Protein AF-A0AAN6QV53-F1 (afdb_monomer)

Foldseek 3Di:
DAAEEEQADCFFVSVVLQLLLCLFPSHAYEYEAAPLQVVCQPFNAFEDEPQQHTDGDRHPYRHNALVVVLPDPDAHLEYAYDDEDDVLFDLSLVSCVSRDDQNYEYEAAYAFPPSCVSNCVVCVNHWYKYKHKDFDWHDPDRSYIYGYHDIAMEIETADVCPVVDDDPSRVSNLVSRVVSLVSSVSSVNVRYHYDYNLLVLLVNLLVLLVCLLAQLLCVVVPNAFQQRLCVDPVSVVLSLVSSVLSNVLSCLLSVHHRDPPRDHSVRVSVVSNPDPVSHHDPNSVCVQQLHDDSLCRSQVVSQVSSVVSVHHRVSSVVSSVSVVVVLVVVVVVLVVVVPDPDPDDPCPPVVVVVVVSSVSNVVSSVSVVVSVVVVVVCCVCVPPDDDDDDVVVVVVVVVVVVVVVVVVVVVVVVPDDDPDDDDDDDDDDDDDDDDD

Organism: NCBI:txid329885

Sequence (436 aa):
MPIRVLLVGVGAIGSFYGARLASAPHTLVSALCRSNYQAVREKGLKITSPIFGDAVFKPEYTFGSPAEARQAPVKFDYLFVATKALPDLSDDSCLLEGLVGEDTSIVLVQNGLGIEEPYRKRFPGACILSAITIASVAQPSPGHIKHNGWTRISIGPYVPQPDAGPGHSEERAAQSCSRLVELLKAGGISDAELHDHTGLQFVRWHKLAINTAMNPSSVLSGETANQAMLNDAELSHHLLKVMEEVLETAPKVLGKALPPASATPEQILESIKRNNSGSKPSMLLDWEKGSRMELEVILGNPIRMARKKGIEMPRLQTRIEKLRDQLVARFHTIVTLAAVSGKDRNNTAIAQYHLQTETAALITTAENAQSLIRQLQEMWLFGQLDTLGDTKARQQSDEDARSIALLLKQLAESQQPVASKASPGQAPQPAIVNGD

InterPro domains:
  IPR003710 Ketopantoate reductase ApbA/PanE [TIGR00745] (5-318)
  IPR008927 6-phosphogluconate dehydrogenase-like, C-terminal domain superfamily [SSF48179] (200-322)
  IPR013328 6-phosphogluconate dehydrogenase, domain 2 [G3DSA:1.10.1040.10] (200-330)
  IPR013332 Ketopantoate reductase, N-terminal domain [PF02558] (5-158)
  IPR013752 Ketopantoate reductase, C-terminal domain [PF08546] (203-323)
  IPR036291 NAD(P)-binding domain superfamily [SSF51735] (5-162)
  IPR051402 Ketopantoate Reductase-Related [PTHR21708] (2-320)

Mean predicted aligned error: 12.04 Å

Solvent-accessible surface area (backbone atoms only — not comparable to full-atom values): 24112 Å² total; per-residue (Å²): 131,68,48,29,35,34,31,38,23,64,44,33,65,26,44,50,53,44,49,24,38,44,58,11,85,65,34,45,32,27,37,35,25,64,94,35,29,70,43,34,64,77,68,14,36,39,36,39,27,84,79,77,48,72,48,71,42,66,53,78,43,70,24,68,45,58,69,57,52,55,71,43,101,67,80,40,48,30,43,40,35,33,45,81,57,41,79,79,81,47,71,71,60,65,62,45,64,84,55,67,50,95,79,17,30,39,34,40,51,42,71,48,44,78,72,60,52,62,40,44,72,76,39,74,83,47,30,38,31,43,30,47,67,56,63,49,55,40,54,89,46,79,32,34,33,42,38,74,68,47,72,42,38,41,34,12,28,65,58,96,60,69,86,77,52,90,46,81,59,49,59,52,19,45,53,50,40,53,54,52,40,51,36,34,34,59,26,66,42,75,68,46,39,83,39,53,43,68,59,36,50,50,53,45,45,55,55,37,19,51,48,57,22,50,25,58,45,20,50,76,64,72,68,40,30,58,31,61,45,57,73,39,70,68,53,34,51,48,36,42,56,40,19,46,57,41,57,66,43,43,27,69,65,72,74,44,81,75,64,88,86,59,79,50,51,64,58,50,51,53,55,44,55,70,44,82,80,69,53,63,44,70,45,37,57,21,54,77,62,33,45,85,60,53,52,53,24,51,45,46,36,52,46,55,53,30,46,78,70,78,37,85,50,65,69,57,51,55,48,55,49,51,53,50,51,50,53,53,48,50,48,52,52,51,54,53,56,72,66,58,87,73,96,66,87,84,48,62,66,64,50,46,52,46,49,52,52,50,48,46,28,46,54,44,42,55,57,44,50,52,36,50,50,50,51,50,47,48,49,49,56,75,48,89,55,97,72,82,92,67,70,63,67,56,51,53,52,54,50,54,52,52,53,52,54,50,52,54,48,49,55,60,60,71,69,58,78,79,80,79,82,81,80,84,86,84,83,85,82,83,84,89,84,84,89,134

pLDDT: mean 81.52, std 21.31, range [32.09, 98.75]

Structure (mmCIF, N/CA/C/O backbone):
data_AF-A0AAN6QV53-F1
#
_entry.id   AF-A0AAN6QV53-F1
#
loop_
_atom_site.group_PDB
_atom_site.id
_atom_site.type_symbol
_atom_site.label_atom_id
_atom_site.label_alt_id
_atom_site.label_comp_id
_atom_site.label_asym_id
_atom_site.label_entity_id
_atom_site.label_seq_id
_atom_site.pdbx_PDB_ins_code
_atom_site.Cartn_x
_atom_site.Cartn_y
_atom_site.Cartn_z
_atom_site.occupancy
_atom_site.B_iso_or_equiv
_atom_site.auth_seq_id
_atom_site.auth_comp_id
_atom_site.auth_asym_id
_atom_site.auth_atom_id
_atom_site.pdbx_PDB_model_num
ATOM 1 N N . MET A 1 1 ? -25.001 -0.062 17.746 1.00 81.25 1 MET A N 1
ATOM 2 C CA . MET A 1 1 ? -23.643 -0.305 18.288 1.00 81.25 1 MET A CA 1
ATOM 3 C C . MET A 1 1 ? -22.637 0.428 17.410 1.00 81.25 1 MET A C 1
ATOM 5 O O . MET A 1 1 ? -22.930 0.561 16.226 1.00 81.25 1 MET A O 1
ATOM 9 N N . PRO A 1 2 ? -21.532 0.962 17.961 1.00 94.06 2 PRO A N 1
ATOM 10 C CA . PRO A 1 2 ? -20.508 1.625 17.155 1.00 94.06 2 PRO A CA 1
ATOM 11 C C . PRO A 1 2 ? -19.802 0.627 16.230 1.00 94.06 2 PRO A C 1
ATOM 13 O O . PRO A 1 2 ? -19.686 -0.547 16.575 1.00 94.06 2 PRO A O 1
ATOM 16 N N . ILE A 1 3 ? -19.313 1.116 15.093 1.00 97.75 3 ILE A N 1
ATOM 17 C CA . ILE A 1 3 ? -18.474 0.359 14.159 1.00 97.75 3 ILE A CA 1
ATOM 18 C C . ILE A 1 3 ? -17.062 0.310 14.714 1.00 97.75 3 ILE A C 1
ATOM 20 O O . ILE A 1 3 ? -16.508 1.349 15.069 1.00 97.75 3 ILE A O 1
ATOM 24 N N . ARG A 1 4 ? -16.466 -0.877 14.778 1.00 98.38 4 ARG A N 1
ATOM 25 C CA . ARG A 1 4 ? -15.131 -1.097 15.333 1.00 98.38 4 ARG A CA 1
ATOM 26 C C . ARG A 1 4 ? -14.153 -1.489 14.236 1.00 98.38 4 ARG A C 1
ATOM 28 O O . ARG A 1 4 ? -14.300 -2.526 13.593 1.00 98.38 4 ARG A O 1
ATOM 35 N N . VAL A 1 5 ? -13.122 -0.671 14.057 1.00 98.75 5 VAL A N 1
ATOM 36 C CA . VAL A 1 5 ? -12.029 -0.911 13.108 1.00 98.75 5 VAL A CA 1
ATOM 37 C C . VAL A 1 5 ? -10.751 -1.211 13.884 1.00 98.75 5 VAL A C 1
ATOM 39 O O . VAL A 1 5 ? -10.364 -0.431 14.752 1.00 98.75 5 VAL A O 1
ATOM 42 N N . LEU A 1 6 ? -10.058 -2.300 13.555 1.00 98.69 6 LEU A N 1
ATOM 43 C CA . LEU A 1 6 ? -8.688 -2.542 14.007 1.00 98.69 6 LEU A CA 1
ATOM 44 C C . LEU A 1 6 ? -7.706 -2.176 12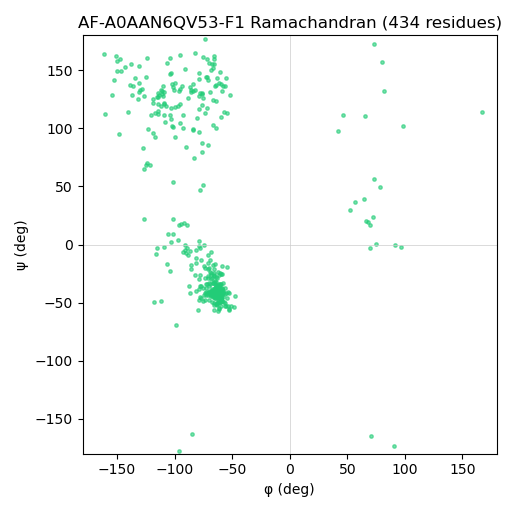.894 1.00 98.69 6 LEU A C 1
ATOM 46 O O . LEU A 1 6 ? -7.701 -2.804 11.838 1.00 98.69 6 LEU A O 1
ATOM 50 N N . LEU A 1 7 ? -6.838 -1.197 13.142 1.00 98.38 7 LEU A N 1
ATOM 51 C CA . LEU A 1 7 ? -5.712 -0.885 12.265 1.00 98.38 7 LEU A CA 1
ATOM 52 C C . LEU A 1 7 ? -4.592 -1.892 12.506 1.00 98.38 7 LEU A C 1
ATOM 54 O O . LEU A 1 7 ? -4.004 -1.915 13.587 1.00 98.38 7 LEU A O 1
ATOM 58 N N . VAL A 1 8 ? -4.256 -2.684 11.496 1.00 97.81 8 VAL A N 1
ATOM 59 C CA . VAL A 1 8 ? -3.129 -3.618 11.529 1.00 97.81 8 VAL A CA 1
ATOM 60 C C . VAL A 1 8 ? -1.983 -2.985 10.754 1.00 97.81 8 VAL A C 1
ATOM 62 O O . VAL A 1 8 ? -1.980 -2.961 9.526 1.00 97.81 8 VAL A O 1
ATOM 65 N N . GLY A 1 9 ? -1.023 -2.420 11.487 1.00 94.38 9 GLY A N 1
ATOM 66 C CA . GLY A 1 9 ? 0.051 -1.612 10.912 1.00 94.38 9 GLY A CA 1
ATOM 67 C C . GLY A 1 9 ? -0.233 -0.114 11.017 1.00 94.38 9 GLY A C 1
ATOM 68 O O . GLY A 1 9 ? -0.967 0.476 10.230 1.00 94.38 9 GLY A O 1
ATOM 69 N N . VAL A 1 10 ? 0.420 0.530 11.982 1.00 93.06 10 VAL A N 1
ATOM 70 C CA . VAL A 1 10 ? 0.247 1.959 12.288 1.00 93.06 10 VAL A CA 1
ATOM 71 C C . VAL A 1 10 ? 1.416 2.748 11.701 1.00 93.06 10 VAL A C 1
ATOM 73 O O . VAL A 1 10 ? 2.145 3.421 12.412 1.00 93.06 10 VAL A O 1
ATOM 76 N N . GLY A 1 11 ? 1.664 2.585 10.400 1.00 92.50 11 GLY A N 1
ATOM 77 C CA . GLY A 1 11 ? 2.612 3.414 9.644 1.00 92.50 11 GLY A CA 1
ATOM 78 C C . GLY A 1 11 ? 1.961 4.708 9.146 1.00 92.50 11 GLY A C 1
ATOM 79 O O . GLY A 1 11 ? 0.865 5.059 9.581 1.00 92.50 11 GLY A O 1
ATOM 80 N N . ALA A 1 12 ? 2.585 5.385 8.178 1.00 93.25 12 ALA A N 1
ATOM 81 C CA . ALA A 1 12 ? 2.054 6.614 7.575 1.00 93.25 12 ALA A CA 1
ATOM 82 C C . ALA A 1 12 ? 0.601 6.458 7.069 1.00 93.25 12 ALA A C 1
ATOM 84 O O . ALA A 1 12 ? -0.295 7.166 7.524 1.00 93.25 12 ALA A O 1
ATOM 85 N N . ILE A 1 13 ? 0.359 5.483 6.183 1.00 95.44 13 ILE A N 1
ATOM 86 C CA . ILE A 1 13 ? -0.954 5.234 5.561 1.00 95.44 13 ILE A CA 1
ATOM 87 C C . ILE A 1 13 ? -1.995 4.770 6.586 1.00 95.44 13 ILE A C 1
ATOM 89 O O . ILE A 1 13 ? -3.070 5.362 6.671 1.00 95.44 13 ILE A O 1
ATOM 93 N N . GLY A 1 14 ? -1.675 3.742 7.381 1.00 96.06 14 GLY A N 1
ATOM 94 C CA . GLY A 1 14 ? -2.606 3.183 8.365 1.00 96.06 14 GLY A CA 1
ATOM 95 C C . GLY A 1 14 ? -3.034 4.205 9.416 1.00 96.06 14 GLY A C 1
ATOM 96 O O . GLY A 1 14 ? -4.217 4.318 9.719 1.00 96.06 14 GLY A O 1
ATOM 97 N N . SER A 1 15 ? -2.095 5.015 9.911 1.00 97.00 15 SER A N 1
ATOM 98 C CA . SER A 1 15 ? -2.398 6.066 10.887 1.00 97.00 15 SER A CA 1
ATOM 99 C C . SER A 1 15 ? -3.264 7.176 10.296 1.00 97.00 15 SER A C 1
ATOM 101 O O . SER A 1 15 ? -4.198 7.632 10.951 1.00 97.00 15 SER A O 1
ATOM 103 N N . PHE A 1 16 ? -2.975 7.602 9.062 1.00 97.56 16 PHE A N 1
ATOM 104 C CA . PHE A 1 16 ? -3.752 8.634 8.382 1.00 97.56 16 PHE A CA 1
ATOM 105 C C . PHE A 1 16 ? -5.201 8.192 8.164 1.00 97.56 16 PHE A C 1
ATOM 107 O O . PHE A 1 16 ? -6.110 8.841 8.678 1.00 97.56 16 PHE A O 1
ATOM 114 N N . TYR A 1 17 ? -5.430 7.061 7.488 1.00 97.88 17 TYR A N 1
ATOM 115 C CA . TYR A 1 17 ? -6.793 6.568 7.267 1.00 97.88 17 TYR A CA 1
ATOM 116 C C . TYR A 1 17 ? -7.486 6.174 8.568 1.00 97.88 17 TYR A C 1
ATOM 118 O O . TYR A 1 17 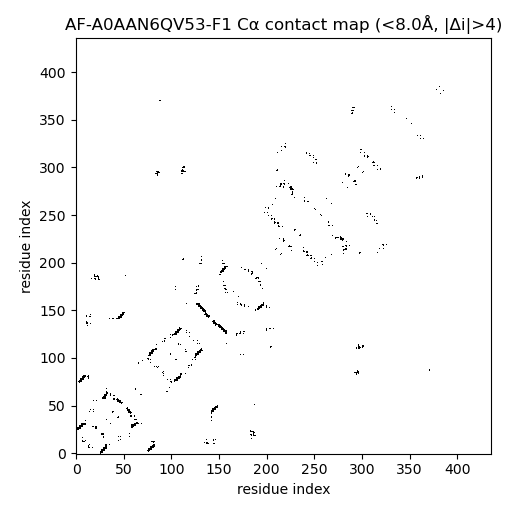? -8.677 6.429 8.717 1.00 97.88 17 TYR A O 1
ATOM 126 N N . GLY A 1 18 ? -6.747 5.648 9.545 1.00 97.44 18 GLY A N 1
ATOM 127 C CA . GLY A 1 18 ? -7.266 5.377 10.878 1.00 97.44 18 GLY A CA 1
ATOM 128 C C . GLY A 1 18 ? -7.819 6.613 11.577 1.00 97.44 18 GLY A C 1
ATOM 129 O O . GLY A 1 18 ? -8.934 6.579 12.088 1.00 97.44 18 GLY A O 1
ATOM 130 N N . ALA A 1 19 ? -7.099 7.735 11.529 1.00 97.50 19 ALA A N 1
ATOM 131 C CA . ALA A 1 19 ? -7.583 8.999 12.078 1.00 97.50 19 ALA A CA 1
ATOM 132 C C . ALA A 1 19 ? -8.764 9.590 11.289 1.00 97.50 19 ALA A C 1
ATOM 134 O O . ALA A 1 19 ? -9.544 10.365 11.844 1.00 97.50 19 ALA A O 1
ATOM 135 N N . ARG A 1 20 ? -8.898 9.279 9.990 1.00 97.50 20 ARG A N 1
ATOM 136 C CA . ARG A 1 20 ? -10.076 9.662 9.186 1.00 97.50 20 ARG A CA 1
ATOM 137 C C . ARG A 1 20 ? -11.292 8.828 9.541 1.00 97.50 20 ARG A C 1
ATOM 139 O O . ARG A 1 20 ? -12.319 9.403 9.878 1.00 97.50 20 ARG A O 1
ATOM 146 N N . LEU A 1 21 ? -11.147 7.510 9.611 1.00 98.12 21 LEU A N 1
ATOM 147 C CA . LEU A 1 21 ? -12.200 6.611 10.085 1.00 98.12 21 LEU A CA 1
ATOM 148 C C . LEU A 1 21 ? -12.647 6.960 11.512 1.00 98.12 21 LEU A C 1
ATOM 150 O O . LEU A 1 21 ? -13.838 7.009 11.778 1.00 98.12 21 LEU A O 1
ATOM 154 N N . ALA A 1 22 ? -11.718 7.293 12.412 1.00 97.50 22 ALA A N 1
ATOM 155 C CA . ALA A 1 22 ? -12.042 7.692 13.784 1.00 97.50 22 ALA A CA 1
ATOM 156 C C . ALA A 1 22 ? -12.804 9.024 13.890 1.00 97.50 22 ALA A C 1
ATOM 158 O O . ALA A 1 22 ? -13.377 9.317 14.934 1.00 97.50 22 ALA A O 1
ATOM 159 N N . SER A 1 23 ? -12.781 9.850 12.839 1.00 96.44 23 SER A N 1
ATOM 160 C CA . SER A 1 23 ? -13.566 11.090 12.780 1.00 96.44 23 SER A CA 1
ATOM 161 C C . SER A 1 23 ? -14.972 10.876 12.221 1.00 96.44 23 SER A C 1
ATOM 163 O O . SER A 1 23 ? -15.790 11.789 12.290 1.00 96.44 23 SER A O 1
ATOM 165 N N . ALA A 1 24 ? -15.266 9.688 11.684 1.00 97.00 24 ALA A N 1
ATOM 166 C CA . ALA A 1 24 ? -16.606 9.341 11.246 1.00 97.00 24 ALA A CA 1
ATOM 167 C C . ALA A 1 24 ? -17.530 9.112 12.461 1.00 97.00 24 ALA A C 1
ATOM 169 O O . ALA A 1 24 ? -17.098 8.548 13.476 1.00 97.00 24 ALA A O 1
ATOM 170 N N . PRO A 1 25 ? -18.818 9.492 12.378 1.00 94.25 25 PRO A N 1
ATOM 171 C CA . PRO A 1 25 ? -19.777 9.252 13.450 1.00 94.25 25 PRO A CA 1
ATOM 172 C C . PRO A 1 25 ? -19.849 7.773 13.843 1.00 94.25 25 PRO A C 1
ATOM 174 O O . PRO A 1 25 ? -19.770 6.884 12.996 1.00 94.25 25 PRO A O 1
ATOM 177 N N . HIS A 1 26 ? -20.022 7.511 15.140 1.00 95.06 26 HIS A N 1
ATOM 178 C CA . HIS A 1 26 ? -20.195 6.163 15.698 1.00 95.06 26 HIS A CA 1
ATOM 179 C C . HIS A 1 26 ? -19.117 5.144 15.284 1.00 95.06 26 HIS A C 1
ATOM 181 O O . HIS A 1 26 ? -19.399 3.947 15.231 1.00 95.06 26 HIS A O 1
ATOM 187 N N . THR A 1 27 ? -17.889 5.600 15.022 1.00 98.12 27 THR A N 1
ATOM 188 C CA . THR A 1 27 ? -16.765 4.743 14.629 1.00 98.12 27 THR A CA 1
ATOM 189 C C . THR A 1 27 ? -15.676 4.774 15.691 1.00 98.12 27 THR A C 1
ATOM 191 O O . THR A 1 27 ? -15.207 5.835 16.093 1.00 98.12 27 THR A O 1
ATOM 194 N N . LEU A 1 28 ? -15.273 3.597 16.155 1.00 98.25 28 LEU A N 1
ATOM 195 C CA . LEU A 1 28 ? -14.203 3.403 17.121 1.00 98.25 28 LEU A CA 1
ATOM 196 C C . LEU A 1 28 ? -13.046 2.684 16.439 1.00 98.25 28 LEU A C 1
ATOM 198 O O . LEU A 1 28 ? -13.224 1.650 15.794 1.00 98.25 28 LEU A O 1
ATOM 202 N N . VAL A 1 29 ? -11.849 3.244 16.576 1.00 98.50 29 VAL A N 1
ATOM 203 C CA . VAL A 1 29 ? -10.657 2.741 15.896 1.00 98.50 29 VAL A CA 1
ATOM 204 C C . VAL A 1 29 ? -9.632 2.312 16.933 1.00 98.50 29 VAL A C 1
ATOM 206 O 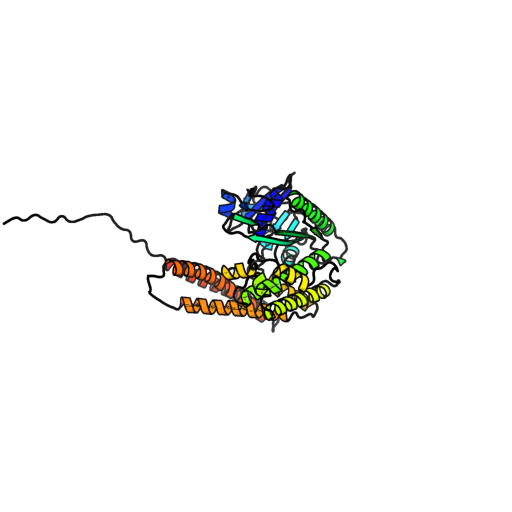O . VAL A 1 29 ? -9.206 3.105 17.768 1.00 98.50 29 VAL A O 1
ATOM 209 N N . SER A 1 30 ? -9.233 1.048 16.867 1.00 98.56 30 SER A N 1
ATOM 210 C CA . SER A 1 30 ? -8.154 0.454 17.653 1.00 98.56 30 SER A CA 1
ATOM 211 C C . SER A 1 30 ? -6.904 0.276 16.796 1.00 98.56 30 SER A C 1
ATOM 213 O O . SER A 1 30 ? -6.973 0.250 15.569 1.00 98.56 30 SER A O 1
ATOM 215 N N . ALA A 1 31 ? -5.749 0.139 17.433 1.00 98.12 31 ALA A N 1
ATOM 216 C CA . ALA A 1 31 ? -4.452 0.078 16.779 1.00 98.12 31 ALA A CA 1
ATOM 217 C C . ALA A 1 31 ? -3.674 -1.167 17.213 1.00 98.12 31 ALA A C 1
ATOM 219 O O . ALA A 1 31 ? -3.456 -1.377 18.400 1.00 98.12 31 ALA A O 1
ATOM 220 N N . LEU A 1 32 ? -3.197 -1.951 16.249 1.00 97.19 32 LEU A N 1
ATOM 221 C CA . LEU A 1 32 ? -2.219 -3.016 16.436 1.00 97.19 32 LEU A CA 1
ATOM 222 C C . LEU A 1 32 ? -0.890 -2.575 15.814 1.00 97.19 32 LEU A C 1
ATOM 224 O O . LEU A 1 32 ? -0.764 -2.435 14.591 1.00 97.19 32 LEU A O 1
ATOM 228 N N . CYS A 1 33 ? 0.114 -2.333 16.657 1.00 91.56 33 CYS A N 1
ATOM 229 C CA . CYS A 1 33 ? 1.431 -1.895 16.204 1.00 91.56 33 CYS A CA 1
ATOM 230 C C . CYS A 1 33 ? 2.559 -2.357 17.121 1.00 91.56 33 CYS A C 1
ATOM 232 O O . CYS A 1 33 ? 2.380 -2.476 18.324 1.00 91.56 33 CYS A O 1
ATOM 234 N N . ARG A 1 34 ? 3.742 -2.576 16.530 1.00 87.88 34 ARG A N 1
ATOM 235 C CA . ARG A 1 34 ? 4.967 -2.953 17.250 1.00 87.88 34 ARG A CA 1
ATOM 236 C C . ARG A 1 34 ? 5.871 -1.743 17.478 1.00 87.88 34 ARG A C 1
ATOM 238 O O . ARG A 1 34 ? 6.007 -1.262 18.592 1.00 87.88 34 ARG A O 1
ATOM 245 N N . SER A 1 35 ? 6.459 -1.210 16.407 1.00 83.06 35 SER A N 1
ATOM 246 C CA . SER A 1 35 ? 7.456 -0.130 16.482 1.00 83.06 35 SER A CA 1
ATOM 247 C C . SER A 1 35 ? 6.890 1.203 16.979 1.00 83.06 35 SER A C 1
ATOM 249 O O . SER A 1 35 ? 7.583 1.941 17.667 1.00 83.06 35 SER A O 1
ATOM 251 N N . ASN A 1 36 ? 5.627 1.502 16.670 1.00 86.81 36 ASN A N 1
ATOM 252 C CA . ASN A 1 36 ? 4.944 2.716 17.128 1.00 86.81 36 ASN A CA 1
ATOM 253 C C . ASN A 1 36 ? 4.194 2.541 18.460 1.00 86.81 36 ASN A C 1
ATOM 255 O O . ASN A 1 36 ? 3.603 3.507 18.936 1.00 86.81 36 ASN A O 1
ATOM 259 N N . TYR A 1 37 ? 4.222 1.350 19.069 1.00 91.81 37 TYR A N 1
ATOM 260 C CA . TYR A 1 37 ? 3.375 1.003 20.214 1.00 91.81 37 TYR A CA 1
ATOM 261 C C . TYR A 1 37 ? 3.463 2.009 21.361 1.00 91.81 37 TYR A C 1
ATOM 263 O O . TYR A 1 37 ? 2.445 2.569 21.760 1.00 91.81 37 TYR A O 1
ATOM 271 N N . GLN A 1 38 ? 4.675 2.271 21.863 1.00 92.56 38 GLN A N 1
ATOM 272 C CA . GLN A 1 38 ? 4.869 3.155 23.016 1.00 92.56 38 GLN A CA 1
ATOM 273 C C . GLN A 1 38 ? 4.366 4.573 22.723 1.00 92.56 38 GLN A C 1
ATOM 275 O O . GLN A 1 38 ? 3.552 5.109 23.472 1.00 92.56 38 GLN A O 1
ATOM 280 N N . ALA A 1 39 ? 4.771 5.142 21.582 1.00 92.75 39 ALA A N 1
ATOM 281 C CA . ALA A 1 39 ? 4.376 6.492 21.186 1.00 92.75 39 ALA A CA 1
ATOM 282 C C . ALA A 1 39 ? 2.850 6.636 21.056 1.00 92.75 39 ALA A C 1
ATOM 284 O O . ALA A 1 39 ? 2.271 7.586 21.583 1.00 92.75 39 ALA A O 1
ATOM 285 N N . VAL A 1 40 ? 2.197 5.672 20.398 1.00 94.38 40 VAL A N 1
ATOM 286 C CA . VAL A 1 40 ? 0.746 5.689 20.164 1.00 94.38 40 VAL A CA 1
ATOM 287 C C . VAL A 1 40 ? -0.031 5.457 21.457 1.00 94.38 40 VAL A C 1
ATOM 289 O O . VAL A 1 40 ? -1.013 6.154 21.707 1.00 94.38 40 VAL A O 1
ATOM 292 N N . ARG A 1 41 ? 0.418 4.531 22.311 1.00 95.19 41 ARG A N 1
ATOM 293 C CA . ARG A 1 41 ? -0.235 4.232 23.591 1.00 95.19 41 ARG A CA 1
ATOM 294 C C . ARG A 1 41 ? -0.218 5.437 24.534 1.00 95.19 41 ARG A C 1
ATOM 296 O O . ARG A 1 41 ? -1.226 5.723 25.177 1.00 95.19 41 ARG A O 1
ATOM 303 N N . GLU A 1 42 ? 0.913 6.131 24.626 1.00 94.56 42 GLU A N 1
ATOM 304 C CA . GLU A 1 42 ? 1.088 7.252 25.554 1.00 94.56 42 GLU A CA 1
ATOM 305 C C . GLU A 1 42 ? 0.438 8.541 25.047 1.00 94.56 42 GLU A C 1
ATOM 307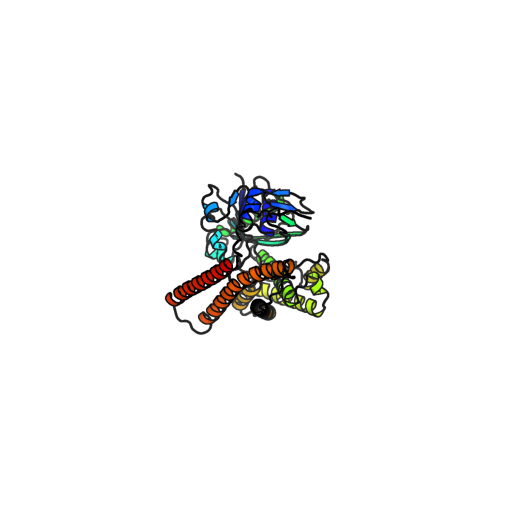 O O . GLU A 1 42 ? -0.276 9.212 25.794 1.00 94.56 42 GLU A O 1
ATOM 312 N N . LYS A 1 43 ? 0.685 8.895 23.780 1.00 95.12 43 LYS A N 1
ATOM 313 C CA . LYS A 1 43 ? 0.394 10.235 23.240 1.00 95.12 43 LYS A CA 1
ATOM 314 C C . LYS A 1 43 ? -0.656 10.237 22.130 1.00 95.12 43 LYS A C 1
ATOM 316 O O . LYS A 1 43 ? -1.089 11.309 21.716 1.00 95.12 43 LYS A O 1
ATOM 321 N N . GLY A 1 44 ? -1.076 9.067 21.655 1.00 96.38 44 GLY A N 1
ATOM 322 C CA . GLY A 1 44 ? -1.862 8.948 20.431 1.00 96.38 44 GLY A CA 1
ATOM 323 C C . GLY A 1 44 ? -1.036 9.254 19.178 1.00 96.38 44 GLY A C 1
ATOM 324 O O . GLY A 1 44 ? 0.194 9.282 19.189 1.00 96.38 44 GLY A O 1
ATOM 325 N N . LEU A 1 45 ? -1.740 9.471 18.074 1.00 96.94 45 LEU A N 1
ATOM 326 C CA . LEU A 1 45 ? -1.204 9.806 16.763 1.00 96.94 45 LEU A CA 1
ATOM 327 C C . LEU A 1 45 ? -1.410 11.293 16.496 1.00 96.94 45 LEU A C 1
ATOM 329 O O . LEU A 1 45 ? -2.538 11.737 16.281 1.00 96.94 45 LEU A O 1
ATOM 333 N N . LYS A 1 46 ? -0.321 12.061 16.465 1.00 97.94 46 LYS A N 1
ATOM 334 C CA . LYS A 1 46 ? -0.349 13.443 15.982 1.00 97.94 46 LYS A CA 1
ATOM 335 C C . LYS A 1 46 ? -0.420 13.425 14.460 1.00 97.94 46 LYS A C 1
ATOM 337 O O . LYS A 1 46 ? 0.493 12.917 13.814 1.00 97.94 46 LYS A O 1
ATOM 342 N N . ILE A 1 47 ? -1.466 14.006 13.890 1.00 97.69 47 ILE A N 1
ATOM 343 C CA . ILE A 1 47 ? -1.662 14.129 12.447 1.00 97.69 47 ILE A CA 1
ATOM 344 C C . ILE A 1 47 ? -1.602 15.610 12.097 1.00 97.69 47 ILE A C 1
ATOM 346 O O . ILE A 1 47 ? -2.321 16.411 12.685 1.00 97.69 47 ILE A O 1
ATOM 350 N N . THR A 1 48 ? -0.749 15.959 11.140 1.00 97.69 48 THR A N 1
ATOM 351 C CA . THR A 1 48 ? -0.694 17.298 10.547 1.00 97.69 48 THR A CA 1
ATOM 352 C C . THR A 1 48 ? -1.178 17.231 9.109 1.00 97.69 48 THR A C 1
ATOM 354 O O . THR A 1 48 ? -0.796 16.321 8.364 1.00 97.69 48 THR A O 1
ATOM 357 N N . SER A 1 49 ? -2.068 18.142 8.723 1.00 96.62 49 SER A N 1
ATOM 358 C CA . SER A 1 49 ? -2.686 18.128 7.396 1.00 96.62 49 SER A CA 1
ATOM 359 C C . SER A 1 49 ? -3.133 19.525 6.973 1.00 96.62 49 SER A C 1
ATOM 361 O O . SER A 1 49 ? -3.919 20.145 7.689 1.00 96.62 49 SER A O 1
ATOM 363 N N . PRO A 1 50 ? -2.757 19.996 5.770 1.00 95.19 50 PRO A N 1
ATOM 364 C CA . PRO A 1 50 ? -3.211 21.293 5.276 1.00 95.19 50 PRO A CA 1
ATOM 365 C C . PRO A 1 50 ? -4.711 21.319 4.945 1.00 95.19 50 PRO A C 1
ATOM 367 O O . PRO A 1 50 ? -5.305 22.388 4.959 1.00 95.19 50 PRO A O 1
ATOM 370 N N . ILE A 1 51 ? -5.330 20.165 4.660 1.00 95.06 51 ILE A N 1
ATOM 371 C CA . ILE A 1 51 ? -6.747 20.090 4.248 1.00 95.06 51 ILE A CA 1
ATOM 372 C C . ILE A 1 51 ? -7.684 19.540 5.331 1.00 95.06 51 ILE A C 1
ATOM 374 O O . ILE A 1 51 ? -8.893 19.695 5.229 1.00 95.06 51 ILE A O 1
ATOM 378 N N . PHE A 1 52 ? -7.138 18.889 6.363 1.00 95.19 52 PHE A N 1
ATOM 379 C CA . PHE A 1 52 ? -7.931 18.298 7.455 1.00 95.19 52 PHE A CA 1
ATOM 380 C C . PHE A 1 52 ? -7.676 18.959 8.812 1.00 95.19 52 PHE A C 1
ATOM 382 O O . PHE A 1 52 ? -8.313 18.583 9.793 1.00 95.19 52 PHE A O 1
ATOM 389 N N . GLY A 1 53 ? -6.749 19.917 8.862 1.00 95.62 53 GLY A N 1
ATOM 390 C CA . GLY A 1 53 ? -6.254 20.490 10.102 1.00 95.62 53 GLY A CA 1
ATOM 391 C C . GLY A 1 53 ? -5.332 19.544 10.869 1.00 95.62 53 GLY A C 1
ATOM 392 O O . GLY A 1 53 ? -5.155 18.367 10.531 1.00 95.62 53 GLY A O 1
ATOM 393 N N . ASP A 1 54 ? -4.741 20.096 11.920 1.00 96.88 54 ASP A N 1
ATOM 394 C CA . ASP A 1 54 ? -3.911 19.353 12.855 1.00 96.88 54 ASP A CA 1
ATOM 395 C C . ASP A 1 54 ? -4.785 18.726 13.943 1.00 96.88 54 ASP A C 1
ATOM 397 O O . ASP A 1 54 ? -5.675 19.371 14.500 1.00 96.88 54 ASP A O 1
ATOM 401 N N . ALA A 1 55 ? -4.522 17.463 14.268 1.00 95.75 55 ALA A N 1
ATOM 402 C CA . ALA A 1 55 ? -5.286 16.720 15.261 1.00 95.75 55 ALA A CA 1
ATOM 403 C C . ALA A 1 55 ? -4.413 15.705 16.003 1.00 95.75 55 ALA A C 1
ATOM 405 O O . ALA A 1 55 ? -3.369 15.268 15.516 1.00 95.75 55 ALA A O 1
ATOM 406 N N . VAL A 1 56 ? -4.876 15.284 17.179 1.00 97.25 56 VAL A N 1
ATOM 407 C CA . VAL A 1 56 ? -4.339 14.115 17.879 1.00 97.25 56 VAL A CA 1
ATOM 408 C C . VAL A 1 56 ? -5.431 13.057 17.938 1.00 97.25 56 VAL A C 1
ATOM 410 O O . VAL A 1 56 ? -6.464 13.254 18.571 1.00 97.25 56 VAL A O 1
ATOM 413 N N . PHE A 1 57 ? -5.204 11.933 17.266 1.00 96.00 57 PHE A N 1
ATOM 414 C CA . PHE A 1 57 ? -6.092 10.777 17.289 1.00 96.00 57 PHE A CA 1
ATOM 415 C C . PHE A 1 57 ? -5.585 9.763 18.316 1.00 96.00 57 PHE A C 1
ATOM 417 O O . PHE A 1 57 ? -4.482 9.237 18.182 1.00 96.00 57 PHE A O 1
ATOM 424 N N . LYS A 1 58 ? -6.388 9.457 19.337 1.00 97.12 58 LYS A N 1
ATOM 425 C CA . LYS A 1 58 ? -6.080 8.401 20.306 1.00 97.12 58 LYS A CA 1
ATOM 426 C C . LYS A 1 58 ? -6.917 7.152 19.995 1.00 97.12 58 LYS A C 1
ATOM 428 O O . LYS A 1 58 ? -8.142 7.251 20.059 1.00 97.12 58 LYS A O 1
ATOM 433 N N . PRO A 1 59 ? -6.293 6.003 19.665 1.00 97.62 59 PRO A N 1
ATOM 434 C CA . PRO A 1 59 ? -7.026 4.758 19.461 1.00 97.62 59 PRO A CA 1
ATOM 435 C C . PRO A 1 59 ? -7.774 4.323 20.724 1.00 97.62 59 PRO A C 1
ATOM 437 O O . PRO A 1 59 ? -7.290 4.546 21.834 1.00 97.62 59 PRO A O 1
ATOM 440 N N . GLU A 1 60 ? -8.917 3.662 20.549 1.00 97.31 60 GLU A N 1
ATOM 441 C CA . GLU A 1 60 ? -9.704 3.102 21.655 1.00 97.31 60 GLU A CA 1
ATOM 442 C C . GLU A 1 60 ? -8.886 2.070 22.443 1.00 97.31 60 GLU A C 1
ATOM 444 O O . GLU A 1 60 ? -8.754 2.165 23.661 1.00 97.31 60 GLU A O 1
ATOM 449 N N . TYR A 1 61 ? -8.263 1.138 21.720 1.00 97.75 61 TYR A N 1
ATOM 450 C CA . TYR A 1 61 ? -7.254 0.229 22.245 1.00 97.75 61 TYR A CA 1
ATOM 451 C C . TYR A 1 61 ? -5.975 0.342 21.424 1.00 97.75 61 TYR A C 1
ATOM 453 O O . TYR A 1 61 ? -6.011 0.507 20.205 1.00 97.75 61 TYR A O 1
ATOM 461 N N . THR A 1 62 ? -4.831 0.228 22.096 1.00 97.6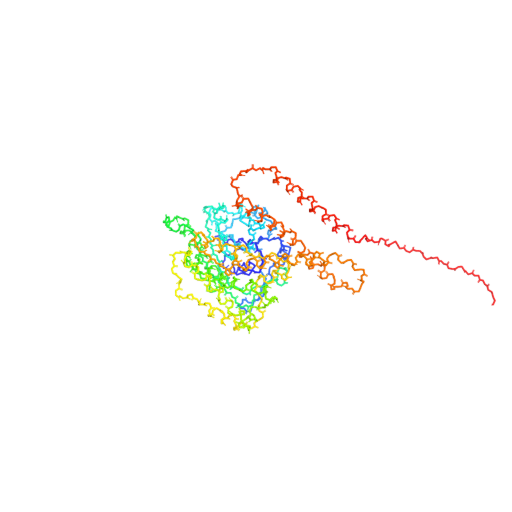9 62 THR A N 1
ATOM 462 C CA . THR A 1 62 ? -3.519 0.109 21.452 1.00 97.69 62 THR A CA 1
ATOM 463 C C . THR A 1 62 ? -2.890 -1.202 21.903 1.00 97.69 62 THR A C 1
ATOM 465 O O . THR A 1 62 ? -2.537 -1.341 23.072 1.00 97.69 62 THR A O 1
ATOM 468 N N . PHE A 1 63 ? -2.767 -2.152 20.981 1.00 97.19 63 PHE A N 1
ATOM 469 C CA . PHE A 1 63 ? -2.219 -3.488 21.201 1.00 97.19 63 PHE A CA 1
ATOM 470 C C . PHE A 1 63 ? -0.784 -3.567 20.683 1.00 97.19 63 PHE A C 1
ATOM 472 O O . PHE A 1 63 ? -0.490 -3.107 19.573 1.00 97.19 63 PHE A O 1
ATOM 479 N N . GLY A 1 64 ? 0.100 -4.169 21.480 1.00 93.50 64 GLY A N 1
ATOM 480 C CA . GLY A 1 64 ? 1.500 -4.402 21.119 1.00 93.50 64 GLY A CA 1
ATOM 481 C C . GLY A 1 64 ? 1.703 -5.690 20.322 1.00 93.50 64 GLY A C 1
ATOM 482 O O . GLY A 1 64 ? 2.732 -5.864 19.668 1.00 93.50 64 GLY A O 1
ATOM 483 N N . SER A 1 65 ? 0.719 -6.594 20.356 1.00 94.25 65 SER A N 1
ATOM 484 C CA . SER A 1 65 ? 0.769 -7.889 19.679 1.00 94.25 65 SER A CA 1
ATOM 485 C C . SER A 1 65 ? -0.621 -8.395 19.258 1.00 94.25 65 SER A C 1
ATOM 487 O O . SER A 1 65 ? -1.628 -8.005 19.857 1.00 94.25 65 SER A O 1
ATOM 489 N N . PRO A 1 66 ? -0.704 -9.305 18.265 1.00 94.12 66 PRO A N 1
ATOM 490 C CA . PRO A 1 66 ? -1.959 -9.976 17.922 1.00 94.12 66 PRO A CA 1
ATOM 491 C C . PRO A 1 66 ? -2.578 -10.740 19.100 1.00 94.12 66 PRO A C 1
ATOM 493 O O . PRO A 1 66 ? -3.797 -10.796 19.220 1.00 94.12 66 PRO A O 1
ATOM 496 N N . ALA A 1 67 ? -1.754 -11.305 19.991 1.00 95.19 67 ALA A N 1
ATOM 497 C CA . ALA A 1 67 ? -2.228 -12.041 21.162 1.00 95.19 67 ALA A CA 1
ATOM 498 C C . ALA A 1 67 ? -3.024 -11.144 22.123 1.00 95.19 67 ALA A C 1
ATOM 500 O O . ALA A 1 67 ? -4.109 -11.529 22.548 1.00 95.19 67 ALA A O 1
ATOM 501 N N . GLU A 1 68 ? -2.531 -9.933 22.400 1.00 95.62 68 GLU A N 1
ATOM 502 C CA . GLU A 1 68 ? -3.261 -8.940 23.202 1.00 95.62 68 GLU A CA 1
ATOM 503 C C . GLU A 1 68 ? -4.582 -8.537 22.536 1.00 95.62 68 GLU A C 1
ATOM 505 O O . GLU A 1 68 ? -5.611 -8.459 23.204 1.00 95.62 68 GLU A O 1
ATOM 510 N N . ALA A 1 69 ? -4.575 -8.331 21.214 1.00 96.56 69 ALA A N 1
ATOM 511 C CA . ALA A 1 69 ? -5.779 -7.961 20.472 1.00 96.56 69 ALA A CA 1
ATOM 512 C C . ALA A 1 69 ? -6.866 -9.051 20.541 1.00 96.56 69 ALA A C 1
ATOM 514 O O . ALA A 1 69 ? -8.042 -8.725 20.667 1.00 96.56 69 ALA A O 1
ATOM 515 N N . ARG A 1 70 ? -6.484 -10.338 20.510 1.00 96.62 70 ARG A N 1
ATOM 516 C CA . ARG A 1 70 ? -7.414 -11.484 20.621 1.00 96.62 70 ARG A CA 1
ATOM 517 C C . ARG A 1 70 ? -8.049 -11.614 22.004 1.00 96.62 70 ARG A C 1
ATOM 519 O O . ARG A 1 70 ? -9.144 -12.148 22.122 1.00 96.62 70 ARG A O 1
ATOM 526 N N . GLN A 1 71 ? -7.341 -11.188 23.048 1.00 95.62 71 GLN A N 1
ATOM 527 C CA . GLN A 1 71 ? -7.818 -11.262 24.432 1.00 95.62 71 GLN A CA 1
ATOM 528 C C . GLN A 1 71 ? -8.753 -10.105 24.793 1.00 95.62 71 GLN A C 1
ATOM 530 O O . GLN A 1 71 ? -9.449 -10.168 25.807 1.00 95.62 71 GLN A O 1
ATOM 535 N N . ALA A 1 72 ? -8.770 -9.041 23.990 1.00 93.50 72 ALA A N 1
ATOM 536 C CA . ALA A 1 72 ? -9.650 -7.913 24.222 1.00 93.50 72 ALA A CA 1
ATOM 537 C C . ALA A 1 72 ? -11.123 -8.342 24.063 1.00 93.50 72 ALA A C 1
ATOM 539 O O . ALA A 1 72 ? -11.458 -9.029 23.098 1.00 93.50 72 ALA A O 1
ATOM 540 N N . PRO A 1 73 ? -12.035 -7.917 24.958 1.00 91.69 73 PRO A N 1
ATOM 541 C CA . PRO A 1 73 ? -13.451 -8.286 24.906 1.00 91.69 73 PRO A CA 1
ATOM 542 C C . PRO A 1 73 ? -14.215 -7.467 23.848 1.00 91.69 73 PRO A C 1
ATOM 544 O O . PRO A 1 73 ? -15.277 -6.907 24.117 1.00 91.69 73 PRO A O 1
ATOM 547 N N . VAL A 1 74 ? -13.657 -7.352 22.642 1.00 93.69 74 VAL A N 1
ATOM 548 C CA . VAL A 1 74 ? -14.203 -6.573 21.530 1.00 93.69 74 VAL A CA 1
ATOM 549 C C . VAL A 1 74 ? -14.152 -7.383 20.243 1.00 93.69 74 VAL A C 1
ATOM 551 O O . VAL A 1 74 ? -13.209 -8.126 19.990 1.00 93.69 74 VAL A O 1
ATOM 554 N N . LYS A 1 75 ? -15.179 -7.220 19.410 1.00 94.94 75 LYS A N 1
ATOM 555 C CA . LYS A 1 75 ? -15.197 -7.725 18.035 1.00 94.94 75 LYS A CA 1
ATOM 556 C C . LYS A 1 75 ? -14.971 -6.561 17.079 1.00 94.94 75 LYS A C 1
ATOM 558 O O . LYS A 1 75 ? -15.398 -5.441 17.363 1.00 94.94 75 LYS A O 1
ATOM 563 N N . PHE A 1 76 ? -14.307 -6.835 15.962 1.00 97.75 76 PHE A N 1
ATOM 564 C CA . PHE A 1 76 ? -14.027 -5.842 14.931 1.00 97.75 76 PHE A CA 1
ATOM 565 C C . PHE A 1 76 ? -14.874 -6.119 13.690 1.00 97.75 76 PHE A C 1
ATOM 567 O O . PHE A 1 76 ? -14.897 -7.244 13.189 1.00 97.75 76 PHE A O 1
ATOM 574 N N . ASP A 1 77 ? -15.537 -5.079 13.187 1.00 98.00 77 ASP A N 1
ATOM 575 C CA . ASP A 1 77 ? -16.232 -5.107 11.899 1.00 98.00 77 ASP A CA 1
ATOM 576 C C . ASP A 1 77 ? -15.217 -5.087 10.748 1.00 98.00 77 ASP A C 1
ATOM 578 O O . ASP A 1 77 ? -15.393 -5.773 9.745 1.00 98.00 77 ASP A O 1
ATOM 582 N N . TYR A 1 78 ? -14.122 -4.332 10.912 1.00 98.69 78 TYR A N 1
ATOM 583 C CA . TYR A 1 78 ? -13.063 -4.209 9.910 1.00 98.69 78 TYR A CA 1
ATOM 584 C C . TYR A 1 78 ? -11.674 -4.446 10.503 1.00 98.69 78 TYR A C 1
ATOM 586 O O . TYR A 1 78 ? -11.299 -3.824 11.498 1.00 98.69 78 TYR A O 1
ATOM 594 N N . LEU A 1 79 ? -10.873 -5.271 9.830 1.00 98.69 79 LEU A N 1
ATOM 595 C CA . LEU A 1 79 ? -9.427 -5.368 10.030 1.00 98.69 79 LEU A CA 1
ATOM 596 C C . LEU A 1 79 ? -8.743 -4.619 8.884 1.00 98.69 79 LEU A C 1
ATOM 598 O O . LEU A 1 79 ? -8.681 -5.114 7.761 1.00 98.69 79 LEU A O 1
ATOM 602 N N . PHE A 1 80 ? -8.273 -3.403 9.152 1.00 98.69 80 PHE A N 1
ATOM 603 C CA . PHE A 1 80 ? -7.675 -2.518 8.155 1.00 98.69 80 PHE A CA 1
ATOM 604 C C . PHE A 1 80 ? -6.158 -2.711 8.113 1.00 98.69 80 PHE A C 1
ATOM 606 O O . PHE A 1 80 ? -5.430 -2.202 8.968 1.00 98.69 80 PHE A O 1
ATOM 613 N N . VAL A 1 81 ? -5.679 -3.463 7.126 1.00 98.50 81 VAL A N 1
ATOM 614 C CA . VAL A 1 81 ? -4.282 -3.886 7.013 1.00 98.50 81 VAL A CA 1
ATOM 615 C C . VAL A 1 81 ? -3.475 -2.907 6.171 1.00 98.50 81 VAL A C 1
ATOM 617 O O . VAL A 1 81 ? -3.645 -2.805 4.954 1.00 98.50 81 VAL A O 1
ATOM 620 N N . ALA A 1 82 ? -2.560 -2.213 6.842 1.00 96.69 82 ALA A N 1
ATOM 621 C CA . ALA A 1 82 ? -1.655 -1.215 6.281 1.00 96.69 82 ALA A CA 1
ATOM 622 C C . ALA A 1 82 ? -0.177 -1.509 6.614 1.00 96.69 82 ALA A C 1
ATOM 624 O O . ALA A 1 82 ? 0.661 -0.602 6.617 1.00 96.69 82 ALA A O 1
ATOM 625 N N . THR A 1 83 ? 0.149 -2.767 6.923 1.00 94.56 83 THR A N 1
ATOM 626 C CA . THR A 1 83 ? 1.531 -3.259 6.987 1.00 94.56 83 THR A CA 1
ATOM 627 C C . THR A 1 83 ? 2.180 -3.240 5.603 1.00 94.56 83 THR A C 1
ATOM 629 O O . THR A 1 83 ? 1.509 -3.156 4.573 1.00 94.56 83 THR A O 1
ATOM 632 N N . LYS A 1 84 ? 3.511 -3.307 5.560 1.00 92.62 84 LYS A N 1
ATOM 633 C CA . LYS A 1 84 ? 4.251 -3.440 4.302 1.00 92.62 84 LYS A CA 1
ATOM 634 C C . LYS A 1 84 ? 4.152 -4.883 3.807 1.00 92.62 84 LYS A C 1
ATOM 636 O O . LYS A 1 84 ? 4.430 -5.782 4.591 1.00 92.62 84 LYS A O 1
ATOM 641 N N . ALA A 1 85 ? 3.799 -5.106 2.543 1.00 94.31 85 ALA A N 1
ATOM 642 C CA . ALA A 1 85 ? 3.631 -6.465 2.025 1.00 94.31 85 ALA A CA 1
ATOM 643 C C . ALA A 1 85 ? 4.982 -7.059 1.591 1.00 94.31 85 ALA A C 1
ATOM 645 O O . ALA A 1 85 ? 5.479 -6.780 0.498 1.00 94.31 85 ALA A O 1
ATOM 646 N N . LEU A 1 86 ? 5.573 -7.884 2.460 1.00 92.06 86 LEU A N 1
ATOM 647 C CA . LEU A 1 86 ? 6.894 -8.499 2.280 1.00 92.06 86 LEU A CA 1
ATOM 648 C C . LEU A 1 86 ? 6.796 -10.036 2.325 1.00 92.06 86 LEU A C 1
ATOM 650 O O . LEU A 1 86 ? 7.265 -10.647 3.284 1.00 92.06 86 LEU A O 1
ATOM 654 N N . PRO A 1 87 ? 6.166 -10.685 1.325 1.00 88.12 87 PRO A N 1
ATOM 655 C CA . PRO A 1 87 ? 5.910 -12.133 1.346 1.00 88.12 87 PRO A CA 1
ATOM 656 C C . PRO A 1 87 ? 7.189 -12.988 1.318 1.00 88.12 87 PRO A C 1
ATOM 658 O O . PRO A 1 87 ? 7.171 -14.176 1.639 1.00 88.12 87 PRO A O 1
ATOM 661 N N . ASP A 1 88 ? 8.321 -12.399 0.941 1.00 81.94 88 ASP A N 1
ATOM 662 C CA . ASP A 1 88 ? 9.636 -13.020 1.028 1.00 81.94 88 ASP A CA 1
ATOM 663 C C . ASP A 1 88 ? 10.174 -13.072 2.473 1.00 81.94 88 ASP A C 1
ATOM 665 O O . ASP A 1 88 ? 11.010 -13.915 2.786 1.00 81.94 88 ASP A O 1
ATOM 669 N N . LEU A 1 89 ? 9.633 -12.260 3.384 1.00 80.75 89 LEU A N 1
ATOM 670 C CA . LEU A 1 89 ? 10.045 -12.190 4.787 1.00 80.75 89 LEU A CA 1
ATOM 671 C C . LEU A 1 89 ? 8.982 -12.723 5.757 1.00 80.75 89 LEU A C 1
ATOM 673 O O . LEU A 1 89 ? 9.304 -13.510 6.645 1.00 80.75 89 LEU A O 1
ATOM 677 N N . SER A 1 90 ? 7.729 -12.291 5.613 1.00 84.88 90 SER A N 1
ATOM 678 C CA . SER A 1 90 ? 6.653 -12.597 6.556 1.00 84.88 90 SER A CA 1
ATOM 679 C C . SER A 1 90 ? 5.309 -12.821 5.874 1.00 84.88 90 SER A C 1
ATOM 681 O O . SER A 1 90 ? 5.011 -12.274 4.815 1.00 84.88 90 SER A O 1
ATOM 683 N N . ASP A 1 91 ? 4.465 -13.614 6.530 1.00 89.12 91 ASP A N 1
ATOM 684 C CA . ASP A 1 91 ? 3.070 -13.810 6.149 1.00 89.12 91 ASP A CA 1
ATOM 685 C C . ASP A 1 91 ? 2.162 -12.951 7.034 1.00 89.12 91 ASP A C 1
ATOM 687 O O . ASP A 1 91 ? 1.737 -13.372 8.109 1.00 89.12 91 ASP A O 1
ATOM 691 N N . ASP A 1 92 ? 1.861 -11.737 6.576 1.00 90.25 92 ASP A N 1
ATOM 692 C CA . ASP A 1 92 ? 1.045 -10.769 7.318 1.00 90.25 92 ASP A CA 1
ATOM 693 C C . ASP A 1 92 ? -0.363 -11.286 7.635 1.00 90.25 92 ASP A C 1
ATOM 695 O O . ASP A 1 92 ? -0.976 -10.874 8.623 1.00 90.25 92 ASP A O 1
ATOM 699 N N . SER A 1 93 ? -0.886 -12.223 6.840 1.00 95.38 93 SER A N 1
ATOM 700 C CA . SER A 1 93 ? -2.237 -12.729 7.057 1.00 95.38 93 SER A CA 1
ATOM 701 C C . SER A 1 93 ? -2.357 -13.609 8.309 1.00 95.38 93 SER A C 1
ATOM 703 O O . SER A 1 93 ? -3.460 -13.752 8.837 1.00 95.38 93 SER A O 1
ATOM 705 N N . CYS A 1 94 ? -1.244 -14.101 8.875 1.00 95.31 94 CYS A N 1
ATOM 706 C CA . CYS A 1 94 ? -1.249 -14.808 10.164 1.00 95.31 94 CYS A CA 1
ATOM 707 C C . CYS A 1 94 ? -1.578 -13.878 11.346 1.00 95.31 94 CYS A C 1
ATOM 709 O O . CYS A 1 94 ? -2.121 -14.319 12.363 1.00 95.31 94 CYS A O 1
ATOM 711 N N . LEU A 1 95 ? -1.327 -12.569 11.202 1.00 94.81 95 LEU A N 1
ATOM 712 C CA . LEU A 1 95 ? -1.614 -11.572 12.237 1.00 94.81 95 LEU A CA 1
ATOM 713 C C . LEU A 1 95 ? -3.110 -11.488 12.556 1.00 94.81 95 LEU A C 1
ATOM 715 O O . LEU A 1 95 ? -3.475 -11.065 13.650 1.00 94.81 95 LEU A O 1
ATOM 719 N N . LEU A 1 96 ? -3.967 -11.892 11.612 1.00 97.69 96 LEU A N 1
ATOM 720 C CA . LEU A 1 96 ? -5.421 -11.799 11.734 1.00 97.69 96 LEU A CA 1
ATOM 721 C C . LEU A 1 96 ? -6.068 -13.069 12.306 1.00 97.69 96 LEU A C 1
ATOM 723 O O . LEU A 1 96 ? -7.272 -13.080 12.562 1.00 97.69 96 LEU A O 1
ATOM 727 N N . GLU A 1 97 ? -5.305 -14.147 12.516 1.00 96.19 97 GLU A N 1
ATOM 728 C CA . GLU A 1 97 ? -5.843 -15.382 13.096 1.00 96.19 97 GLU A CA 1
ATOM 729 C C . GLU A 1 97 ? -6.503 -15.084 14.447 1.00 96.19 97 GLU A C 1
ATOM 731 O O . GLU A 1 97 ? -5.975 -14.299 15.232 1.00 96.19 97 GLU A O 1
ATOM 736 N N . GLY A 1 98 ? -7.680 -15.655 14.706 1.00 95.81 98 GLY A N 1
ATOM 737 C CA . GLY A 1 98 ? -8.461 -15.396 15.922 1.00 95.81 98 GLY A CA 1
ATOM 738 C C . GLY A 1 98 ? -9.086 -13.995 16.033 1.00 95.81 98 GLY A C 1
ATOM 739 O O . GLY A 1 98 ? -9.801 -13.750 16.997 1.00 95.81 98 GLY A O 1
ATOM 740 N N . LEU A 1 99 ? -8.839 -13.088 15.080 1.00 97.19 99 LEU A N 1
ATOM 741 C CA . LEU A 1 99 ? -9.467 -11.759 15.010 1.00 97.19 99 LEU A CA 1
ATOM 742 C C . LEU A 1 99 ? -10.562 -11.679 13.937 1.00 97.19 99 LEU A C 1
ATOM 744 O O . LEU A 1 99 ? -11.435 -10.818 14.016 1.00 97.19 99 LEU A O 1
ATOM 748 N N . VAL A 1 100 ? -10.515 -12.560 12.933 1.00 96.38 100 VAL A N 1
ATOM 749 C CA . VAL A 1 100 ? -11.534 -12.665 11.879 1.00 96.38 100 VAL A CA 1
ATOM 750 C C . VAL A 1 100 ? -12.734 -13.457 12.405 1.00 96.38 100 VAL A C 1
ATOM 752 O O . VAL A 1 100 ? -12.633 -14.666 12.609 1.00 96.38 100 VAL A O 1
ATOM 755 N N . GLY A 1 101 ? -13.859 -12.775 12.631 1.00 91.56 101 GLY A N 1
ATOM 756 C CA . GLY A 1 101 ? -15.163 -13.384 12.910 1.00 91.56 101 GLY A CA 1
ATOM 757 C C . GLY A 1 101 ? -16.046 -13.519 11.663 1.00 91.56 101 GLY A C 1
ATOM 758 O O . GLY A 1 101 ? -15.645 -13.144 10.563 1.00 91.56 101 GLY A O 1
ATOM 759 N N . GLU A 1 102 ? -17.271 -14.022 11.845 1.00 87.31 102 GLU A N 1
ATOM 760 C CA . GLU A 1 102 ? -18.240 -14.277 10.756 1.00 87.31 102 GLU A CA 1
ATOM 761 C C . GLU A 1 102 ? -18.635 -13.019 9.964 1.00 87.31 102 GLU A C 1
ATOM 763 O O . GLU A 1 102 ? -18.822 -13.092 8.747 1.00 87.31 102 GLU A O 1
ATOM 768 N N . ASP A 1 103 ? -18.708 -11.873 10.647 1.00 89.56 103 ASP A N 1
ATOM 769 C CA . ASP A 1 103 ? -19.072 -10.571 10.071 1.00 89.56 103 ASP A CA 1
ATOM 770 C C . ASP A 1 103 ? -17.858 -9.653 9.845 1.00 89.56 103 ASP A C 1
ATOM 772 O O . ASP A 1 103 ? -17.995 -8.508 9.411 1.00 89.56 103 ASP A O 1
ATOM 776 N N . THR A 1 104 ? -16.647 -10.135 10.142 1.00 95.81 104 THR A N 1
ATOM 777 C CA . THR A 1 104 ? -15.430 -9.332 10.034 1.00 95.81 104 THR A CA 1
ATOM 778 C C . THR A 1 104 ? -14.969 -9.237 8.583 1.00 95.81 104 THR A C 1
ATOM 780 O O . THR A 1 104 ? -14.746 -10.234 7.897 1.00 95.81 104 THR A O 1
ATOM 783 N N . SER A 1 105 ? -14.756 -8.008 8.129 1.00 97.75 105 SER A N 1
ATOM 784 C CA . SER A 1 105 ? -14.221 -7.692 6.809 1.00 97.75 105 SER A CA 1
ATOM 785 C C . SER A 1 105 ? -12.730 -7.358 6.882 1.00 97.75 105 SER A C 1
ATOM 787 O O . SER A 1 105 ? -12.295 -6.562 7.712 1.00 97.75 105 SER A O 1
ATOM 789 N N . ILE A 1 106 ? -11.928 -7.942 5.996 1.00 98.44 106 ILE A N 1
ATOM 790 C CA . ILE A 1 106 ? -10.490 -7.668 5.885 1.00 98.44 106 ILE A CA 1
ATOM 791 C C . ILE A 1 106 ? -10.292 -6.615 4.799 1.00 98.44 106 ILE A C 1
ATOM 793 O O . ILE A 1 106 ? -10.655 -6.846 3.651 1.00 98.44 106 ILE A O 1
ATOM 797 N N . VAL A 1 107 ? -9.701 -5.472 5.142 1.00 98.69 107 VAL A N 1
ATOM 798 C CA . VAL A 1 107 ? -9.414 -4.383 4.199 1.00 98.69 107 VAL A CA 1
ATOM 799 C C . VAL A 1 107 ? -7.918 -4.334 3.934 1.00 98.69 107 VAL A C 1
ATOM 801 O O . VAL A 1 107 ? -7.137 -4.104 4.852 1.00 98.69 107 VAL A O 1
ATOM 804 N N . LEU A 1 108 ? -7.509 -4.518 2.684 1.00 98.50 108 LEU A N 1
ATOM 805 C CA . LEU A 1 108 ? -6.104 -4.566 2.286 1.00 98.50 108 LEU A CA 1
ATOM 806 C C . LEU A 1 108 ? -5.732 -3.302 1.512 1.00 98.50 108 LEU A C 1
ATOM 808 O O . LEU A 1 108 ? -6.090 -3.163 0.343 1.00 98.50 108 LEU A O 1
ATOM 812 N N . VAL A 1 109 ? -4.989 -2.391 2.151 1.00 97.94 109 VAL A N 1
ATOM 813 C CA . VAL A 1 109 ? -4.525 -1.130 1.531 1.00 97.94 109 VAL A CA 1
ATOM 814 C C . VAL A 1 109 ? -3.055 -1.184 1.078 1.00 97.94 109 VAL A C 1
ATOM 816 O O . VAL A 1 109 ? -2.461 -0.173 0.698 1.00 97.94 109 VAL A O 1
ATOM 819 N N . GLN A 1 110 ? -2.446 -2.372 1.125 1.00 96.75 110 GLN A N 1
ATOM 820 C CA . GLN A 1 110 ? -1.035 -2.590 0.797 1.00 96.75 110 GLN A CA 1
ATOM 821 C C . GLN A 1 110 ? -0.756 -2.358 -0.707 1.00 96.75 110 GLN A C 1
ATOM 823 O O . GLN A 1 110 ? -1.644 -2.456 -1.566 1.00 96.75 110 GLN A O 1
ATOM 828 N N . ASN A 1 111 ? 0.494 -2.022 -1.037 1.00 95.94 111 ASN A N 1
ATOM 829 C CA . ASN A 1 111 ? 0.922 -1.810 -2.421 1.00 95.94 111 ASN A CA 1
ATOM 830 C C . ASN A 1 111 ? 1.092 -3.133 -3.183 1.00 95.94 111 ASN A C 1
ATOM 832 O O . ASN A 1 111 ? 1.293 -4.187 -2.590 1.00 95.94 111 ASN A O 1
ATOM 836 N N . GLY A 1 112 ? 1.106 -3.042 -4.516 1.00 96.25 112 GLY A N 1
ATOM 837 C CA . GLY A 1 112 ? 1.425 -4.165 -5.399 1.00 96.25 112 GLY A CA 1
ATOM 838 C C . GLY A 1 112 ? 0.212 -4.992 -5.822 1.00 96.25 112 GLY A C 1
ATOM 839 O O . GLY A 1 112 ? -0.931 -4.614 -5.560 1.00 96.25 112 GLY A O 1
ATOM 840 N N . LEU A 1 113 ? 0.473 -6.098 -6.520 1.00 96.62 113 LEU A N 1
ATOM 841 C CA . LEU A 1 113 ? -0.530 -7.063 -6.982 1.00 96.62 113 LEU A CA 1
ATOM 842 C C . LEU A 1 113 ? -0.492 -8.354 -6.175 1.00 96.62 113 LEU A C 1
ATOM 844 O O . LEU A 1 113 ? 0.551 -8.713 -5.633 1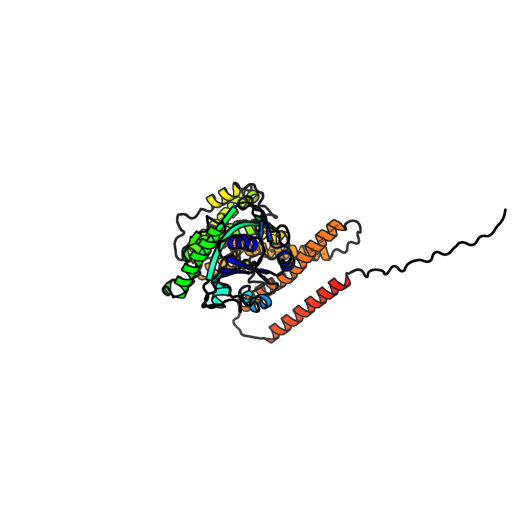.00 96.62 113 LEU A O 1
ATOM 848 N N . GLY A 1 114 ? -1.615 -9.076 -6.153 1.00 94.69 114 GLY A N 1
ATOM 849 C CA . GLY A 1 114 ? -1.712 -10.412 -5.561 1.00 94.69 114 GLY A CA 1
ATOM 850 C C . GLY A 1 114 ? -1.554 -10.433 -4.041 1.00 94.69 114 GLY A C 1
ATOM 851 O O . GLY A 1 114 ? -1.236 -11.477 -3.477 1.00 94.69 114 GLY A O 1
ATOM 852 N N . ILE A 1 115 ? -1.747 -9.290 -3.379 1.00 96.44 115 ILE A N 1
ATOM 853 C CA . ILE A 1 115 ? -1.666 -9.179 -1.917 1.00 96.44 115 ILE A CA 1
ATOM 854 C C . ILE A 1 115 ? -2.850 -9.856 -1.230 1.00 96.44 115 ILE A C 1
ATOM 856 O O . ILE A 1 115 ? -2.777 -10.180 -0.053 1.00 96.44 115 ILE A O 1
ATOM 860 N N . GLU A 1 116 ? -3.947 -10.052 -1.957 1.00 96.06 116 GLU A N 1
ATOM 861 C CA . GLU A 1 116 ? -5.194 -10.598 -1.444 1.00 96.06 116 GLU A CA 1
ATOM 862 C C . GLU A 1 116 ? -5.145 -12.125 -1.287 1.00 96.06 116 GLU A C 1
ATOM 864 O O . GLU A 1 116 ? -5.832 -12.689 -0.434 1.00 96.06 116 GLU A O 1
ATOM 869 N N . GLU A 1 117 ? -4.303 -12.798 -2.076 1.00 93.62 117 GLU A N 1
ATOM 870 C CA . GLU A 1 117 ? -4.261 -14.259 -2.177 1.00 93.62 117 GLU A CA 1
ATOM 871 C C . GLU A 1 117 ? -3.905 -14.970 -0.857 1.00 93.62 117 GLU A C 1
ATOM 873 O O . GLU A 1 117 ? -4.616 -15.910 -0.487 1.00 93.62 117 GLU A O 1
ATOM 878 N N . PRO A 1 118 ? -2.895 -14.528 -0.075 1.00 94.81 118 PRO A N 1
ATOM 879 C CA . PRO A 1 118 ? -2.601 -15.133 1.227 1.00 94.81 118 PRO A CA 1
ATOM 880 C C . PRO A 1 118 ? -3.786 -15.055 2.202 1.00 94.81 118 PRO A C 1
ATOM 882 O O . PRO A 1 118 ? -4.103 -16.033 2.882 1.00 94.81 118 PRO A O 1
ATOM 885 N N . TYR A 1 119 ? -4.499 -13.922 2.213 1.00 96.19 119 TYR A N 1
ATOM 886 C CA . TYR A 1 119 ? -5.668 -13.721 3.070 1.00 96.19 119 TYR A CA 1
ATOM 887 C C . TYR A 1 119 ? -6.850 -14.575 2.618 1.00 96.19 119 TYR A C 1
ATOM 889 O O . TYR A 1 119 ? -7.510 -15.171 3.463 1.00 96.19 119 TYR A O 1
ATOM 897 N N . ARG A 1 120 ? -7.099 -14.694 1.305 1.00 93.44 120 ARG A N 1
ATOM 898 C CA . ARG A 1 120 ? -8.158 -15.568 0.773 1.00 93.44 120 ARG A CA 1
ATOM 899 C C . ARG A 1 120 ? -7.888 -17.032 1.100 1.00 93.44 120 ARG A C 1
ATOM 901 O O . ARG A 1 120 ? -8.807 -17.734 1.509 1.00 93.44 120 ARG A O 1
ATOM 908 N N . LYS A 1 121 ? -6.636 -17.476 0.963 1.00 92.81 121 LYS A N 1
ATOM 909 C CA . LYS A 1 121 ? -6.227 -18.845 1.296 1.00 92.81 121 LYS A CA 1
ATOM 910 C C . LYS A 1 121 ? -6.425 -19.156 2.782 1.00 92.81 121 LYS A C 1
ATOM 912 O O . LYS A 1 121 ? -6.892 -20.242 3.110 1.00 92.81 121 LYS A O 1
ATOM 917 N N . ARG A 1 122 ? -6.071 -18.225 3.674 1.00 94.88 122 ARG A N 1
ATOM 918 C CA . ARG A 1 122 ? -6.198 -18.417 5.128 1.00 94.88 122 ARG A CA 1
ATOM 919 C C . ARG A 1 122 ? -7.633 -18.242 5.635 1.00 94.88 122 ARG A C 1
ATOM 921 O O . ARG A 1 122 ? -8.048 -18.962 6.537 1.00 94.88 122 ARG A O 1
ATOM 928 N N . PHE A 1 123 ? -8.391 -17.314 5.055 1.00 93.12 123 PHE A N 1
ATOM 929 C CA . PHE A 1 123 ? -9.750 -16.964 5.474 1.00 93.12 123 PHE A CA 1
ATOM 930 C C . PHE A 1 123 ? -10.739 -17.115 4.305 1.00 93.12 123 PHE A C 1
ATOM 932 O O . PHE A 1 123 ? -11.258 -16.118 3.794 1.00 93.12 123 PHE A O 1
ATOM 939 N N . PRO A 1 124 ? -11.037 -18.354 3.864 1.00 88.62 124 PRO A N 1
ATOM 940 C CA . PRO A 1 124 ? -11.844 -18.590 2.667 1.00 88.62 124 PRO A CA 1
ATOM 941 C C . PRO A 1 124 ? -13.251 -17.984 2.758 1.00 88.62 124 PRO A C 1
ATOM 943 O O . PRO A 1 124 ? -13.752 -17.485 1.754 1.00 88.62 124 PRO A O 1
ATOM 946 N N . GLY A 1 125 ? -13.853 -17.954 3.954 1.00 86.06 125 GLY A N 1
ATOM 947 C CA . GLY A 1 125 ? -15.188 -17.393 4.195 1.00 86.06 125 GLY A CA 1
ATOM 948 C C . GLY A 1 125 ? -15.239 -15.888 4.488 1.00 86.06 125 GLY A C 1
ATOM 949 O O . GLY A 1 125 ? -16.334 -15.343 4.600 1.00 86.06 125 GLY A O 1
ATOM 950 N N . ALA A 1 126 ? -14.094 -15.209 4.622 1.00 90.56 126 ALA A N 1
ATOM 951 C CA . ALA A 1 126 ? -14.068 -13.792 4.979 1.00 90.56 126 ALA A CA 1
ATOM 952 C C . ALA A 1 126 ? -14.379 -12.883 3.780 1.00 90.56 126 ALA A C 1
ATOM 954 O O . ALA A 1 126 ? -13.990 -13.154 2.634 1.00 90.56 126 ALA A O 1
ATOM 955 N N . CYS A 1 127 ? -15.024 -11.750 4.058 1.00 94.31 127 CYS A N 1
ATOM 956 C CA . CYS A 1 127 ? -15.121 -10.648 3.108 1.00 94.31 127 CYS A CA 1
ATOM 957 C C . CYS A 1 127 ? -13.749 -9.977 2.996 1.00 94.31 127 CYS A C 1
ATOM 959 O O . CYS A 1 127 ? -13.238 -9.440 3.978 1.00 94.31 127 CYS A O 1
ATOM 961 N N . ILE A 1 128 ? -13.150 -10.002 1.804 1.00 96.00 128 ILE A N 1
ATOM 962 C CA . ILE A 1 128 ? -11.876 -9.330 1.530 1.00 96.00 128 ILE A CA 1
ATOM 963 C C . ILE A 1 128 ? -12.165 -8.136 0.635 1.00 96.00 128 ILE A C 1
ATOM 965 O O . ILE A 1 128 ? -12.716 -8.278 -0.455 1.00 96.00 128 ILE A O 1
ATOM 969 N N . LEU A 1 129 ? -11.798 -6.962 1.122 1.00 97.94 129 LEU A N 1
ATOM 970 C CA . LEU A 1 129 ? -11.949 -5.680 0.466 1.00 97.94 129 LEU A CA 1
ATOM 971 C C . LEU A 1 129 ? -10.550 -5.228 0.073 1.00 97.94 129 LEU A C 1
ATOM 973 O O . LEU A 1 129 ? -9.664 -5.082 0.915 1.00 97.94 129 LEU A O 1
ATOM 977 N N . SER A 1 130 ? -10.340 -5.011 -1.213 1.00 97.75 130 SER A N 1
ATOM 978 C CA . SER A 1 130 ? -9.081 -4.490 -1.718 1.00 97.75 130 SER A CA 1
ATOM 979 C C . SER A 1 130 ? -9.205 -2.967 -1.814 1.00 97.75 130 SER A C 1
ATOM 981 O O . SER A 1 130 ? -10.247 -2.434 -2.202 1.00 97.75 130 SER A O 1
ATOM 983 N N . ALA A 1 131 ? -8.166 -2.256 -1.384 1.00 98.19 131 ALA A N 1
ATOM 984 C CA . ALA A 1 131 ? -8.131 -0.803 -1.364 1.00 98.19 131 ALA A CA 1
ATOM 985 C C . ALA A 1 131 ? -6.840 -0.294 -2.012 1.00 98.19 131 ALA A C 1
ATOM 987 O O . ALA A 1 131 ? -5.734 -0.743 -1.703 1.00 98.19 131 ALA A O 1
ATOM 988 N N . ILE A 1 132 ? -6.977 0.668 -2.919 1.00 97.88 132 ILE A N 1
ATOM 989 C CA . ILE A 1 132 ? -5.873 1.312 -3.617 1.00 97.88 132 ILE A CA 1
ATOM 990 C C . ILE A 1 132 ? -5.830 2.767 -3.184 1.00 97.88 132 ILE A C 1
ATOM 992 O O . ILE A 1 132 ? -6.714 3.548 -3.512 1.00 97.88 132 ILE A O 1
ATOM 996 N N . THR A 1 133 ? -4.775 3.133 -2.459 1.00 95.19 133 THR A N 1
ATOM 997 C CA . THR A 1 133 ? -4.537 4.518 -2.041 1.00 95.19 133 THR A CA 1
ATOM 998 C C . THR A 1 133 ? -3.470 5.195 -2.893 1.00 95.19 133 THR A C 1
ATOM 1000 O O . THR A 1 133 ? -2.407 4.618 -3.134 1.00 95.19 133 THR A O 1
ATOM 1003 N N . ILE A 1 134 ? -3.706 6.455 -3.251 1.00 91.19 134 ILE A N 1
ATOM 1004 C CA . ILE A 1 134 ? -2.702 7.413 -3.722 1.00 91.19 134 ILE A CA 1
ATOM 1005 C C . ILE A 1 134 ? -2.718 8.563 -2.719 1.00 91.19 134 ILE A C 1
ATOM 1007 O O . ILE A 1 134 ? -3.572 9.438 -2.787 1.00 91.19 134 ILE A O 1
ATOM 1011 N N . ALA A 1 135 ? -1.811 8.535 -1.746 1.00 90.81 135 ALA A N 1
ATOM 1012 C CA . ALA A 1 135 ? -1.771 9.543 -0.694 1.00 90.81 135 ALA A CA 1
ATOM 1013 C C . ALA A 1 135 ? -0.338 9.993 -0.422 1.00 90.81 135 ALA A C 1
ATOM 1015 O O . ALA A 1 135 ? 0.573 9.170 -0.321 1.00 90.81 135 ALA A O 1
ATOM 1016 N N . SER A 1 136 ? -0.146 11.302 -0.274 1.00 90.06 136 SER A N 1
ATOM 1017 C CA . SER A 1 136 ? 1.133 11.879 0.125 1.00 90.06 136 SER A CA 1
ATOM 1018 C C . SER A 1 136 ? 1.184 11.992 1.645 1.00 90.06 136 SER A C 1
ATOM 1020 O O . SER A 1 136 ? 0.899 13.052 2.212 1.00 90.06 136 SER A O 1
ATOM 1022 N N . VAL A 1 137 ? 1.563 10.896 2.300 1.00 91.69 137 VAL A N 1
ATOM 1023 C CA . VAL A 1 137 ? 1.663 10.809 3.760 1.00 91.69 137 VAL A CA 1
ATOM 1024 C C . VAL A 1 137 ? 3.035 10.281 4.159 1.00 91.69 137 VAL A C 1
ATOM 1026 O O . VAL A 1 137 ? 3.509 9.282 3.623 1.00 91.69 137 VAL A O 1
ATOM 1029 N N . ALA A 1 138 ? 3.656 10.927 5.139 1.00 91.19 138 ALA A N 1
ATOM 1030 C CA . ALA A 1 138 ? 4.908 10.499 5.741 1.00 91.19 138 ALA A CA 1
ATOM 1031 C C . ALA A 1 138 ? 4.757 10.336 7.255 1.00 91.19 138 ALA A C 1
ATOM 1033 O O . ALA A 1 138 ? 3.869 10.916 7.879 1.00 91.19 138 ALA A O 1
ATOM 1034 N N . GLN A 1 139 ? 5.676 9.579 7.849 1.00 91.69 139 GLN A N 1
ATOM 1035 C CA . GLN A 1 139 ? 5.856 9.508 9.294 1.00 91.69 139 GLN A CA 1
ATOM 1036 C C . GLN A 1 139 ? 7.260 10.034 9.632 1.00 91.69 139 GLN A C 1
ATOM 1038 O O . GLN A 1 139 ? 8.217 9.259 9.565 1.00 91.69 139 GLN A O 1
ATOM 1043 N N . PRO A 1 140 ? 7.416 11.340 9.934 1.00 90.62 140 PRO A N 1
ATOM 1044 C CA . PRO A 1 140 ? 8.722 11.919 10.254 1.00 90.62 140 PRO A CA 1
ATOM 1045 C C . PRO A 1 140 ? 9.332 11.362 11.545 1.00 90.62 140 PRO A C 1
ATOM 1047 O O . PRO A 1 140 ? 10.548 11.259 11.657 1.00 90.62 140 PRO A O 1
ATOM 1050 N N . SER A 1 141 ? 8.497 10.994 12.518 1.00 92.31 141 SER A N 1
ATOM 1051 C CA . SER A 1 141 ? 8.916 10.398 13.789 1.00 92.31 141 SER A CA 1
ATOM 1052 C C . SER A 1 141 ? 7.821 9.474 14.343 1.00 92.31 141 SER A C 1
ATOM 1054 O O . SER A 1 141 ? 6.674 9.550 13.889 1.00 92.31 141 SER A O 1
ATOM 1056 N N . PRO A 1 142 ? 8.134 8.567 15.291 1.00 92.12 142 PRO A N 1
ATOM 1057 C CA . PRO A 1 142 ? 7.131 7.698 15.903 1.00 92.12 142 PRO A CA 1
ATOM 1058 C C . PRO A 1 142 ? 5.927 8.476 16.445 1.00 92.12 142 PRO A C 1
ATOM 1060 O O . PRO A 1 142 ? 6.084 9.455 17.172 1.00 92.12 142 PRO A O 1
ATOM 1063 N N . GLY A 1 143 ? 4.719 8.057 16.062 1.00 93.31 143 GLY A N 1
ATOM 1064 C CA . GLY A 1 143 ? 3.469 8.713 16.462 1.00 93.31 143 GLY A CA 1
ATOM 1065 C C . GLY A 1 143 ? 3.149 10.043 15.759 1.00 93.31 143 GLY A C 1
ATOM 1066 O O . GLY A 1 143 ? 2.105 10.626 16.046 1.00 93.31 143 GLY A O 1
ATOM 1067 N N . HIS A 1 144 ? 3.994 10.531 14.841 1.00 96.56 144 HIS A N 1
ATOM 1068 C CA . HIS A 1 144 ? 3.759 11.771 14.095 1.00 96.56 144 HIS A CA 1
ATOM 1069 C C . HIS A 1 144 ? 3.571 11.495 12.605 1.00 96.56 144 HIS A C 1
ATOM 1071 O O . HIS A 1 144 ? 4.464 10.987 11.931 1.00 96.56 144 HIS A O 1
ATOM 1077 N N . ILE A 1 145 ? 2.413 11.883 12.085 1.00 96.88 145 ILE A N 1
ATOM 1078 C CA . ILE A 1 145 ? 1.994 11.699 10.704 1.00 96.88 145 ILE A CA 1
ATOM 1079 C C . ILE A 1 145 ? 1.867 13.065 10.040 1.00 96.88 145 ILE A C 1
ATOM 1081 O O . ILE A 1 145 ? 1.224 13.971 10.571 1.00 96.88 145 ILE A O 1
ATOM 1085 N N . LYS A 1 146 ? 2.473 13.202 8.863 1.00 96.06 146 LYS A N 1
ATOM 1086 C CA . LYS A 1 146 ? 2.400 14.404 8.036 1.00 96.06 146 LYS A CA 1
ATOM 1087 C C . LYS A 1 146 ? 1.731 14.067 6.714 1.00 96.06 146 LYS A C 1
ATOM 1089 O O . LYS A 1 146 ? 2.289 13.319 5.913 1.00 96.06 146 LYS A O 1
ATOM 1094 N N . HIS A 1 147 ? 0.546 14.618 6.496 1.00 95.31 147 HIS A N 1
ATOM 1095 C CA . HIS A 1 147 ? -0.167 14.572 5.228 1.00 95.31 147 HIS A CA 1
ATOM 1096 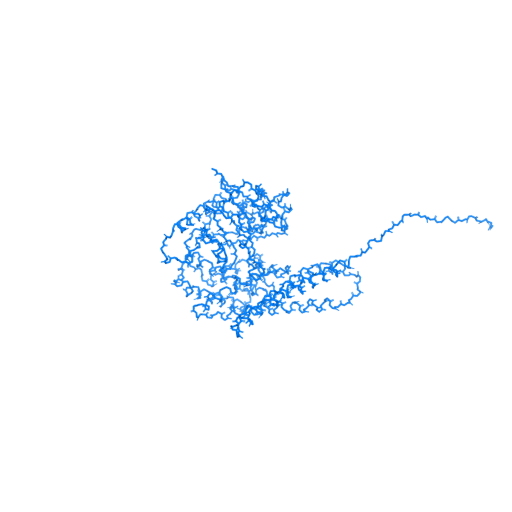C C . HIS A 1 147 ? 0.110 15.861 4.445 1.00 95.31 147 HIS A C 1
ATOM 1098 O O . HIS A 1 147 ? -0.004 16.952 4.994 1.00 95.31 147 HIS A O 1
ATOM 1104 N N . ASN A 1 148 ? 0.458 15.752 3.161 1.00 89.56 148 ASN A N 1
ATOM 1105 C CA . ASN A 1 148 ? 0.838 16.908 2.335 1.00 89.56 148 ASN A CA 1
ATOM 1106 C C . ASN A 1 148 ? -0.290 17.394 1.405 1.00 89.56 148 ASN A C 1
ATOM 1108 O O . ASN A 1 148 ? -0.014 18.036 0.398 1.00 89.56 148 ASN A O 1
ATOM 1112 N N . GLY A 1 149 ? -1.553 17.089 1.719 1.00 84.50 149 GLY A N 1
ATOM 1113 C CA . GLY A 1 149 ? -2.714 17.675 1.035 1.00 84.50 149 GLY A CA 1
ATOM 1114 C C . GLY A 1 149 ? -3.248 16.906 -0.174 1.00 84.50 149 GLY A C 1
ATOM 1115 O O . GLY A 1 149 ? -4.245 17.334 -0.741 1.00 84.50 149 GLY A O 1
ATOM 1116 N N . TRP A 1 150 ? -2.646 15.771 -0.540 1.00 86.31 150 TRP A N 1
ATOM 1117 C CA . TRP A 1 150 ? -3.171 14.885 -1.581 1.00 86.31 150 TRP A CA 1
ATOM 1118 C C . TRP A 1 150 ? -3.482 13.506 -1.013 1.00 86.31 150 TRP A C 1
ATOM 1120 O O . TRP A 1 150 ? -2.589 12.818 -0.505 1.00 86.31 150 TRP A O 1
ATOM 1130 N N . THR A 1 151 ? -4.719 13.064 -1.206 1.00 91.88 151 THR A N 1
ATOM 1131 C CA . THR A 1 151 ? -5.173 11.699 -0.949 1.00 91.88 151 THR A CA 1
ATOM 1132 C C . THR A 1 151 ? -6.242 11.321 -1.966 1.00 91.88 151 THR A C 1
ATOM 1134 O O . THR A 1 151 ? -6.960 12.200 -2.415 1.00 91.88 151 THR A O 1
ATOM 1137 N N . ARG A 1 152 ? -6.314 10.036 -2.312 1.00 94.06 152 ARG A N 1
ATOM 1138 C CA . ARG A 1 152 ? -7.409 9.374 -3.030 1.00 94.06 152 ARG A CA 1
ATOM 1139 C C . ARG A 1 152 ? -7.412 7.907 -2.633 1.00 94.06 152 ARG A C 1
ATOM 1141 O O . ARG A 1 152 ? -6.335 7.313 -2.495 1.00 94.06 152 ARG A O 1
ATOM 1148 N N . ILE A 1 153 ? -8.593 7.316 -2.476 1.00 97.50 153 ILE A N 1
ATOM 1149 C CA . ILE A 1 153 ? -8.739 5.888 -2.184 1.00 97.50 153 ILE A CA 1
ATOM 1150 C C . ILE A 1 153 ? -9.857 5.264 -3.014 1.00 97.50 153 ILE A C 1
ATOM 1152 O O . ILE A 1 153 ? -10.981 5.753 -3.030 1.00 97.50 153 ILE A O 1
ATOM 1156 N N . SER A 1 154 ? -9.543 4.161 -3.683 1.00 98.38 154 SER A N 1
ATOM 1157 C CA . SER A 1 154 ? -10.502 3.342 -4.427 1.00 98.38 154 SER A CA 1
ATOM 1158 C C . SER A 1 154 ? -10.652 1.999 -3.722 1.00 98.38 154 SER A C 1
ATOM 1160 O O . SER A 1 154 ? -9.649 1.397 -3.338 1.00 98.38 154 SER A O 1
ATOM 1162 N N . ILE A 1 155 ? -11.883 1.536 -3.523 1.00 98.50 155 ILE A N 1
ATOM 1163 C CA . ILE A 1 155 ? -12.211 0.340 -2.738 1.00 98.50 155 ILE A CA 1
ATOM 1164 C C . ILE A 1 155 ? -13.157 -0.544 -3.537 1.00 98.50 155 ILE A C 1
ATOM 1166 O O . ILE A 1 155 ? -14.089 -0.051 -4.162 1.00 98.50 155 ILE A O 1
ATOM 1170 N N . GLY A 1 156 ? -12.943 -1.853 -3.484 1.00 97.62 156 GLY A N 1
ATOM 1171 C CA . GLY A 1 156 ? -13.828 -2.829 -4.108 1.00 97.62 156 GLY A CA 1
ATOM 1172 C C . GLY A 1 156 ? -13.629 -4.238 -3.546 1.00 97.62 156 GLY A C 1
ATOM 1173 O O . GLY A 1 156 ? -12.630 -4.509 -2.867 1.00 97.62 156 GLY A O 1
ATOM 1174 N N . PRO A 1 157 ? -14.578 -5.150 -3.793 1.00 95.94 157 PRO A N 1
ATOM 1175 C CA . PRO A 1 157 ? -14.507 -6.505 -3.269 1.00 95.94 157 PRO A CA 1
ATOM 1176 C C . PRO A 1 157 ? -13.440 -7.329 -4.009 1.00 95.94 157 PRO A C 1
ATOM 1178 O O . PRO A 1 157 ? -13.238 -7.201 -5.219 1.00 95.94 157 PRO A O 1
ATOM 1181 N N . TYR A 1 158 ? -12.749 -8.216 -3.292 1.00 93.88 158 TYR A N 1
ATOM 1182 C CA . TYR A 1 158 ? -11.858 -9.207 -3.895 1.00 93.88 158 TYR A CA 1
ATOM 1183 C C . TYR A 1 158 ? -12.583 -10.542 -4.095 1.00 93.88 158 TYR A C 1
ATOM 1185 O O . TYR A 1 158 ? -12.783 -11.313 -3.147 1.00 93.88 158 TYR A O 1
ATOM 1193 N N . VAL A 1 159 ? -12.937 -10.799 -5.356 1.00 88.38 159 VAL A N 1
ATOM 1194 C CA . VAL A 1 159 ? -13.700 -11.955 -5.826 1.00 88.38 159 VAL A CA 1
ATOM 1195 C C . VAL A 1 159 ? -12.919 -12.630 -6.963 1.00 88.38 159 VAL A C 1
ATOM 1197 O O . VAL A 1 159 ? -13.155 -12.333 -8.129 1.00 88.38 159 VAL A O 1
ATOM 1200 N N . PRO A 1 160 ? -11.942 -13.502 -6.657 1.00 74.50 160 PRO A N 1
ATOM 1201 C CA . PRO A 1 160 ? -11.051 -14.083 -7.668 1.00 74.50 160 PRO A CA 1
ATOM 1202 C C . PRO A 1 160 ? -11.723 -15.114 -8.593 1.00 74.50 160 PRO A C 1
ATOM 1204 O O . PRO A 1 160 ? -11.109 -15.531 -9.572 1.00 74.50 160 PRO A O 1
ATOM 1207 N N . GLN A 1 161 ? -12.962 -15.528 -8.303 1.00 69.50 161 GLN A N 1
ATOM 1208 C CA . GLN A 1 161 ? -13.769 -16.427 -9.140 1.00 69.50 161 GLN A CA 1
ATOM 1209 C C . GLN A 1 161 ? -15.143 -15.804 -9.447 1.00 69.50 161 GLN A C 1
ATOM 1211 O O . GLN A 1 161 ? -16.160 -16.328 -9.004 1.00 69.50 161 GLN A O 1
ATOM 1216 N N . PRO A 1 162 ? -15.197 -14.685 -10.190 1.00 54.62 162 PRO A N 1
ATOM 1217 C CA . PRO A 1 162 ? -16.453 -13.976 -10.442 1.00 54.62 162 PRO A CA 1
ATOM 1218 C C . PRO A 1 162 ? -17.448 -14.794 -11.290 1.00 54.62 162 PRO A C 1
ATOM 1220 O O . PRO A 1 162 ? -18.650 -14.549 -11.243 1.00 54.62 162 PRO A O 1
ATOM 1223 N N . ASP A 1 163 ? -16.964 -15.793 -12.038 1.00 51.53 163 ASP A N 1
ATOM 1224 C CA . ASP A 1 163 ? -17.784 -16.640 -12.915 1.00 51.53 163 ASP A CA 1
ATOM 1225 C C . ASP A 1 163 ? -18.505 -17.782 -12.170 1.00 51.53 163 ASP A C 1
ATOM 1227 O O . ASP A 1 163 ? -19.309 -18.495 -12.767 1.00 51.53 163 ASP A O 1
ATOM 1231 N N . ALA A 1 164 ? -18.260 -17.959 -10.864 1.00 54.09 164 ALA A N 1
ATOM 1232 C CA . ALA A 1 164 ? -18.973 -18.938 -10.035 1.00 54.09 164 ALA A CA 1
ATOM 1233 C C . ALA A 1 164 ? -20.418 -18.504 -9.685 1.00 54.09 164 ALA A C 1
ATOM 1235 O O . ALA A 1 164 ? -21.142 -19.249 -9.022 1.00 54.09 164 ALA A O 1
ATOM 1236 N N . GLY A 1 165 ? -20.843 -17.324 -10.158 1.00 47.53 165 GLY A N 1
ATOM 1237 C CA . GLY A 1 165 ? -22.099 -16.668 -9.798 1.00 47.53 165 GLY A CA 1
ATOM 1238 C C . GLY A 1 165 ? -21.996 -15.941 -8.450 1.00 47.53 165 GLY A C 1
ATOM 1239 O O . GLY A 1 165 ? -21.142 -16.295 -7.638 1.00 47.53 165 GLY A O 1
ATOM 1240 N N . PRO A 1 166 ? -22.854 -14.935 -8.183 1.00 52.88 166 PRO A N 1
ATOM 1241 C CA . PRO A 1 166 ? -22.795 -14.176 -6.941 1.00 52.88 166 PRO A CA 1
ATOM 1242 C C . PRO A 1 166 ? -23.104 -15.087 -5.750 1.00 52.88 166 PRO A C 1
ATOM 1244 O O . PRO A 1 166 ? -24.254 -15.410 -5.452 1.00 52.88 166 PRO A O 1
ATOM 1247 N N . GLY A 1 167 ? -22.057 -15.534 -5.061 1.00 59.12 167 GLY A N 1
ATOM 1248 C CA . GLY A 1 167 ? -22.200 -16.189 -3.769 1.00 59.12 167 GLY A CA 1
ATOM 1249 C C . GLY A 1 167 ? -22.642 -15.181 -2.704 1.00 59.12 167 GLY A C 1
ATOM 1250 O O . GLY A 1 167 ? -22.332 -13.994 -2.785 1.00 59.12 167 GLY A O 1
ATOM 1251 N N . HIS A 1 168 ? -23.276 -15.652 -1.625 1.00 61.50 168 HIS A N 1
ATOM 1252 C CA . HIS A 1 168 ? -23.641 -14.814 -0.465 1.00 61.50 168 HIS A CA 1
ATOM 1253 C C . HIS A 1 168 ? -22.445 -14.041 0.143 1.00 61.50 168 HIS A C 1
ATOM 1255 O O . HIS A 1 168 ? -22.621 -13.070 0.876 1.00 61.50 168 HIS A O 1
ATOM 1261 N N . SER A 1 169 ? -21.202 -14.461 -0.114 1.00 69.94 169 SER A N 1
ATOM 1262 C CA . SER A 1 169 ? -19.990 -13.734 0.283 1.00 69.94 169 SER A CA 1
ATOM 1263 C C . SER A 1 169 ? -19.716 -12.484 -0.559 1.00 69.94 169 SER A C 1
ATOM 1265 O O . SER A 1 169 ? -19.109 -11.544 -0.053 1.00 69.94 169 SER A O 1
ATOM 1267 N N . GLU A 1 170 ? -20.141 -12.450 -1.822 1.00 76.69 170 GLU A N 1
ATOM 1268 C CA . GLU A 1 170 ? -19.864 -11.342 -2.744 1.00 76.69 170 GLU A CA 1
ATOM 1269 C C . GLU A 1 170 ? -20.765 -10.142 -2.473 1.00 76.69 170 GLU A C 1
ATOM 1271 O O . GLU A 1 170 ? -20.272 -9.021 -2.356 1.00 76.69 170 GLU A O 1
ATOM 1276 N N . GLU A 1 171 ? -22.063 -10.377 -2.273 1.00 84.69 171 GLU A N 1
ATOM 1277 C CA . GLU A 1 171 ? -23.009 -9.328 -1.880 1.00 84.69 171 GLU A CA 1
ATOM 1278 C C . GLU A 1 171 ? -22.621 -8.713 -0.533 1.00 84.69 171 GLU A C 1
ATOM 1280 O O . GLU A 1 171 ? -22.577 -7.489 -0.396 1.00 84.69 171 GLU A O 1
ATOM 1285 N N . ARG A 1 172 ? -22.243 -9.550 0.445 1.00 88.81 172 ARG A N 1
ATOM 1286 C CA . ARG A 1 172 ? -21.730 -9.075 1.738 1.00 88.81 172 ARG A CA 1
ATOM 1287 C C . ARG A 1 172 ? -20.455 -8.250 1.578 1.00 88.81 172 ARG A C 1
ATOM 1289 O O . ARG A 1 172 ? -20.322 -7.214 2.227 1.00 88.81 172 ARG A O 1
ATOM 1296 N N . ALA A 1 173 ? -19.528 -8.663 0.712 1.00 90.88 173 ALA A N 1
ATOM 1297 C CA . ALA A 1 173 ? -18.314 -7.896 0.449 1.00 90.88 173 ALA A CA 1
ATOM 1298 C C . ALA A 1 173 ? -18.626 -6.544 -0.214 1.00 90.88 173 ALA A C 1
ATOM 1300 O O . ALA A 1 173 ? -18.075 -5.530 0.205 1.00 90.88 173 ALA A O 1
ATOM 1301 N N . ALA A 1 174 ? -19.545 -6.499 -1.183 1.00 92.12 174 ALA A N 1
ATOM 1302 C CA . ALA A 1 174 ? -19.969 -5.261 -1.837 1.00 92.12 174 ALA A CA 1
ATOM 1303 C C . ALA A 1 174 ? -20.664 -4.290 -0.864 1.00 92.12 174 ALA A C 1
ATOM 1305 O O . ALA A 1 174 ? -20.335 -3.102 -0.833 1.00 92.12 174 ALA A O 1
ATOM 1306 N N . GLN A 1 175 ? -21.566 -4.792 -0.014 1.00 94.69 175 GLN A N 1
ATOM 1307 C CA . GLN A 1 175 ? -22.210 -4.001 1.041 1.00 94.69 175 GLN A CA 1
ATOM 1308 C C . GLN A 1 175 ? -21.183 -3.463 2.045 1.00 94.69 175 GLN A C 1
ATOM 1310 O O . GLN A 1 175 ? -21.214 -2.284 2.402 1.00 94.69 175 GLN A O 1
ATOM 1315 N N . SER A 1 176 ? -20.232 -4.307 2.455 1.00 96.31 176 SER A N 1
ATOM 1316 C CA . SER A 1 176 ? -19.126 -3.914 3.330 1.00 96.31 176 SER A CA 1
ATOM 1317 C C . SER A 1 176 ? -18.244 -2.833 2.685 1.00 96.31 176 SER A C 1
ATOM 1319 O O . SER A 1 176 ? -17.909 -1.842 3.333 1.00 96.31 176 SER A O 1
ATOM 1321 N N . CYS A 1 177 ? -17.944 -2.934 1.383 1.00 97.69 177 CYS A N 1
ATOM 1322 C CA . CYS A 1 177 ? -17.243 -1.878 0.646 1.00 97.69 177 CYS A CA 1
ATOM 1323 C C . CYS A 1 177 ? -18.019 -0.556 0.658 1.00 97.69 177 CYS A C 1
ATOM 1325 O O . CYS A 1 177 ? -17.424 0.482 0.946 1.00 97.69 177 CYS A O 1
ATOM 1327 N N . SER A 1 178 ? -19.327 -0.586 0.378 1.00 97.88 178 SER A N 1
ATOM 1328 C CA . SER A 1 178 ? -20.168 0.620 0.379 1.00 97.88 178 SER A CA 1
ATOM 1329 C C . SER A 1 178 ? -20.142 1.307 1.742 1.00 97.88 178 SER A C 1
ATOM 1331 O O . SER A 1 178 ? -19.851 2.500 1.835 1.00 97.88 178 SER A O 1
ATOM 1333 N N . ARG A 1 179 ? -20.338 0.533 2.815 1.00 97.88 179 ARG A N 1
ATOM 1334 C CA . ARG A 1 179 ? -20.296 1.039 4.190 1.00 97.88 179 ARG A CA 1
ATOM 1335 C C . ARG A 1 179 ? -18.928 1.628 4.534 1.00 97.88 179 ARG A C 1
ATOM 1337 O O . ARG A 1 179 ? -18.859 2.697 5.128 1.00 97.88 179 ARG A O 1
ATOM 1344 N N . LEU A 1 180 ? -17.827 0.980 4.150 1.00 98.31 180 LEU A N 1
ATOM 1345 C CA . LEU A 1 180 ? -16.483 1.513 4.387 1.00 98.31 180 LEU A CA 1
ATOM 1346 C C . LEU A 1 180 ? -16.232 2.834 3.638 1.00 98.31 180 LEU A C 1
ATOM 1348 O O . LEU A 1 180 ? -15.639 3.754 4.203 1.00 98.31 180 LEU A O 1
ATOM 1352 N N . VAL A 1 181 ? -16.695 2.948 2.390 1.00 98.44 181 VAL A N 1
ATOM 1353 C CA . VAL A 1 181 ? -16.607 4.189 1.600 1.00 98.44 181 VAL A CA 1
ATOM 1354 C C . VAL A 1 181 ? -17.403 5.314 2.263 1.00 98.44 181 VAL A C 1
ATOM 1356 O O . VAL A 1 181 ? -16.897 6.431 2.370 1.00 98.44 181 VAL A O 1
ATOM 1359 N N . GLU A 1 182 ? -18.609 5.036 2.762 1.00 98.19 182 GLU A N 1
ATOM 1360 C CA . GLU A 1 182 ? -19.413 6.009 3.514 1.00 98.19 182 GLU A CA 1
ATOM 1361 C C . GLU A 1 182 ? -18.699 6.494 4.779 1.00 98.19 182 GLU A C 1
ATOM 1363 O O . GLU A 1 182 ? -18.678 7.696 5.044 1.00 98.19 182 GLU A O 1
ATOM 1368 N N . LEU A 1 183 ? -18.045 5.595 5.524 1.00 98.25 183 LEU A N 1
ATOM 1369 C CA . LEU A 1 183 ? -17.266 5.971 6.709 1.00 98.25 183 LEU A CA 1
ATOM 1370 C C . LEU A 1 183 ? -16.070 6.852 6.359 1.00 98.25 183 LEU A C 1
ATOM 1372 O O . LEU A 1 183 ? -15.811 7.839 7.043 1.00 98.25 183 LEU A O 1
ATOM 1376 N N . LEU A 1 184 ? -15.352 6.537 5.282 1.00 98.19 184 LEU A N 1
ATOM 1377 C CA . LEU A 1 184 ? -14.241 7.366 4.817 1.00 98.19 184 LEU A CA 1
ATOM 1378 C C . LEU A 1 184 ? -14.717 8.757 4.389 1.00 98.19 184 LEU A C 1
ATOM 1380 O O . LEU A 1 184 ? -14.093 9.750 4.769 1.00 98.19 184 LEU A O 1
ATOM 1384 N N . LYS A 1 185 ? -15.848 8.840 3.676 1.00 98.19 185 LYS A N 1
ATOM 1385 C CA . LYS A 1 185 ? -16.479 10.112 3.294 1.00 98.19 185 LYS A CA 1
ATOM 1386 C C . LYS A 1 185 ? -16.922 10.916 4.510 1.00 98.19 185 LYS A C 1
ATOM 1388 O O . LYS A 1 185 ? -16.615 12.103 4.589 1.00 98.19 185 LYS A O 1
ATOM 1393 N N . ALA A 1 186 ? -17.562 10.276 5.487 1.00 97.81 186 ALA A N 1
ATOM 1394 C CA . ALA A 1 186 ? -17.930 10.908 6.753 1.00 97.81 186 ALA A CA 1
ATOM 1395 C C . ALA A 1 186 ? -16.699 11.363 7.563 1.00 97.81 186 ALA A C 1
ATOM 1397 O O . ALA A 1 186 ? -16.760 12.360 8.275 1.00 97.81 186 ALA A O 1
ATOM 1398 N N . GLY A 1 187 ? -15.564 10.675 7.404 1.00 96.56 187 GLY A N 1
ATOM 1399 C CA . GLY A 1 187 ? -14.251 11.057 7.927 1.00 96.56 187 GLY A CA 1
ATOM 1400 C C . GLY A 1 187 ? -13.515 12.146 7.130 1.00 96.56 187 GLY A C 1
ATOM 1401 O O . GLY A 1 187 ? -12.369 12.468 7.456 1.00 96.56 187 GLY A O 1
ATOM 1402 N N . GLY A 1 188 ? -14.140 12.702 6.085 1.00 95.94 188 GLY A N 1
ATOM 1403 C CA . GLY A 1 188 ? -13.619 13.795 5.260 1.00 95.94 188 GLY A CA 1
ATOM 1404 C C . GLY A 1 188 ? -12.927 13.379 3.956 1.00 95.94 188 GLY A C 1
ATOM 1405 O O . GLY A 1 188 ? -12.524 14.255 3.196 1.00 95.94 188 GLY A O 1
ATOM 1406 N N . ILE A 1 189 ? -12.793 12.082 3.653 1.00 96.81 189 ILE A N 1
ATOM 1407 C CA . ILE A 1 189 ? -12.246 11.597 2.371 1.00 96.81 189 ILE A CA 1
ATOM 1408 C C . ILE A 1 189 ? -13.364 11.589 1.321 1.00 96.81 189 ILE A C 1
ATOM 1410 O O . ILE A 1 189 ? -13.941 10.549 1.000 1.00 96.81 189 ILE A O 1
ATOM 1414 N N . SER A 1 190 ? -13.733 12.776 0.840 1.00 94.62 190 SER A N 1
ATOM 1415 C CA . SER A 1 190 ? -14.875 12.976 -0.065 1.00 94.62 190 SER A CA 1
ATOM 1416 C C . SER A 1 190 ? -14.736 12.247 -1.406 1.00 94.62 190 SER A C 1
ATOM 1418 O O . SER A 1 190 ? -15.744 11.875 -2.007 1.00 94.62 190 SER A O 1
ATOM 1420 N N . ASP A 1 191 ? -13.504 11.994 -1.840 1.00 93.25 191 ASP A N 1
ATOM 1421 C CA . ASP A 1 191 ? -13.141 11.326 -3.088 1.00 93.25 191 ASP A CA 1
ATOM 1422 C C . ASP A 1 191 ? -12.904 9.812 -2.929 1.00 93.25 191 ASP A C 1
ATOM 1424 O O . ASP A 1 191 ? -12.308 9.179 -3.799 1.00 93.25 191 ASP A O 1
ATOM 1428 N N . ALA A 1 192 ? -13.376 9.204 -1.832 1.00 97.62 192 ALA A N 1
ATOM 1429 C CA . ALA A 1 192 ? -13.392 7.751 -1.705 1.00 97.62 192 ALA A CA 1
ATOM 1430 C C . ALA A 1 192 ? -14.325 7.129 -2.762 1.00 97.62 192 ALA A C 1
ATOM 1432 O O . ALA A 1 192 ? -15.521 7.435 -2.830 1.00 97.62 192 ALA A O 1
ATOM 1433 N N . GLU A 1 193 ? -13.780 6.230 -3.576 1.00 97.38 193 GLU A N 1
ATOM 1434 C CA . GLU A 1 193 ? -14.472 5.630 -4.715 1.00 97.38 193 GLU A CA 1
ATOM 1435 C C . GLU A 1 193 ? -14.786 4.159 -4.480 1.00 97.38 193 GLU A C 1
ATOM 1437 O O . GLU A 1 193 ? -13.931 3.388 -4.043 1.00 97.38 193 GLU A O 1
ATOM 1442 N N . LEU A 1 194 ? -16.004 3.764 -4.845 1.00 97.88 194 LEU A N 1
ATOM 1443 C CA . LEU A 1 194 ? -16.431 2.374 -4.872 1.00 97.88 194 LEU A CA 1
ATOM 1444 C C . LEU A 1 194 ? -16.256 1.808 -6.284 1.00 97.88 194 LEU A C 1
ATOM 1446 O O . LEU A 1 194 ? -16.665 2.434 -7.259 1.00 97.88 194 LEU A O 1
ATOM 1450 N N . HIS A 1 195 ? -15.679 0.616 -6.375 1.00 96.06 195 HIS A N 1
ATOM 1451 C CA . HIS A 1 195 ? -15.459 -0.133 -7.607 1.00 96.06 195 HIS A CA 1
ATOM 1452 C C . HIS A 1 195 ? -15.945 -1.573 -7.429 1.00 96.06 195 HIS A C 1
ATOM 1454 O O . HIS A 1 195 ? -15.952 -2.104 -6.316 1.00 96.06 195 HIS A O 1
ATOM 1460 N N . ASP A 1 196 ? -16.317 -2.225 -8.527 1.00 93.69 196 ASP A N 1
ATOM 1461 C CA . ASP A 1 196 ? -16.476 -3.679 -8.537 1.00 93.69 196 ASP A CA 1
ATOM 1462 C C . ASP A 1 196 ? -15.099 -4.376 -8.515 1.00 93.69 196 ASP A C 1
ATOM 1464 O O . ASP A 1 196 ? -14.045 -3.731 -8.542 1.00 93.69 196 ASP A O 1
ATOM 1468 N N . HIS A 1 197 ? -15.089 -5.711 -8.460 1.00 93.06 197 HIS A N 1
ATOM 1469 C CA . HIS A 1 197 ? -13.838 -6.470 -8.429 1.00 93.06 197 HIS A CA 1
ATOM 1470 C C . HIS A 1 197 ? -12.930 -6.146 -9.625 1.00 93.06 197 HIS A C 1
ATOM 1472 O O . HIS A 1 197 ? -11.748 -5.850 -9.455 1.00 93.06 197 HIS A O 1
ATOM 1478 N N . THR A 1 198 ? -13.485 -6.192 -10.839 1.00 92.44 198 THR A N 1
ATOM 1479 C CA . THR A 1 198 ? -12.717 -6.022 -12.079 1.00 92.44 198 THR A CA 1
ATOM 1480 C C . THR A 1 198 ? -12.147 -4.606 -12.190 1.00 92.44 198 THR A C 1
ATOM 1482 O O . THR A 1 198 ? -10.956 -4.437 -12.451 1.00 92.44 198 THR A O 1
ATOM 1485 N N . GLY A 1 199 ? -12.987 -3.588 -12.003 1.00 94.56 199 GLY A N 1
ATOM 1486 C CA . GLY A 1 199 ? -12.616 -2.180 -12.078 1.00 94.56 199 GLY A CA 1
ATOM 1487 C C . GLY A 1 199 ? -11.538 -1.844 -11.061 1.00 94.56 199 GLY A C 1
ATOM 1488 O O . GLY A 1 199 ? -10.532 -1.225 -11.409 1.00 94.56 199 GLY A O 1
ATOM 1489 N N . LEU A 1 200 ? -11.662 -2.364 -9.839 1.00 96.06 200 LEU A N 1
ATOM 1490 C CA . LEU A 1 200 ? -10.634 -2.185 -8.827 1.00 96.06 200 LEU A CA 1
ATOM 1491 C C . LEU A 1 200 ? -9.298 -2.839 -9.220 1.00 96.06 200 LEU A C 1
ATOM 1493 O O . LEU A 1 200 ? -8.240 -2.245 -9.001 1.00 96.06 200 LEU A O 1
ATOM 1497 N N . GLN A 1 201 ? -9.314 -4.035 -9.821 1.00 95.81 201 GLN A N 1
ATOM 1498 C CA . GLN A 1 201 ? -8.081 -4.650 -10.320 1.00 95.81 201 GLN A CA 1
ATOM 1499 C C . GLN A 1 201 ? -7.426 -3.778 -11.401 1.00 95.81 201 GLN A C 1
ATOM 1501 O O . GLN A 1 201 ? -6.214 -3.575 -11.347 1.00 95.81 201 GLN A O 1
ATOM 1506 N N . PHE A 1 202 ? -8.191 -3.170 -12.315 1.00 96.56 202 PHE A N 1
ATOM 1507 C CA . PHE A 1 202 ? -7.633 -2.200 -13.267 1.00 96.56 202 PHE A CA 1
ATOM 1508 C C . PHE A 1 202 ? -7.024 -0.976 -12.579 1.00 96.56 202 PHE A C 1
ATOM 1510 O O . PHE A 1 202 ? -5.913 -0.581 -12.931 1.00 96.56 202 PHE A O 1
ATOM 1517 N N . VAL A 1 203 ? -7.683 -0.415 -11.559 1.00 96.88 203 VAL A N 1
ATOM 1518 C CA . VAL A 1 203 ? -7.118 0.682 -10.750 1.00 96.88 203 VAL A CA 1
ATOM 1519 C C . VAL A 1 203 ? -5.800 0.256 -10.088 1.00 96.88 203 VAL A C 1
ATOM 1521 O O . VAL A 1 203 ? -4.839 1.029 -10.043 1.00 96.88 203 VAL A O 1
ATOM 1524 N N . ARG A 1 204 ? -5.707 -0.993 -9.619 1.00 97.06 204 ARG A N 1
ATOM 1525 C CA . ARG A 1 204 ? -4.483 -1.548 -9.029 1.00 97.06 204 ARG A CA 1
ATOM 1526 C C . ARG A 1 204 ? -3.356 -1.687 -10.050 1.00 97.06 204 ARG A C 1
ATOM 1528 O O . ARG A 1 204 ? -2.239 -1.278 -9.744 1.00 97.06 204 ARG A O 1
ATOM 1535 N N . TRP A 1 205 ? -3.636 -2.198 -11.250 1.00 97.62 205 TRP A N 1
ATOM 1536 C CA . TRP A 1 205 ? -2.669 -2.251 -12.356 1.00 97.62 205 TRP A CA 1
ATOM 1537 C C . TRP A 1 205 ? -2.225 -0.854 -12.807 1.00 97.62 205 TRP A C 1
ATOM 1539 O O . TRP A 1 205 ? -1.045 -0.644 -13.079 1.00 97.62 205 TRP A O 1
ATOM 1549 N N . HIS A 1 206 ? -3.138 0.120 -12.816 1.00 97.06 206 HIS A N 1
ATOM 1550 C CA . HIS A 1 206 ? -2.822 1.510 -13.148 1.00 97.06 206 HIS A CA 1
ATOM 1551 C C . HIS A 1 206 ? -1.838 2.124 -12.149 1.00 97.06 206 HIS A C 1
ATOM 1553 O O . HIS A 1 206 ? -0.766 2.598 -12.527 1.00 97.06 206 HIS A O 1
ATOM 1559 N N . LYS A 1 207 ? -2.127 2.004 -10.848 1.00 96.88 207 LYS A N 1
ATOM 1560 C CA . LYS A 1 207 ? -1.191 2.430 -9.801 1.00 96.88 207 LYS A CA 1
ATOM 1561 C C . LYS A 1 207 ? 0.112 1.624 -9.836 1.00 96.88 207 LYS A C 1
ATOM 1563 O O . LYS A 1 207 ? 1.182 2.170 -9.560 1.00 96.88 207 LYS A O 1
ATOM 1568 N N . LEU A 1 208 ? 0.043 0.334 -10.159 1.00 97.62 208 LEU A N 1
ATOM 1569 C CA . LEU A 1 208 ? 1.227 -0.502 -10.296 1.00 97.62 208 LEU A CA 1
ATOM 1570 C C . LEU A 1 208 ? 2.159 0.051 -11.375 1.00 97.62 208 LEU A C 1
ATOM 1572 O O . LEU A 1 208 ? 3.344 0.149 -11.088 1.00 97.62 208 LEU A O 1
ATOM 1576 N N . ALA A 1 209 ? 1.649 0.460 -12.542 1.00 97.94 209 ALA A N 1
ATOM 1577 C CA . ALA A 1 209 ? 2.466 1.027 -13.617 1.00 97.94 209 ALA A CA 1
ATOM 1578 C C . ALA A 1 209 ? 3.333 2.195 -13.113 1.00 97.94 209 ALA A C 1
ATOM 1580 O O . ALA A 1 209 ? 4.533 2.251 -13.397 1.00 97.94 209 ALA A O 1
ATOM 1581 N N . ILE A 1 210 ? 2.755 3.057 -12.266 1.00 97.12 210 ILE A N 1
ATOM 1582 C CA . ILE A 1 210 ? 3.473 4.136 -11.575 1.00 97.12 210 ILE A CA 1
ATOM 1583 C C . ILE A 1 210 ? 4.561 3.565 -10.670 1.00 97.12 210 ILE A C 1
ATOM 1585 O O . ILE A 1 210 ? 5.731 3.911 -10.816 1.00 97.12 210 ILE A O 1
ATOM 1589 N N . ASN A 1 211 ? 4.200 2.665 -9.755 1.00 97.38 211 ASN A N 1
ATOM 1590 C CA . ASN A 1 211 ? 5.153 2.092 -8.810 1.00 97.38 211 ASN A CA 1
ATOM 1591 C C . ASN A 1 211 ? 6.296 1.354 -9.525 1.00 97.38 211 ASN A C 1
ATOM 1593 O O . ASN A 1 211 ? 7.446 1.524 -9.148 1.00 97.38 211 ASN A O 1
ATOM 1597 N N . THR A 1 212 ? 6.031 0.571 -10.568 1.00 96.94 212 THR A N 1
ATOM 1598 C CA . THR A 1 212 ? 7.052 -0.201 -11.296 1.00 96.94 212 THR A CA 1
ATOM 1599 C C . THR A 1 212 ? 7.981 0.663 -12.133 1.00 96.94 212 THR A C 1
ATOM 1601 O O . THR A 1 212 ? 9.127 0.273 -12.352 1.00 96.94 212 THR A O 1
ATOM 1604 N N . ALA A 1 213 ? 7.496 1.812 -12.611 1.00 97.56 213 ALA A N 1
ATOM 1605 C CA . ALA A 1 213 ? 8.304 2.771 -13.347 1.00 97.56 213 ALA A CA 1
ATOM 1606 C C . ALA A 1 213 ? 9.137 3.602 -12.373 1.00 97.56 213 ALA A C 1
ATOM 1608 O O . ALA A 1 213 ? 10.362 3.591 -12.440 1.00 97.56 213 ALA A O 1
ATOM 1609 N N . MET A 1 214 ? 8.486 4.266 -11.422 1.00 96.88 214 MET A N 1
ATOM 1610 C CA . MET A 1 214 ? 9.113 5.277 -10.575 1.00 96.88 214 MET A CA 1
ATOM 1611 C C . MET A 1 214 ? 9.969 4.659 -9.467 1.00 96.88 214 MET A C 1
ATOM 1613 O O . MET A 1 214 ? 11.102 5.089 -9.258 1.00 96.88 214 MET A O 1
ATOM 1617 N N . ASN A 1 215 ? 9.458 3.643 -8.760 1.00 96.38 215 ASN A N 1
ATOM 1618 C CA . ASN A 1 215 ? 10.112 3.139 -7.551 1.00 96.38 215 ASN A CA 1
ATOM 1619 C C . ASN A 1 215 ? 11.481 2.500 -7.856 1.00 96.38 215 ASN A C 1
ATOM 1621 O O . ASN A 1 215 ? 12.467 2.986 -7.306 1.00 96.38 215 ASN A O 1
ATOM 1625 N N . PRO A 1 216 ? 11.605 1.489 -8.742 1.00 95.50 216 PRO A N 1
ATOM 1626 C CA . PRO A 1 216 ? 12.909 0.926 -9.091 1.00 95.50 216 PRO A CA 1
ATOM 1627 C C . PRO A 1 216 ? 13.844 1.949 -9.724 1.00 95.50 216 PRO A C 1
ATOM 1629 O O . PRO A 1 216 ? 15.006 2.024 -9.343 1.00 95.50 216 PRO A O 1
ATOM 1632 N N . SER A 1 217 ? 13.342 2.746 -10.672 1.00 96.31 217 SER A N 1
ATOM 1633 C CA . SER A 1 217 ? 14.188 3.672 -11.430 1.00 96.31 217 SER A CA 1
ATOM 1634 C C . SER A 1 217 ? 14.817 4.719 -10.524 1.00 96.31 217 SER A C 1
ATOM 1636 O O . SER A 1 217 ? 15.995 4.994 -10.687 1.00 96.31 217 SER A O 1
ATOM 1638 N N . SER A 1 218 ? 14.090 5.209 -9.514 1.00 95.94 218 SER A N 1
ATOM 1639 C CA . SER A 1 218 ? 14.632 6.168 -8.544 1.00 95.94 218 SER A CA 1
ATOM 1640 C C . SER A 1 218 ? 15.847 5.640 -7.780 1.00 95.94 218 SER A C 1
ATOM 1642 O O . SER A 1 218 ? 16.781 6.392 -7.523 1.00 95.94 218 SER A O 1
ATOM 1644 N N . VAL A 1 219 ? 15.857 4.347 -7.443 1.00 92.94 219 VAL A N 1
ATOM 1645 C CA . VAL A 1 219 ? 16.983 3.688 -6.771 1.00 92.94 219 VAL A CA 1
ATOM 1646 C C . VAL A 1 219 ? 18.112 3.460 -7.776 1.00 92.94 219 VAL A C 1
ATOM 1648 O O . VAL A 1 219 ? 19.253 3.854 -7.541 1.00 92.94 219 VAL A O 1
ATOM 1651 N N . LEU A 1 220 ? 17.776 2.901 -8.943 1.00 91.00 220 LEU A N 1
ATOM 1652 C CA . LEU A 1 220 ? 18.738 2.542 -9.986 1.00 91.00 220 LEU A CA 1
ATOM 1653 C C . LEU A 1 220 ? 19.443 3.756 -10.614 1.00 91.00 220 LEU A C 1
ATOM 1655 O O . LEU A 1 220 ? 20.563 3.610 -11.097 1.00 91.00 220 LEU A O 1
ATOM 1659 N N . SER A 1 221 ? 18.821 4.937 -10.604 1.00 89.88 221 SER A N 1
ATOM 1660 C CA . SER A 1 221 ? 19.370 6.179 -11.162 1.00 89.88 221 SER A CA 1
ATOM 1661 C C . SER A 1 221 ? 20.143 7.026 -10.145 1.00 89.88 221 SER A C 1
ATOM 1663 O O . SER A 1 221 ? 20.338 8.217 -10.370 1.00 89.88 221 SER A O 1
ATOM 1665 N N . GLY A 1 222 ? 20.571 6.448 -9.018 1.00 86.25 222 GLY A N 1
ATOM 1666 C CA . GLY A 1 222 ? 21.326 7.176 -7.995 1.00 86.25 222 GLY A CA 1
ATOM 1667 C C . GLY A 1 222 ? 20.438 8.046 -7.106 1.00 86.25 222 GLY A C 1
ATOM 1668 O O . GLY A 1 222 ? 20.711 9.227 -6.918 1.00 86.25 222 GLY A O 1
ATOM 1669 N N . GLU A 1 223 ? 19.363 7.465 -6.571 1.00 90.81 223 GLU A N 1
ATOM 1670 C CA . GLU A 1 223 ? 18.520 8.079 -5.531 1.00 90.81 223 GLU A CA 1
ATOM 1671 C C . GLU A 1 223 ? 17.781 9.351 -5.991 1.00 90.81 223 GLU A C 1
ATOM 1673 O O . GLU A 1 223 ? 17.619 10.337 -5.266 1.00 90.81 223 GLU A O 1
ATOM 1678 N N . THR A 1 224 ? 17.296 9.330 -7.234 1.00 92.25 224 THR A N 1
ATOM 1679 C CA . THR A 1 224 ? 16.652 10.486 -7.868 1.00 92.25 224 THR A CA 1
ATOM 1680 C C . THR A 1 224 ? 15.178 10.622 -7.467 1.00 92.25 224 THR A C 1
ATOM 1682 O O . THR A 1 224 ? 14.400 9.670 -7.524 1.00 92.25 224 THR A O 1
ATOM 1685 N N . ALA A 1 225 ? 14.752 11.835 -7.103 1.00 94.31 225 ALA A N 1
ATOM 1686 C CA . ALA A 1 225 ? 13.353 12.139 -6.785 1.00 94.31 225 ALA A CA 1
ATOM 1687 C C . ALA A 1 225 ? 12.418 12.013 -8.009 1.00 94.31 225 ALA A C 1
ATOM 1689 O O . ALA A 1 225 ? 12.854 12.130 -9.154 1.00 94.31 225 ALA A O 1
ATOM 1690 N N . ASN A 1 226 ? 11.108 11.856 -7.767 1.00 93.69 226 ASN A N 1
ATOM 1691 C CA . ASN A 1 226 ? 10.102 11.568 -8.803 1.00 93.69 226 ASN A CA 1
ATOM 1692 C C . ASN A 1 226 ? 10.166 12.522 -10.004 1.00 93.69 226 ASN A C 1
ATOM 1694 O O . ASN A 1 226 ? 10.242 12.083 -11.146 1.00 93.69 226 ASN A O 1
ATOM 1698 N N . GLN A 1 227 ? 10.135 13.830 -9.745 1.00 95.19 227 GLN A N 1
ATOM 1699 C CA . GLN A 1 227 ? 10.131 14.842 -10.801 1.00 95.19 227 GLN A CA 1
ATOM 1700 C C . GLN A 1 227 ? 11.475 14.916 -11.534 1.00 95.19 227 GLN A C 1
ATOM 1702 O O . GLN A 1 227 ? 11.509 15.070 -12.751 1.00 95.19 227 GLN A O 1
ATOM 1707 N N . ALA A 1 228 ? 12.580 14.802 -10.794 1.00 94.56 228 ALA A N 1
ATOM 1708 C CA . ALA A 1 228 ? 13.921 14.968 -11.339 1.00 94.56 228 ALA A CA 1
ATOM 1709 C C . ALA A 1 228 ? 14.252 13.893 -12.385 1.00 94.56 228 ALA A C 1
ATOM 1711 O O . ALA A 1 228 ? 14.906 14.208 -13.376 1.00 94.56 228 ALA A O 1
ATOM 1712 N N . MET A 1 229 ? 13.716 12.674 -12.237 1.00 95.44 229 MET A N 1
ATOM 1713 C CA . MET A 1 229 ? 13.867 11.618 -13.245 1.00 95.44 229 MET A CA 1
ATOM 1714 C C . MET A 1 229 ? 13.283 11.990 -14.619 1.00 95.44 229 MET A C 1
ATOM 1716 O O . MET A 1 229 ? 13.721 11.459 -15.631 1.00 95.44 229 MET A O 1
ATOM 1720 N N . LEU A 1 230 ? 12.309 12.907 -14.669 1.00 96.31 230 LEU A N 1
ATOM 1721 C CA . LEU A 1 230 ? 11.628 13.332 -15.902 1.00 96.31 230 LEU A CA 1
ATOM 1722 C C . LEU A 1 230 ? 12.309 14.514 -16.605 1.00 96.31 230 LEU A C 1
ATOM 1724 O O . LEU A 1 230 ? 11.841 14.962 -17.659 1.00 96.31 230 LEU A O 1
ATOM 1728 N N . ASN A 1 231 ? 13.372 15.056 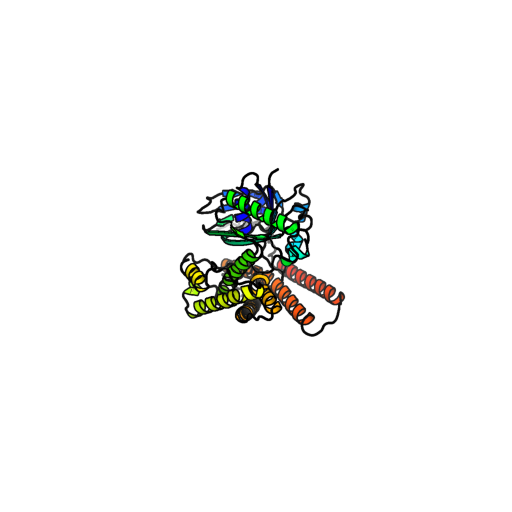-16.006 1.00 92.56 231 ASN A N 1
ATOM 1729 C CA . ASN A 1 231 ? 14.196 16.100 -16.612 1.00 92.56 231 ASN A CA 1
ATOM 1730 C C . ASN A 1 231 ? 15.288 15.512 -17.516 1.00 92.56 231 ASN A C 1
ATOM 1732 O O . ASN A 1 231 ? 15.774 16.212 -18.401 1.00 92.56 231 ASN A O 1
ATOM 1736 N N . ASP A 1 232 ? 15.634 14.239 -17.323 1.00 94.19 232 ASP A N 1
ATOM 1737 C CA . ASP A 1 232 ? 16.480 13.469 -18.230 1.00 94.19 232 ASP A CA 1
ATOM 1738 C C . ASP A 1 232 ? 15.609 12.802 -19.309 1.00 94.19 232 ASP A C 1
ATOM 1740 O O . ASP A 1 232 ? 14.615 12.137 -19.004 1.00 94.19 232 ASP A O 1
ATOM 1744 N N . ALA A 1 233 ? 15.945 13.021 -20.583 1.00 95.12 233 ALA A N 1
ATOM 1745 C CA . ALA A 1 233 ? 15.130 12.561 -21.706 1.00 95.12 233 ALA A CA 1
ATOM 1746 C C . ALA A 1 233 ? 15.107 11.029 -21.837 1.00 95.12 233 ALA A C 1
ATOM 1748 O O . ALA A 1 233 ? 14.045 10.455 -22.089 1.00 95.12 233 ALA A O 1
ATOM 1749 N N . GLU A 1 234 ? 16.246 10.370 -21.618 1.00 95.19 234 GLU A N 1
ATOM 1750 C CA . GLU A 1 234 ? 16.376 8.916 -21.729 1.00 95.19 234 GLU A CA 1
ATOM 1751 C C . GLU A 1 234 ? 15.689 8.217 -20.557 1.00 95.19 234 GLU A C 1
ATOM 1753 O O . GLU A 1 234 ? 14.965 7.236 -20.744 1.00 95.19 234 GLU A O 1
ATOM 1758 N N . LEU A 1 235 ? 15.836 8.753 -19.344 1.00 95.50 235 LEU A N 1
ATOM 1759 C CA . LEU A 1 235 ? 15.151 8.234 -18.168 1.00 95.50 235 LEU A CA 1
ATOM 1760 C C . LEU A 1 235 ? 13.638 8.460 -18.261 1.00 95.50 235 LEU A C 1
ATOM 1762 O O . LEU A 1 235 ? 12.867 7.549 -17.969 1.00 95.50 235 LEU A O 1
ATOM 1766 N N . SER A 1 236 ? 13.190 9.618 -18.750 1.00 97.50 236 SER A N 1
ATOM 1767 C CA . SER A 1 236 ? 11.771 9.869 -19.025 1.00 97.50 236 SER A CA 1
ATOM 1768 C C . SER A 1 236 ? 11.205 8.878 -20.052 1.00 97.50 236 SER A C 1
ATOM 1770 O O . SER A 1 236 ? 10.157 8.268 -19.818 1.00 97.50 236 SER A O 1
ATOM 1772 N N . HIS A 1 237 ? 11.925 8.634 -21.155 1.00 97.75 237 HIS A N 1
ATOM 1773 C CA . HIS A 1 237 ? 11.529 7.638 -22.152 1.00 97.75 237 HIS A CA 1
ATOM 1774 C C . HIS A 1 237 ? 11.516 6.217 -21.572 1.00 97.75 237 HIS A C 1
ATOM 1776 O O . HIS A 1 237 ? 10.590 5.445 -21.828 1.00 97.75 237 HIS A O 1
ATOM 1782 N N . HIS A 1 238 ? 12.499 5.870 -20.739 1.00 96.88 238 HIS A N 1
ATOM 1783 C CA . HIS A 1 238 ? 12.517 4.602 -20.018 1.00 96.88 238 HIS A CA 1
ATOM 1784 C C . HIS A 1 238 ? 11.244 4.422 -19.190 1.00 96.88 238 HIS A C 1
ATOM 1786 O O . HIS A 1 238 ? 10.567 3.404 -19.347 1.00 96.88 238 HIS A O 1
ATOM 1792 N N . LEU A 1 239 ? 10.911 5.405 -18.344 1.00 98.31 239 LEU A N 1
ATOM 1793 C CA . LEU A 1 239 ? 9.731 5.392 -17.476 1.00 98.31 239 LEU A CA 1
ATOM 1794 C C . LEU A 1 239 ? 8.442 5.198 -18.279 1.00 98.31 239 LEU A C 1
ATOM 1796 O O . LEU A 1 239 ? 7.614 4.370 -17.899 1.00 98.31 239 LEU A O 1
ATOM 1800 N N . LEU A 1 240 ? 8.318 5.883 -19.419 1.00 98.56 240 LEU A N 1
ATOM 1801 C CA . LEU A 1 240 ? 7.200 5.714 -20.346 1.00 98.56 240 LEU A CA 1
ATOM 1802 C C . LEU A 1 240 ? 7.067 4.256 -20.795 1.00 98.56 240 LEU A C 1
ATOM 1804 O O . LEU A 1 240 ? 6.019 3.639 -20.610 1.00 98.56 240 LEU A O 1
ATOM 1808 N N . LYS A 1 241 ? 8.157 3.666 -21.295 1.00 98.50 241 LYS A N 1
ATOM 1809 C CA . LYS A 1 241 ? 8.160 2.280 -21.779 1.00 98.50 241 LYS A CA 1
ATOM 1810 C C . LYS A 1 241 ? 7.931 1.241 -20.683 1.00 98.50 241 LYS A C 1
ATOM 1812 O O . LYS A 1 241 ? 7.465 0.142 -20.974 1.00 98.50 241 LYS A O 1
ATOM 1817 N N . VAL A 1 242 ? 8.247 1.554 -19.425 1.00 98.25 242 VAL A N 1
ATOM 1818 C CA . VAL A 1 242 ? 7.851 0.714 -18.282 1.00 98.25 242 VAL A CA 1
ATOM 1819 C C . VAL A 1 242 ? 6.343 0.726 -18.090 1.00 98.25 242 VAL A C 1
ATOM 1821 O O . VAL A 1 242 ? 5.740 -0.332 -17.931 1.00 98.25 242 VAL A O 1
ATOM 1824 N N . MET A 1 243 ? 5.752 1.921 -18.062 1.00 98.44 243 MET A N 1
ATOM 1825 C CA . MET A 1 243 ? 4.322 2.078 -17.832 1.00 98.44 243 MET A CA 1
ATOM 1826 C C . MET A 1 243 ? 3.514 1.426 -18.956 1.00 98.44 243 MET A C 1
ATOM 1828 O O . MET A 1 243 ? 2.558 0.714 -18.657 1.00 98.44 243 MET A O 1
ATOM 1832 N N . GLU A 1 244 ? 3.934 1.599 -20.215 1.00 98.31 244 GLU A N 1
ATOM 1833 C CA . GLU A 1 244 ? 3.347 0.916 -21.378 1.00 98.31 244 GLU A CA 1
ATOM 1834 C C . GLU A 1 244 ? 3.325 -0.609 -21.187 1.00 98.31 244 GLU A C 1
ATOM 1836 O O . GLU A 1 244 ? 2.254 -1.204 -21.241 1.00 98.31 244 GLU A O 1
ATOM 1841 N N . GLU A 1 245 ? 4.461 -1.244 -20.860 1.00 98.44 245 GLU A N 1
ATOM 1842 C CA . GLU A 1 245 ? 4.531 -2.706 -20.667 1.00 98.44 245 GLU A CA 1
ATOM 1843 C C . GLU A 1 245 ? 3.524 -3.205 -19.616 1.00 98.44 245 GLU A C 1
ATOM 1845 O O . GLU A 1 245 ? 2.859 -4.228 -19.808 1.00 98.44 245 GLU A O 1
ATOM 1850 N N . VAL A 1 246 ? 3.378 -2.480 -18.503 1.00 98.12 246 VAL A N 1
ATOM 1851 C CA . VAL A 1 246 ? 2.441 -2.850 -17.432 1.00 98.12 246 VAL A CA 1
ATOM 1852 C C . VAL A 1 246 ? 0.991 -2.661 -17.865 1.00 98.12 246 VAL A C 1
ATOM 1854 O O . VAL A 1 246 ? 0.176 -3.568 -17.674 1.00 98.12 246 VAL A O 1
ATOM 1857 N N . LEU A 1 247 ? 0.657 -1.513 -18.459 1.00 97.31 247 LEU A N 1
ATOM 1858 C CA . LEU A 1 247 ? -0.712 -1.211 -18.874 1.00 97.31 247 LEU A CA 1
ATOM 1859 C C . LEU A 1 247 ? -1.159 -2.067 -20.065 1.00 97.31 247 LEU A C 1
ATOM 1861 O O . LEU A 1 247 ? -2.313 -2.473 -20.105 1.00 97.31 247 LEU A O 1
ATOM 1865 N N . GLU A 1 248 ? -0.266 -2.434 -20.982 1.00 96.81 248 GLU A N 1
ATOM 1866 C CA . GLU A 1 248 ? -0.563 -3.371 -22.074 1.00 96.81 248 GLU A CA 1
ATOM 1867 C C . GLU A 1 248 ? -0.736 -4.818 -21.589 1.00 96.81 248 GLU A C 1
ATOM 1869 O O . GLU A 1 248 ? -1.431 -5.617 -22.226 1.00 96.81 248 GLU A O 1
ATOM 1874 N N . THR A 1 249 ? -0.104 -5.177 -20.469 1.00 97.75 249 THR A N 1
ATOM 1875 C CA . THR A 1 249 ? -0.223 -6.509 -19.859 1.00 97.75 249 THR A CA 1
ATOM 1876 C C . THR A 1 249 ? -1.525 -6.660 -19.075 1.00 97.75 249 THR A C 1
ATOM 1878 O O . THR A 1 249 ? -2.168 -7.710 -19.149 1.00 97.75 249 THR A O 1
ATOM 1881 N N . ALA A 1 250 ? -1.957 -5.609 -18.371 1.00 96.81 250 ALA A N 1
ATOM 1882 C CA . ALA A 1 250 ? -3.156 -5.610 -17.534 1.00 96.81 250 ALA A CA 1
ATOM 1883 C C . ALA A 1 250 ? -4.419 -6.194 -18.211 1.00 96.81 250 ALA A C 1
ATOM 1885 O O . ALA A 1 250 ? -4.992 -7.135 -17.654 1.00 96.81 250 ALA A O 1
ATOM 1886 N N . PRO A 1 251 ? -4.856 -5.741 -19.406 1.00 96.25 251 PRO A N 1
ATOM 1887 C CA . PRO A 1 251 ? -6.066 -6.263 -20.039 1.00 96.25 251 PRO A CA 1
ATOM 1888 C C . PRO A 1 251 ? -5.933 -7.731 -20.458 1.00 96.25 251 PRO A C 1
ATOM 1890 O O . PRO A 1 251 ? -6.897 -8.490 -20.379 1.00 96.25 251 PRO A O 1
ATOM 1893 N N . LYS A 1 252 ? -4.728 -8.163 -20.847 1.00 96.19 252 LYS A N 1
ATOM 1894 C CA . LYS A 1 252 ? -4.447 -9.553 -21.233 1.00 96.19 252 LYS A CA 1
ATOM 1895 C C . LYS A 1 252 ? -4.493 -10.491 -20.022 1.00 96.19 252 LYS A C 1
ATOM 1897 O O . LYS A 1 252 ? -4.955 -11.624 -20.131 1.00 96.19 252 LYS A O 1
ATOM 1902 N N . VAL A 1 253 ? -4.049 -10.012 -18.857 1.00 95.00 253 VAL A N 1
ATOM 1903 C CA . VAL A 1 253 ? -4.117 -10.769 -17.599 1.00 95.00 253 VAL A CA 1
ATOM 1904 C C . VAL A 1 253 ? -5.538 -10.826 -17.049 1.00 95.00 253 VAL A C 1
ATOM 1906 O O . VAL A 1 253 ? -5.984 -11.897 -16.635 1.00 95.00 253 VAL A O 1
ATOM 1909 N N . LEU A 1 254 ? -6.249 -9.696 -17.070 1.00 93.38 254 LEU A N 1
ATOM 1910 C CA . LEU A 1 254 ? -7.606 -9.568 -16.532 1.00 93.38 254 LEU A CA 1
ATOM 1911 C C . LEU A 1 254 ? -8.700 -10.064 -17.492 1.00 93.38 254 LEU A C 1
ATOM 1913 O O . LEU A 1 254 ? -9.847 -10.206 -17.080 1.00 93.38 254 LEU A O 1
ATOM 1917 N N . GLY A 1 255 ? -8.368 -10.325 -18.759 1.00 93.06 255 GLY A N 1
ATOM 1918 C CA . GLY A 1 255 ? -9.311 -10.820 -19.767 1.00 93.06 255 GLY A CA 1
ATOM 1919 C C . GLY A 1 255 ? -10.365 -9.796 -20.205 1.00 93.06 255 GLY A C 1
ATOM 1920 O O . GLY A 1 255 ? -11.383 -10.175 -20.778 1.00 93.06 255 GLY A O 1
ATOM 1921 N N . LYS A 1 256 ? -10.149 -8.506 -19.928 1.00 92.50 256 LYS A N 1
ATOM 1922 C CA . LYS A 1 256 ? -11.061 -7.398 -20.257 1.00 92.50 256 LYS A CA 1
ATOM 1923 C C . LYS A 1 256 ? -10.264 -6.206 -20.779 1.00 92.50 256 LYS A C 1
ATOM 1925 O O . LYS A 1 256 ? -9.088 -6.068 -20.462 1.00 92.50 256 LYS A O 1
ATOM 1930 N N . ALA A 1 257 ? -10.884 -5.341 -21.577 1.00 90.81 257 ALA A N 1
ATOM 1931 C CA . ALA A 1 257 ? -10.230 -4.126 -22.059 1.00 90.81 257 ALA A CA 1
ATOM 1932 C C . ALA A 1 257 ? -9.995 -3.123 -20.917 1.00 90.81 257 ALA A C 1
ATOM 1934 O O . ALA A 1 257 ? -10.778 -3.064 -19.967 1.00 90.81 257 ALA A O 1
ATOM 1935 N N . LEU A 1 258 ? -8.936 -2.315 -21.034 1.00 87.25 258 LEU A N 1
ATOM 1936 C CA . LEU A 1 258 ? -8.706 -1.195 -20.123 1.00 87.25 258 LEU A CA 1
ATOM 1937 C C . LEU A 1 258 ? -9.891 -0.215 -20.180 1.00 87.25 258 LEU A C 1
ATOM 1939 O O . LEU A 1 258 ? -10.362 0.095 -21.279 1.00 87.25 258 LEU A O 1
ATOM 1943 N N . PRO A 1 259 ? -10.353 0.319 -19.036 1.00 89.50 259 PRO A N 1
ATOM 1944 C CA . PRO A 1 259 ? -11.389 1.343 -19.033 1.00 89.50 259 PRO A CA 1
ATOM 1945 C C . PRO A 1 259 ? -10.944 2.577 -19.843 1.00 89.50 259 PRO A C 1
ATOM 1947 O O . PRO A 1 259 ? -9.846 3.080 -19.588 1.00 89.50 259 PRO A O 1
ATOM 1950 N N . PRO A 1 260 ? -11.772 3.127 -20.754 1.00 82.38 260 PRO A N 1
ATOM 1951 C CA . PRO A 1 260 ? -11.398 4.283 -21.581 1.00 82.38 260 PRO A CA 1
ATOM 1952 C C . PRO A 1 260 ? -11.019 5.545 -20.794 1.00 82.38 260 PRO A C 1
ATOM 1954 O O . PRO A 1 260 ? -10.270 6.378 -21.286 1.00 82.38 260 PRO A O 1
ATOM 1957 N N . ALA A 1 261 ? -11.525 5.686 -19.565 1.00 86.88 261 ALA A N 1
ATOM 1958 C CA . ALA A 1 261 ? -11.222 6.807 -18.675 1.00 86.88 261 ALA A CA 1
ATOM 1959 C C . ALA A 1 261 ? -9.858 6.689 -17.959 1.00 86.88 261 ALA A C 1
ATOM 1961 O O . ALA A 1 261 ? -9.499 7.565 -17.172 1.00 86.88 261 ALA A O 1
ATOM 1962 N N . SER A 1 262 ? -9.110 5.603 -18.180 1.00 89.56 262 SER A N 1
ATOM 1963 C CA . SER A 1 262 ? -7.792 5.399 -17.569 1.00 89.56 262 SER A CA 1
ATOM 1964 C C . SER A 1 262 ? -6.776 6.378 -18.156 1.00 89.56 262 SER A C 1
ATOM 1966 O O . SER A 1 262 ? -6.646 6.474 -19.373 1.00 89.56 262 SER A O 1
ATOM 1968 N N . ALA A 1 263 ? -6.018 7.068 -17.301 1.00 93.88 263 ALA A N 1
ATOM 1969 C CA . ALA A 1 263 ? -4.964 7.969 -17.764 1.00 93.88 263 ALA A CA 1
ATOM 1970 C C . ALA A 1 263 ? -3.858 7.199 -18.505 1.00 93.88 263 ALA A C 1
ATOM 1972 O O . ALA A 1 263 ? -3.427 6.142 -18.031 1.00 93.88 263 ALA A O 1
ATOM 1973 N N . THR A 1 264 ? -3.379 7.744 -19.624 1.00 96.56 264 THR A N 1
ATOM 1974 C CA . THR A 1 264 ? -2.272 7.161 -20.397 1.00 96.56 264 THR A CA 1
ATOM 1975 C C . THR A 1 264 ? -0.934 7.327 -19.662 1.00 96.56 264 THR A C 1
ATOM 1977 O O . THR A 1 264 ? -0.811 8.206 -18.800 1.00 96.56 264 THR A O 1
ATOM 1980 N N . PRO A 1 265 ? 0.096 6.523 -19.991 1.00 97.62 265 PRO A N 1
ATOM 1981 C CA . PRO A 1 265 ? 1.454 6.719 -19.486 1.00 97.62 265 PRO A CA 1
ATOM 1982 C C . PRO A 1 265 ? 1.962 8.164 -19.593 1.00 97.62 265 PRO A C 1
ATOM 1984 O O . PRO A 1 265 ? 2.496 8.703 -18.627 1.00 97.62 265 PRO A O 1
ATOM 1987 N N . GLU A 1 266 ? 1.741 8.829 -20.724 1.00 97.56 266 GLU A N 1
ATOM 1988 C CA . GLU A 1 266 ? 2.154 10.215 -20.961 1.00 97.56 266 GLU A CA 1
ATOM 1989 C C . GLU A 1 266 ? 1.459 11.172 -19.991 1.00 97.56 266 GLU A C 1
ATOM 1991 O O . GLU A 1 266 ? 2.123 11.967 -19.330 1.00 97.56 266 GLU A O 1
ATOM 1996 N N . GLN A 1 267 ? 0.138 11.045 -19.828 1.00 97.06 267 GLN A N 1
ATOM 1997 C CA . GLN A 1 267 ? -0.641 11.880 -18.908 1.00 97.06 267 GLN A CA 1
ATOM 1998 C C . GLN A 1 267 ? -0.183 11.709 -17.453 1.00 97.06 267 GLN A C 1
ATOM 2000 O O . GLN A 1 267 ? -0.120 12.678 -16.688 1.00 97.06 267 GLN A O 1
ATOM 2005 N N . ILE A 1 268 ? 0.160 10.478 -17.061 1.00 96.06 268 ILE A N 1
ATOM 2006 C CA . ILE A 1 268 ? 0.723 10.176 -15.742 1.00 96.06 268 ILE A CA 1
ATOM 2007 C C . ILE A 1 268 ? 2.070 10.886 -15.572 1.00 96.06 268 ILE A C 1
ATOM 2009 O O . ILE A 1 268 ? 2.263 11.599 -14.583 1.00 96.06 268 ILE A O 1
ATOM 2013 N N . LEU A 1 269 ? 2.996 10.724 -16.523 1.00 96.81 269 LEU A N 1
ATOM 2014 C CA . LEU A 1 269 ? 4.326 11.335 -16.458 1.00 96.81 269 LEU A CA 1
ATOM 2015 C C . LEU A 1 269 ? 4.245 12.865 -16.465 1.00 96.81 269 LEU A C 1
ATOM 2017 O O . LEU A 1 269 ? 4.921 13.512 -15.669 1.00 96.81 269 LEU A O 1
ATOM 2021 N N . GLU A 1 270 ? 3.373 13.462 -17.276 1.00 95.75 270 GLU A N 1
ATOM 2022 C CA . GLU A 1 270 ? 3.114 14.905 -17.267 1.00 95.75 270 GLU A CA 1
ATOM 2023 C C . GLU A 1 270 ? 2.583 15.389 -15.914 1.00 95.75 270 GLU A C 1
ATOM 2025 O O . GLU A 1 270 ? 3.002 16.433 -15.404 1.00 95.75 270 GLU A O 1
ATOM 2030 N N . SER A 1 271 ? 1.677 14.630 -15.292 1.00 93.25 271 SER A N 1
ATOM 2031 C CA . SER A 1 271 ? 1.188 14.934 -13.946 1.00 93.25 271 SER A CA 1
ATOM 2032 C C . SER A 1 271 ? 2.314 14.895 -12.911 1.00 93.25 271 SER A C 1
ATOM 2034 O O . SER A 1 271 ? 2.388 15.774 -12.051 1.00 93.25 271 SER A O 1
ATOM 2036 N N . ILE A 1 272 ? 3.209 13.910 -12.993 1.00 93.25 272 ILE A N 1
ATOM 2037 C CA . ILE A 1 272 ? 4.363 13.797 -12.094 1.00 93.25 272 ILE A CA 1
ATOM 2038 C C . ILE A 1 272 ? 5.355 14.941 -12.346 1.00 93.25 272 ILE A C 1
ATOM 2040 O O . ILE A 1 272 ? 5.841 15.545 -11.391 1.00 93.25 272 ILE A O 1
ATOM 2044 N N . LYS A 1 273 ? 5.615 15.298 -13.609 1.00 93.62 273 LYS A N 1
ATOM 2045 C CA . LYS A 1 273 ? 6.540 16.377 -13.990 1.00 93.62 273 LYS A CA 1
ATOM 2046 C C . LYS A 1 273 ? 6.101 17.741 -13.457 1.00 93.62 273 LYS A C 1
ATOM 2048 O O . LYS A 1 273 ? 6.942 18.556 -13.081 1.00 93.62 273 LYS A O 1
ATOM 2053 N N . ARG A 1 274 ? 4.788 17.984 -13.379 1.00 92.06 274 ARG A N 1
ATOM 2054 C CA . ARG A 1 274 ? 4.220 19.210 -12.792 1.00 92.06 274 ARG A CA 1
ATOM 2055 C C . ARG A 1 274 ? 4.392 19.297 -11.273 1.00 92.06 274 ARG A C 1
ATOM 2057 O O . ARG A 1 274 ? 4.319 20.391 -10.722 1.00 92.06 274 ARG A O 1
ATOM 2064 N N . ASN A 1 275 ? 4.631 18.180 -10.589 1.00 87.56 275 ASN A N 1
ATOM 2065 C CA . ASN A 1 275 ? 4.813 18.160 -9.144 1.00 87.56 275 ASN A CA 1
ATOM 2066 C C . ASN A 1 275 ? 6.268 18.490 -8.762 1.00 87.56 275 ASN A C 1
ATOM 2068 O O . ASN A 1 275 ? 7.128 17.614 -8.734 1.00 87.56 275 ASN A O 1
ATOM 2072 N N . ASN A 1 276 ? 6.525 19.746 -8.396 1.00 81.50 276 ASN A N 1
ATOM 2073 C CA . ASN A 1 276 ? 7.846 20.250 -8.001 1.00 81.50 276 ASN A CA 1
ATOM 2074 C C . ASN A 1 276 ? 8.161 20.127 -6.498 1.00 81.50 276 ASN A C 1
ATOM 2076 O O . ASN A 1 276 ? 9.094 20.756 -6.006 1.00 81.50 276 ASN A O 1
ATOM 2080 N N . SER A 1 277 ? 7.420 19.299 -5.757 1.00 83.38 277 SER A N 1
ATOM 2081 C CA . SER A 1 277 ? 7.611 19.120 -4.306 1.00 83.38 277 SER A CA 1
ATOM 2082 C C . SER A 1 277 ? 8.915 18.416 -3.907 1.00 83.38 277 SER A C 1
ATOM 2084 O O . SER A 1 277 ? 9.178 18.258 -2.716 1.00 83.38 277 SER A O 1
ATOM 2086 N N . GLY A 1 278 ? 9.700 17.916 -4.868 1.00 84.31 278 GLY A N 1
ATOM 2087 C CA . GLY A 1 278 ? 10.870 17.080 -4.583 1.00 84.31 278 GLY A CA 1
ATOM 2088 C C . GLY A 1 278 ? 10.514 15.723 -3.963 1.00 84.31 278 GLY A C 1
ATOM 2089 O O . GLY A 1 278 ? 11.356 15.097 -3.322 1.00 84.31 278 GLY A O 1
ATOM 2090 N N . SER A 1 279 ? 9.263 15.267 -4.116 1.00 88.25 279 SER A N 1
ATOM 2091 C CA . SER A 1 279 ? 8.806 14.003 -3.530 1.00 88.25 279 SER A CA 1
ATOM 2092 C C . SER A 1 279 ? 9.645 12.809 -3.997 1.00 88.25 279 SER A C 1
ATOM 2094 O O . SER A 1 279 ? 9.949 12.653 -5.183 1.00 88.25 279 SER A O 1
ATOM 2096 N N . LYS A 1 280 ? 9.981 11.935 -3.046 1.00 91.50 280 LYS A N 1
ATOM 2097 C CA . LYS A 1 280 ? 10.650 10.660 -3.301 1.00 91.50 280 LYS A CA 1
ATOM 2098 C C . LYS A 1 280 ? 9.621 9.524 -3.299 1.00 91.50 280 LYS A C 1
ATOM 2100 O O . LYS A 1 280 ? 8.722 9.534 -2.451 1.00 91.50 280 LYS A O 1
ATOM 2105 N N . PRO A 1 281 ? 9.722 8.551 -4.216 1.00 92.81 281 PRO A N 1
ATOM 2106 C CA . PRO A 1 281 ? 8.895 7.353 -4.162 1.00 92.81 281 PRO A CA 1
ATOM 2107 C C . PRO A 1 281 ? 9.213 6.501 -2.924 1.00 92.81 281 PRO A C 1
ATOM 2109 O O . PRO A 1 281 ? 10.309 6.555 -2.366 1.00 92.81 281 PRO A O 1
ATOM 2112 N N . SER A 1 282 ? 8.246 5.694 -2.479 1.00 91.81 282 SER A N 1
ATOM 2113 C CA . SER A 1 282 ? 8.334 4.979 -1.195 1.00 91.81 282 SER A CA 1
ATOM 2114 C C . SER A 1 282 ? 9.507 4.004 -1.120 1.00 91.81 282 SER A C 1
ATOM 2116 O O . SER A 1 282 ? 10.154 3.916 -0.084 1.00 91.81 282 SER A O 1
ATOM 2118 N N . MET A 1 283 ? 9.810 3.317 -2.222 1.00 93.88 283 MET A N 1
ATOM 2119 C CA . MET A 1 283 ? 10.929 2.375 -2.295 1.00 93.88 283 MET A CA 1
ATOM 2120 C C . MET A 1 283 ? 12.283 3.065 -2.118 1.00 93.88 283 MET A C 1
ATOM 2122 O O . MET A 1 283 ? 13.156 2.500 -1.472 1.00 93.88 283 MET A O 1
ATOM 2126 N N . LEU A 1 284 ? 12.444 4.294 -2.623 1.00 92.75 284 LEU A N 1
ATOM 2127 C CA . LEU A 1 284 ? 13.660 5.071 -2.394 1.00 92.75 284 LEU A CA 1
ATOM 2128 C C . LEU A 1 284 ? 13.812 5.435 -0.914 1.00 92.75 284 LEU A C 1
ATOM 2130 O O . LEU A 1 284 ? 14.890 5.305 -0.350 1.00 92.75 284 LEU A O 1
ATOM 2134 N N . LEU A 1 285 ? 12.716 5.811 -0.249 1.00 89.81 285 LEU A N 1
ATOM 2135 C CA . LEU A 1 285 ? 12.744 6.067 1.194 1.00 89.81 285 LEU A CA 1
ATOM 2136 C C . LEU A 1 285 ? 13.102 4.810 1.999 1.00 89.81 285 LEU A C 1
ATOM 2138 O O . LEU A 1 285 ? 13.754 4.915 3.036 1.00 89.81 285 LEU A O 1
ATOM 2142 N N . ASP A 1 286 ? 12.663 3.631 1.553 1.00 89.12 286 ASP A N 1
ATOM 2143 C CA . ASP A 1 286 ? 13.063 2.363 2.166 1.00 89.12 286 ASP A CA 1
ATOM 2144 C C . ASP A 1 286 ? 14.546 2.080 1.919 1.00 89.12 286 ASP A C 1
ATOM 2146 O O . ASP A 1 286 ? 15.259 1.724 2.854 1.00 89.12 286 ASP A O 1
ATOM 2150 N N . TRP A 1 287 ? 15.021 2.292 0.691 1.00 87.12 287 TRP A N 1
ATOM 2151 C CA . TRP A 1 287 ? 16.423 2.138 0.318 1.00 87.12 287 TRP A CA 1
ATOM 2152 C C . TRP A 1 287 ? 17.345 3.021 1.171 1.00 87.12 287 TRP A C 1
ATOM 2154 O O . TRP A 1 287 ? 18.300 2.515 1.766 1.00 87.12 287 TRP A O 1
ATOM 2164 N N . GLU A 1 288 ? 17.028 4.309 1.306 1.00 85.25 288 GLU A N 1
ATOM 2165 C CA . GLU A 1 288 ? 17.790 5.275 2.112 1.00 85.25 288 GLU A CA 1
ATOM 2166 C C . GLU A 1 288 ? 17.857 4.861 3.587 1.00 85.25 288 GLU A C 1
ATOM 2168 O O . GLU A 1 288 ? 18.903 4.956 4.223 1.00 85.25 288 GLU A O 1
ATOM 2173 N N . LYS A 1 289 ? 16.755 4.328 4.127 1.00 81.81 289 LYS A N 1
ATOM 2174 C CA . LYS A 1 289 ? 16.679 3.836 5.513 1.00 81.81 289 LYS A CA 1
ATOM 2175 C C . LYS A 1 289 ? 17.319 2.465 5.716 1.00 81.81 289 LYS A C 1
ATOM 2177 O O . LYS A 1 289 ? 17.275 1.952 6.833 1.00 81.81 289 LYS A O 1
ATOM 2182 N N . GLY A 1 290 ? 17.809 1.822 4.654 1.00 79.56 290 GLY A N 1
ATOM 2183 C CA . GLY A 1 290 ? 18.224 0.423 4.705 1.00 79.56 290 GLY A CA 1
ATOM 2184 C C . GLY A 1 290 ? 17.086 -0.485 5.174 1.00 79.56 290 GLY A C 1
ATOM 2185 O O . GLY A 1 290 ? 17.313 -1.402 5.947 1.00 79.56 290 GLY A O 1
ATOM 2186 N N . SER A 1 291 ? 15.845 -0.191 4.790 1.00 83.00 291 SER A N 1
ATOM 2187 C CA . SER A 1 291 ? 14.660 -0.998 5.081 1.00 83.00 291 SER A CA 1
ATOM 2188 C C . SER A 1 291 ? 14.343 -1.944 3.923 1.00 83.00 291 SER A C 1
ATOM 2190 O O . SER A 1 291 ? 14.793 -1.767 2.792 1.00 83.00 291 SER A O 1
ATOM 2192 N N . ARG A 1 292 ? 13.520 -2.958 4.195 1.00 85.69 292 ARG A N 1
ATOM 2193 C CA . ARG A 1 292 ? 12.978 -3.844 3.160 1.00 85.69 292 ARG A CA 1
ATOM 2194 C C . ARG A 1 292 ? 12.124 -3.100 2.143 1.00 85.69 292 ARG A C 1
ATOM 2196 O O . ARG A 1 292 ? 11.284 -2.283 2.516 1.00 85.69 292 ARG A O 1
ATOM 2203 N N . MET A 1 293 ? 12.281 -3.470 0.876 1.00 90.38 293 MET A N 1
ATOM 2204 C CA . MET A 1 293 ? 11.499 -2.957 -0.248 1.00 90.38 293 MET A CA 1
ATOM 2205 C C . MET A 1 293 ? 10.444 -3.980 -0.688 1.00 90.38 293 MET A C 1
ATOM 2207 O O . MET A 1 293 ? 10.683 -5.181 -0.644 1.00 90.38 293 MET A O 1
ATOM 2211 N N . GLU A 1 294 ? 9.293 -3.506 -1.169 1.00 94.50 294 GLU A N 1
ATOM 2212 C CA . GLU A 1 294 ? 8.160 -4.327 -1.648 1.00 94.50 294 GLU A CA 1
ATOM 2213 C C . GLU A 1 294 ? 8.415 -4.946 -3.042 1.00 94.50 294 GLU A C 1
ATOM 2215 O O . GLU A 1 294 ? 7.607 -4.801 -3.960 1.00 94.50 294 GLU A O 1
ATOM 2220 N N . LEU A 1 295 ? 9.558 -5.614 -3.237 1.00 93.62 295 LEU A N 1
ATOM 2221 C CA . LEU A 1 295 ? 9.978 -6.125 -4.550 1.00 93.62 295 LEU A CA 1
ATOM 2222 C C . LEU A 1 295 ? 9.035 -7.205 -5.088 1.00 93.62 295 LEU A C 1
ATOM 2224 O O . LEU A 1 295 ? 8.642 -7.156 -6.253 1.00 93.62 295 LEU A O 1
ATOM 2228 N N . GLU A 1 296 ? 8.628 -8.157 -4.249 1.00 93.50 296 GLU A N 1
ATOM 2229 C CA . GLU A 1 296 ? 7.789 -9.269 -4.698 1.00 93.50 296 GLU A CA 1
ATOM 2230 C C . GLU A 1 296 ? 6.400 -8.811 -5.132 1.00 93.50 296 GLU A C 1
ATOM 2232 O O . GLU A 1 296 ? 5.917 -9.249 -6.166 1.00 93.50 296 GLU A O 1
ATOM 2237 N N . VAL A 1 297 ? 5.751 -7.905 -4.406 1.00 96.12 297 VAL A N 1
ATOM 2238 C CA . VAL A 1 297 ? 4.384 -7.477 -4.750 1.00 96.12 297 VAL A CA 1
ATOM 2239 C C . VAL A 1 297 ? 4.353 -6.407 -5.847 1.00 96.12 297 VAL A C 1
ATOM 2241 O O . VAL A 1 297 ? 3.364 -6.324 -6.576 1.00 96.12 297 VAL A O 1
ATOM 2244 N N . ILE A 1 298 ? 5.419 -5.607 -6.002 1.00 97.00 298 ILE A N 1
ATOM 2245 C CA . ILE A 1 298 ? 5.519 -4.573 -7.049 1.00 97.00 298 ILE A CA 1
ATOM 2246 C C . ILE A 1 298 ? 6.093 -5.130 -8.356 1.00 97.00 298 ILE A C 1
ATOM 2248 O O . ILE A 1 298 ? 5.670 -4.691 -9.415 1.00 97.00 298 ILE A O 1
ATOM 2252 N N . LEU A 1 299 ? 7.037 -6.074 -8.324 1.00 95.31 299 LEU A N 1
ATOM 2253 C CA . LEU A 1 299 ? 7.700 -6.596 -9.530 1.00 95.31 299 LEU A CA 1
ATOM 2254 C C . LEU A 1 299 ? 7.442 -8.092 -9.732 1.00 95.31 299 LEU A C 1
ATOM 2256 O O . LEU A 1 299 ? 7.019 -8.499 -10.813 1.00 95.31 299 LEU A O 1
ATOM 2260 N N . GLY A 1 300 ? 7.640 -8.910 -8.696 1.00 95.38 300 GLY A N 1
ATOM 2261 C CA . GLY A 1 300 ? 7.559 -10.373 -8.802 1.00 95.38 300 GLY A CA 1
ATOM 2262 C C . GLY A 1 300 ? 6.165 -10.907 -9.161 1.00 95.38 300 GLY A C 1
ATOM 2263 O O . GLY A 1 300 ? 6.011 -11.682 -10.105 1.00 95.38 300 GLY A O 1
ATOM 2264 N N . ASN A 1 301 ? 5.133 -10.488 -8.431 1.00 96.00 301 ASN A N 1
ATOM 2265 C CA . ASN A 1 301 ? 3.746 -10.909 -8.609 1.00 96.00 301 ASN A CA 1
ATOM 2266 C C . ASN A 1 301 ? 3.208 -10.549 -10.001 1.00 96.00 301 ASN A C 1
ATOM 2268 O O . ASN A 1 301 ? 2.698 -11.459 -10.654 1.00 96.00 301 ASN A O 1
ATOM 2272 N N . PRO A 1 302 ? 3.360 -9.308 -10.506 1.00 96.69 302 PRO A N 1
ATOM 2273 C CA . PRO A 1 302 ? 2.972 -8.975 -11.877 1.00 96.69 302 PRO A CA 1
ATOM 2274 C C . PRO A 1 302 ? 3.618 -9.892 -12.923 1.00 96.69 302 PRO A C 1
ATOM 2276 O O . PRO A 1 302 ? 2.905 -10.438 -13.764 1.00 96.69 302 PRO A O 1
ATOM 2279 N N . ILE A 1 303 ? 4.931 -10.149 -12.819 1.00 96.81 303 ILE A N 1
ATOM 2280 C CA . ILE A 1 303 ? 5.651 -11.060 -13.727 1.00 96.81 303 ILE A CA 1
ATOM 2281 C C . ILE A 1 303 ? 5.051 -12.472 -13.663 1.00 96.81 303 ILE A C 1
ATOM 2283 O O . ILE A 1 303 ? 4.766 -13.078 -14.695 1.00 96.81 303 ILE A O 1
ATOM 2287 N N . ARG A 1 304 ? 4.819 -13.008 -12.457 1.00 96.50 304 ARG A N 1
ATOM 2288 C CA . ARG A 1 304 ? 4.204 -14.335 -12.276 1.00 96.50 304 ARG A CA 1
ATOM 2289 C C . ARG A 1 304 ? 2.784 -14.396 -12.842 1.00 96.50 304 ARG A C 1
ATOM 2291 O O . ARG A 1 304 ? 2.414 -15.401 -13.446 1.00 96.50 304 ARG A O 1
ATOM 2298 N N . MET A 1 305 ? 1.987 -13.345 -12.655 1.00 95.50 305 MET A N 1
ATOM 2299 C CA . MET A 1 305 ? 0.624 -13.256 -13.186 1.00 95.50 305 MET A CA 1
ATOM 2300 C C . MET A 1 305 ? 0.612 -13.215 -14.718 1.00 95.50 305 MET A C 1
ATOM 2302 O O . MET A 1 305 ? -0.184 -13.925 -15.329 1.00 95.50 305 MET A O 1
ATOM 2306 N N . ALA A 1 306 ? 1.514 -12.448 -15.333 1.00 96.44 306 ALA A N 1
ATOM 2307 C CA . ALA A 1 306 ? 1.673 -12.382 -16.784 1.00 96.44 306 ALA A CA 1
ATOM 2308 C C . ALA A 1 306 ? 2.104 -13.736 -17.375 1.00 96.44 306 ALA A C 1
ATOM 2310 O O . ALA A 1 306 ? 1.478 -14.234 -18.313 1.00 96.44 306 ALA A O 1
ATOM 2311 N N . ARG A 1 307 ? 3.086 -14.405 -16.757 1.00 96.69 307 ARG A N 1
ATOM 2312 C CA . ARG A 1 307 ? 3.582 -15.720 -17.201 1.00 96.69 307 ARG A CA 1
ATOM 2313 C C . ARG A 1 307 ? 2.524 -16.814 -17.176 1.00 96.69 307 ARG A C 1
ATOM 2315 O O . ARG A 1 307 ? 2.477 -17.631 -18.089 1.00 96.69 307 ARG A O 1
ATOM 2322 N N . LYS A 1 308 ? 1.609 -16.798 -16.198 1.00 95.88 308 LYS A N 1
ATOM 2323 C CA . LYS A 1 308 ? 0.445 -17.709 -16.174 1.00 95.88 308 LYS A CA 1
ATOM 2324 C C . LYS A 1 308 ? -0.460 -17.568 -17.407 1.00 95.88 308 LYS A C 1
ATOM 2326 O O . LYS A 1 308 ? -1.254 -18.462 -17.677 1.00 95.88 308 LYS A O 1
ATOM 2331 N N . LYS A 1 309 ? -0.361 -16.456 -18.138 1.00 96.19 309 LYS A N 1
ATOM 2332 C CA . LYS A 1 309 ? -1.072 -16.186 -19.396 1.00 96.19 309 LYS A CA 1
ATOM 2333 C C . LYS A 1 309 ? -0.161 -16.284 -20.628 1.00 96.19 309 LYS A C 1
ATOM 2335 O O . LYS A 1 309 ? -0.588 -15.904 -21.712 1.00 96.19 309 LYS A O 1
ATOM 2340 N N . GLY A 1 310 ? 1.073 -16.773 -20.475 1.00 96.81 310 GLY A N 1
ATOM 2341 C CA . GLY A 1 310 ? 2.058 -16.862 -21.557 1.00 96.81 310 GLY A CA 1
ATOM 2342 C C . GLY A 1 310 ? 2.637 -15.511 -21.988 1.00 96.81 310 GLY A C 1
ATOM 2343 O O . GLY A 1 310 ? 3.070 -15.374 -23.128 1.00 96.81 310 GLY A O 1
ATOM 2344 N N . ILE A 1 311 ? 2.610 -14.502 -21.111 1.00 97.12 311 ILE A N 1
ATOM 2345 C CA . ILE A 1 311 ? 3.084 -13.143 -21.399 1.00 97.12 311 ILE A CA 1
ATOM 2346 C C . ILE A 1 311 ? 4.356 -12.884 -20.597 1.00 97.12 311 ILE A C 1
ATOM 2348 O O . ILE A 1 311 ? 4.366 -13.026 -19.374 1.00 97.12 311 ILE A O 1
ATOM 2352 N N . GLU A 1 312 ? 5.412 -12.450 -21.277 1.00 96.00 312 GLU A N 1
ATOM 2353 C CA . GLU A 1 312 ? 6.628 -11.966 -20.626 1.00 96.00 312 GLU A CA 1
ATOM 2354 C C . GLU A 1 312 ? 6.557 -10.450 -20.392 1.00 96.00 312 GLU A C 1
ATOM 2356 O O . GLU A 1 312 ? 5.922 -9.715 -21.147 1.00 96.00 312 GLU A O 1
ATOM 2361 N N . MET A 1 313 ? 7.238 -9.985 -19.342 1.00 97.38 313 MET A N 1
ATOM 2362 C CA . MET A 1 313 ? 7.370 -8.563 -19.000 1.00 97.38 313 MET A CA 1
ATOM 2363 C C . MET A 1 313 ? 8.864 -8.209 -18.900 1.00 97.38 313 MET A C 1
ATOM 2365 O O . MET A 1 313 ? 9.378 -8.029 -17.789 1.00 97.38 313 MET A O 1
ATOM 2369 N N . PRO A 1 314 ? 9.600 -8.211 -20.028 1.00 96.75 314 PRO A N 1
ATOM 2370 C CA . PRO A 1 314 ? 11.059 -8.128 -20.038 1.00 96.75 314 PRO A CA 1
ATOM 2371 C C . PRO A 1 314 ? 11.614 -6.897 -19.315 1.00 96.75 314 PRO A C 1
ATOM 2373 O O . PRO A 1 314 ? 12.616 -7.002 -18.609 1.00 96.75 314 PRO A O 1
ATOM 2376 N N . ARG A 1 315 ? 10.968 -5.728 -19.408 1.00 95.56 315 ARG A N 1
ATOM 2377 C CA . ARG A 1 315 ? 11.477 -4.526 -18.733 1.00 95.56 315 ARG A CA 1
ATOM 2378 C C . ARG A 1 315 ? 11.337 -4.655 -17.213 1.00 95.56 315 ARG A C 1
ATOM 2380 O O . ARG A 1 315 ? 12.249 -4.255 -16.488 1.00 95.56 315 ARG A O 1
ATOM 2387 N N . LEU A 1 316 ? 10.221 -5.197 -16.711 1.00 93.81 316 LEU A N 1
ATOM 2388 C CA . LEU A 1 316 ? 10.041 -5.492 -15.281 1.00 93.81 316 LEU A CA 1
ATOM 2389 C C . LEU A 1 316 ? 11.037 -6.554 -14.789 1.00 93.81 316 LEU A C 1
ATOM 2391 O O . LEU A 1 316 ? 11.571 -6.411 -13.689 1.00 93.81 316 LEU A O 1
ATOM 2395 N N . GLN A 1 317 ? 11.316 -7.574 -15.603 1.00 92.31 317 GLN A N 1
ATOM 2396 C CA . GLN A 1 317 ? 12.281 -8.639 -15.296 1.00 92.31 317 GLN A CA 1
ATOM 2397 C C . GLN A 1 317 ? 13.702 -8.089 -15.139 1.00 92.31 317 GLN A C 1
ATOM 2399 O O . GLN A 1 317 ? 14.328 -8.278 -14.099 1.00 92.31 317 GLN A O 1
ATOM 2404 N N . THR A 1 318 ? 14.169 -7.285 -16.093 1.00 91.88 318 THR A N 1
ATOM 2405 C CA . THR A 1 318 ? 15.483 -6.639 -15.975 1.00 91.88 318 THR A CA 1
ATOM 2406 C C . THR A 1 318 ? 15.567 -5.719 -14.752 1.00 91.88 318 THR A C 1
ATOM 2408 O O . THR A 1 318 ? 16.621 -5.595 -14.134 1.00 91.88 318 THR A O 1
ATOM 2411 N N . ARG A 1 319 ? 14.470 -5.053 -14.362 1.00 88.69 319 ARG A N 1
ATOM 2412 C CA . ARG A 1 319 ? 14.458 -4.196 -13.163 1.00 88.69 319 ARG A CA 1
ATOM 2413 C C . ARG A 1 319 ? 14.625 -4.982 -11.870 1.00 88.69 319 ARG A C 1
ATOM 2415 O O . ARG A 1 319 ? 15.379 -4.538 -11.008 1.00 88.69 319 ARG A O 1
ATOM 2422 N N . ILE A 1 320 ? 13.921 -6.105 -11.715 1.00 85.75 320 ILE A N 1
ATOM 2423 C CA . ILE A 1 320 ? 14.050 -6.913 -10.497 1.00 85.75 320 ILE A CA 1
ATOM 2424 C C . ILE A 1 320 ? 15.462 -7.500 -10.376 1.00 85.75 320 ILE A C 1
ATOM 2426 O O . ILE A 1 320 ? 16.017 -7.493 -9.282 1.00 85.75 320 ILE A O 1
ATOM 2430 N N . GLU A 1 321 ? 16.070 -7.912 -11.491 1.00 83.38 321 GLU A N 1
ATOM 2431 C CA . GLU A 1 321 ? 17.467 -8.364 -11.548 1.00 83.38 321 GLU A CA 1
ATOM 2432 C C . GLU A 1 321 ? 18.430 -7.248 -11.130 1.00 83.38 321 GLU A C 1
ATOM 2434 O O . GLU A 1 321 ? 19.149 -7.397 -10.147 1.00 83.38 321 GLU A O 1
ATOM 2439 N N . LYS A 1 322 ? 18.355 -6.071 -11.766 1.00 87.00 322 LYS A N 1
ATOM 2440 C CA . LYS A 1 322 ? 19.233 -4.934 -11.438 1.00 87.00 322 LYS A CA 1
ATOM 2441 C C . LYS A 1 322 ? 19.118 -4.469 -9.986 1.00 87.00 322 LYS A C 1
ATOM 2443 O O . LYS A 1 322 ? 20.118 -4.090 -9.382 1.00 87.00 322 LYS A O 1
ATOM 2448 N N . LEU A 1 323 ? 17.911 -4.467 -9.417 1.00 83.94 323 LEU A N 1
ATOM 2449 C CA . LEU A 1 323 ? 17.726 -4.116 -8.006 1.00 83.94 323 LEU A CA 1
ATOM 2450 C C . LEU A 1 323 ? 18.348 -5.159 -7.075 1.00 83.94 323 LEU A C 1
ATOM 2452 O O . LEU A 1 323 ? 18.931 -4.790 -6.056 1.00 83.94 323 LEU A O 1
ATOM 2456 N N . ARG A 1 324 ? 18.248 -6.449 -7.414 1.00 80.50 324 ARG A N 1
ATOM 2457 C CA . ARG A 1 324 ? 18.933 -7.513 -6.670 1.00 80.50 324 ARG A CA 1
ATOM 2458 C C . ARG A 1 324 ? 20.449 -7.347 -6.761 1.0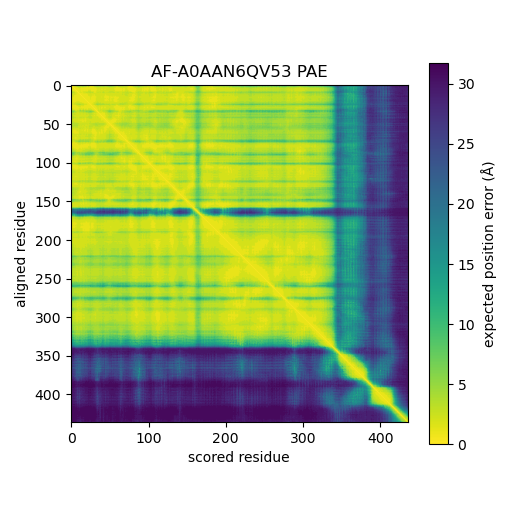0 80.50 324 ARG A C 1
ATOM 2460 O O . ARG A 1 324 ? 21.105 -7.382 -5.725 1.00 80.50 324 ARG A O 1
ATOM 2467 N N . ASP A 1 325 ? 20.982 -7.060 -7.945 1.00 80.19 325 ASP A N 1
ATOM 2468 C CA . ASP A 1 325 ? 22.414 -6.815 -8.139 1.00 80.19 325 ASP A CA 1
ATOM 2469 C C . ASP A 1 325 ? 22.902 -5.617 -7.316 1.00 80.19 325 ASP A C 1
ATOM 2471 O O . ASP A 1 325 ? 23.936 -5.699 -6.657 1.00 80.19 325 ASP A O 1
ATOM 2475 N N . GLN A 1 326 ? 22.140 -4.518 -7.273 1.00 77.19 326 GLN A N 1
ATOM 2476 C CA . GLN A 1 326 ? 22.476 -3.368 -6.426 1.00 77.19 326 GLN A CA 1
ATOM 2477 C C . GLN A 1 326 ? 22.417 -3.687 -4.930 1.00 77.19 326 GLN A C 1
ATOM 2479 O O . GLN A 1 326 ? 23.252 -3.193 -4.173 1.00 77.19 326 GLN A O 1
ATOM 2484 N N . LEU A 1 327 ? 21.465 -4.511 -4.484 1.00 77.25 327 LEU A N 1
ATOM 2485 C CA . LEU A 1 327 ? 21.417 -4.971 -3.094 1.00 77.25 327 LEU A CA 1
ATOM 2486 C C . LEU A 1 327 ? 22.654 -5.808 -2.740 1.00 77.25 327 LEU A C 1
ATOM 2488 O O . LEU A 1 327 ? 23.240 -5.609 -1.676 1.00 77.25 327 LEU A O 1
ATOM 2492 N N . VAL A 1 328 ? 23.085 -6.692 -3.644 1.00 75.75 328 VAL A N 1
ATOM 2493 C CA . VAL A 1 328 ? 24.311 -7.491 -3.488 1.00 75.75 328 VAL A CA 1
ATOM 2494 C C . VAL A 1 328 ? 25.559 -6.602 -3.513 1.00 75.75 328 VAL A C 1
ATOM 2496 O O . VAL A 1 328 ? 26.444 -6.754 -2.673 1.00 75.75 328 VAL A O 1
ATOM 2499 N N . ALA A 1 329 ? 25.628 -5.624 -4.416 1.00 73.00 329 ALA A N 1
ATOM 2500 C CA . ALA A 1 329 ? 26.736 -4.675 -4.478 1.00 73.00 329 ALA A CA 1
ATOM 2501 C C . ALA A 1 329 ? 26.833 -3.837 -3.194 1.00 73.00 329 ALA A C 1
ATOM 2503 O O . ALA A 1 329 ? 27.914 -3.716 -2.620 1.00 73.00 329 ALA A O 1
ATOM 2504 N N . ARG A 1 330 ? 25.698 -3.332 -2.689 1.00 70.38 330 ARG A N 1
ATOM 2505 C CA . ARG A 1 330 ? 25.635 -2.615 -1.408 1.00 70.38 330 ARG A CA 1
ATOM 2506 C C . ARG A 1 330 ? 26.131 -3.493 -0.262 1.00 70.38 330 ARG A C 1
ATOM 2508 O O . ARG A 1 330 ? 26.899 -3.015 0.566 1.00 70.38 330 ARG A O 1
ATOM 2515 N N . PHE A 1 331 ? 25.765 -4.776 -0.242 1.00 63.59 331 PHE A N 1
ATOM 2516 C CA . PHE A 1 331 ? 26.306 -5.722 0.733 1.00 63.59 331 PHE A CA 1
ATOM 2517 C C . PHE A 1 331 ? 27.831 -5.833 0.650 1.00 63.59 331 PHE A C 1
ATOM 2519 O O . PHE A 1 331 ? 28.505 -5.704 1.671 1.00 63.59 331 PHE A O 1
ATOM 2526 N N . HIS A 1 332 ? 28.390 -6.011 -0.549 1.00 63.25 332 HIS A N 1
ATOM 2527 C CA . HIS A 1 332 ? 29.841 -6.063 -0.731 1.00 63.25 332 HIS A CA 1
ATOM 2528 C C . HIS A 1 332 ? 30.536 -4.785 -0.255 1.00 63.25 332 HIS A C 1
ATOM 2530 O O . HIS A 1 332 ? 31.561 -4.876 0.424 1.00 63.25 332 HIS A O 1
ATOM 2536 N N . THR A 1 333 ? 29.981 -3.606 -0.550 1.00 66.06 333 THR A N 1
ATOM 2537 C CA . THR A 1 333 ? 30.514 -2.329 -0.059 1.00 66.06 333 THR A CA 1
ATOM 2538 C C . THR A 1 333 ? 30.521 -2.279 1.466 1.00 66.06 333 THR A C 1
ATOM 2540 O O . THR A 1 333 ? 31.547 -1.948 2.051 1.00 66.06 333 THR A O 1
ATOM 2543 N N . ILE A 1 334 ? 29.423 -2.673 2.115 1.00 60.97 334 ILE A N 1
ATOM 2544 C CA . ILE A 1 334 ? 29.306 -2.702 3.578 1.00 60.97 334 ILE A CA 1
ATOM 2545 C C . ILE A 1 334 ? 30.328 -3.662 4.198 1.00 60.97 334 ILE A C 1
ATOM 2547 O O . ILE A 1 334 ? 31.039 -3.282 5.125 1.00 60.97 334 ILE A O 1
ATOM 2551 N N . VAL A 1 335 ? 30.443 -4.888 3.675 1.00 62.16 335 VAL A N 1
ATOM 2552 C CA . VAL A 1 335 ? 31.426 -5.879 4.151 1.00 62.16 335 VAL A CA 1
ATOM 2553 C C . VAL A 1 335 ? 32.850 -5.353 3.982 1.00 62.16 335 VAL A C 1
ATOM 2555 O O . VAL A 1 335 ? 33.672 -5.494 4.884 1.00 62.16 335 VAL A O 1
ATOM 2558 N N . THR A 1 336 ? 33.133 -4.696 2.856 1.00 61.69 336 THR A N 1
ATOM 2559 C CA . THR A 1 336 ? 34.444 -4.093 2.589 1.00 61.69 336 THR A CA 1
ATOM 2560 C C . THR A 1 336 ? 34.742 -2.961 3.571 1.00 61.69 336 THR A C 1
ATOM 2562 O O . THR A 1 336 ? 35.829 -2.929 4.138 1.00 61.69 336 THR A O 1
ATOM 2565 N N . LEU A 1 337 ? 33.784 -2.063 3.825 1.00 59.19 337 LEU A N 1
ATOM 2566 C CA . LEU A 1 337 ? 33.930 -0.964 4.786 1.00 59.19 337 LEU A CA 1
ATOM 2567 C C . LEU A 1 337 ? 34.093 -1.468 6.226 1.00 59.19 337 LEU A C 1
ATOM 2569 O O . LEU A 1 337 ? 34.929 -0.947 6.957 1.00 59.19 337 LEU A O 1
ATOM 2573 N N . ALA A 1 338 ? 33.355 -2.508 6.622 1.00 55.47 338 ALA A N 1
ATOM 2574 C CA . ALA A 1 338 ? 33.489 -3.139 7.935 1.00 55.47 338 ALA A CA 1
ATOM 2575 C C . ALA A 1 338 ? 34.849 -3.839 8.125 1.00 55.47 338 ALA A C 1
ATOM 2577 O O . ALA A 1 338 ? 35.333 -3.950 9.250 1.00 55.47 338 ALA A O 1
ATOM 2578 N N . ALA A 1 339 ? 35.487 -4.281 7.036 1.00 54.88 339 ALA A N 1
ATOM 2579 C CA . ALA A 1 339 ? 36.834 -4.848 7.058 1.00 54.88 339 ALA A CA 1
ATOM 2580 C C . ALA A 1 339 ? 37.947 -3.782 7.184 1.00 54.88 339 ALA A C 1
ATOM 2582 O O . ALA A 1 339 ? 39.092 -4.127 7.490 1.00 54.88 339 ALA A O 1
ATOM 2583 N N . VAL A 1 340 ? 37.642 -2.490 6.990 1.00 51.19 340 VAL A N 1
ATOM 2584 C CA . VAL A 1 340 ? 38.607 -1.393 7.173 1.00 51.19 340 VAL A CA 1
ATOM 2585 C C . VAL A 1 340 ? 38.754 -1.073 8.665 1.00 51.19 340 VAL A C 1
ATOM 2587 O O . VAL A 1 340 ? 38.000 -0.301 9.250 1.00 51.19 340 VAL A O 1
ATOM 2590 N N . SER A 1 341 ? 39.784 -1.639 9.295 1.00 47.00 341 SER A N 1
ATOM 2591 C CA . SER A 1 341 ? 40.203 -1.277 10.655 1.00 47.00 341 SER A CA 1
ATOM 2592 C C . SER A 1 341 ? 40.968 0.057 10.654 1.00 47.00 341 SER A C 1
ATOM 2594 O O . SER A 1 341 ? 42.198 0.077 10.595 1.00 47.00 341 SER A O 1
ATOM 2596 N N . GLY A 1 342 ? 40.257 1.182 10.755 1.00 50.06 342 GLY A N 1
ATOM 2597 C CA . GLY A 1 342 ? 40.855 2.509 10.941 1.00 50.06 342 GLY A CA 1
ATOM 2598 C C . GLY A 1 342 ? 40.736 3.009 12.384 1.00 50.06 342 GLY A C 1
ATOM 2599 O O . GLY A 1 342 ? 39.654 3.390 12.819 1.00 50.06 342 GLY A O 1
ATOM 2600 N N . LYS A 1 343 ? 41.847 3.046 13.134 1.00 46.75 343 LYS A N 1
ATOM 2601 C CA . LYS A 1 343 ? 41.937 3.719 14.444 1.00 46.75 343 LYS A CA 1
ATOM 2602 C C . LYS A 1 343 ? 42.037 5.236 14.244 1.00 46.75 343 LYS A C 1
ATOM 2604 O O . LYS A 1 343 ? 43.136 5.773 14.338 1.00 46.75 343 LYS A O 1
ATOM 2609 N N . ASP A 1 344 ? 40.927 5.927 13.996 1.00 48.12 344 ASP A N 1
ATOM 2610 C CA . ASP A 1 344 ? 40.937 7.395 13.982 1.00 48.12 344 ASP A CA 1
ATOM 2611 C C . ASP A 1 344 ? 39.799 8.003 14.818 1.00 48.12 344 ASP A C 1
ATOM 2613 O O . ASP A 1 344 ? 38.627 7.656 14.676 1.00 48.12 344 ASP A O 1
ATOM 2617 N N . ARG A 1 345 ? 40.169 8.872 15.767 1.00 48.34 345 ARG A N 1
ATOM 2618 C CA . ARG A 1 345 ? 39.340 9.309 16.911 1.00 48.34 345 ARG A CA 1
ATOM 2619 C C . ARG A 1 345 ? 38.489 10.555 16.640 1.00 48.34 345 ARG A C 1
ATOM 2621 O O . ARG A 1 345 ? 37.662 10.893 17.479 1.00 48.34 345 ARG A O 1
ATOM 2628 N N . ASN A 1 346 ? 38.664 11.221 15.498 1.00 49.03 346 ASN A N 1
ATOM 2629 C CA . ASN A 1 346 ? 38.010 12.505 15.200 1.00 49.03 346 ASN A CA 1
ATOM 2630 C C . ASN A 1 346 ? 36.652 12.399 14.488 1.00 49.03 346 ASN A C 1
ATOM 2632 O O . ASN A 1 346 ? 35.984 13.411 14.294 1.00 49.03 346 ASN A O 1
ATOM 2636 N N . ASN A 1 347 ? 36.214 11.198 14.108 1.00 45.47 347 ASN A N 1
ATOM 2637 C CA . ASN A 1 347 ? 35.058 11.024 13.226 1.00 45.47 347 ASN A CA 1
ATOM 2638 C C . ASN A 1 347 ? 33.734 10.756 13.973 1.00 45.47 347 ASN A C 1
ATOM 2640 O O . ASN A 1 347 ? 32.777 10.264 13.396 1.00 45.47 347 ASN A O 1
ATOM 2644 N N . THR A 1 348 ? 33.649 11.037 15.271 1.00 53.47 348 THR A N 1
ATOM 2645 C CA . THR A 1 348 ? 32.756 10.314 16.194 1.00 53.47 348 THR A CA 1
ATOM 2646 C C . THR A 1 348 ? 31.254 10.527 15.981 1.00 53.47 348 THR A C 1
ATOM 2648 O O . THR A 1 348 ? 30.503 9.601 16.234 1.00 53.47 348 THR A O 1
ATOM 2651 N N . ALA A 1 349 ? 30.775 11.668 15.471 1.00 46.44 349 ALA A N 1
ATOM 2652 C CA . ALA A 1 349 ? 29.334 11.868 15.226 1.00 46.44 349 ALA A CA 1
ATOM 2653 C C . ALA A 1 349 ? 28.882 11.361 13.844 1.00 46.44 349 ALA A C 1
ATOM 2655 O O . ALA A 1 349 ? 27.849 10.703 13.727 1.00 46.44 349 ALA A O 1
ATOM 2656 N N . ILE A 1 350 ? 29.680 11.621 12.803 1.00 50.91 350 ILE A N 1
ATOM 2657 C CA . ILE A 1 350 ? 29.421 11.161 11.431 1.00 50.91 350 ILE A CA 1
ATOM 2658 C C . ILE A 1 350 ? 29.672 9.660 11.332 1.00 50.91 350 ILE A C 1
ATOM 2660 O O . ILE A 1 350 ? 28.837 8.949 10.794 1.00 50.91 350 ILE A O 1
ATOM 2664 N N . ALA A 1 351 ? 30.757 9.157 11.921 1.00 48.75 351 ALA A N 1
ATOM 2665 C CA . ALA A 1 351 ? 31.021 7.730 12.011 1.00 48.75 351 ALA A CA 1
ATOM 2666 C C . ALA A 1 351 ? 29.993 7.016 12.885 1.00 48.75 351 ALA A C 1
ATOM 2668 O O . ALA A 1 351 ? 29.674 5.886 12.570 1.00 48.75 351 ALA A O 1
ATOM 2669 N N . GLN A 1 352 ? 29.422 7.633 13.926 1.00 47.62 352 GLN A N 1
ATOM 2670 C CA . GLN A 1 352 ? 28.356 6.999 14.713 1.00 47.62 352 GLN A CA 1
ATOM 2671 C C . GLN A 1 352 ? 27.008 7.006 13.981 1.00 47.62 352 GLN A C 1
ATOM 2673 O O . GLN A 1 352 ? 26.299 6.005 14.036 1.00 47.62 352 GLN A O 1
ATOM 2678 N N . TYR A 1 353 ? 26.673 8.073 13.247 1.00 52.66 353 TYR A N 1
ATOM 2679 C CA . TYR A 1 353 ? 25.505 8.095 12.360 1.00 52.66 353 TYR A CA 1
ATOM 2680 C C . TYR A 1 353 ? 25.655 7.100 11.202 1.00 52.66 353 TYR A C 1
ATOM 2682 O O . TYR A 1 353 ? 24.734 6.328 10.939 1.00 52.66 353 TYR A O 1
ATOM 2690 N N . HIS A 1 354 ? 26.826 7.062 10.557 1.00 49.59 354 HIS A N 1
ATOM 2691 C CA . HIS A 1 354 ? 27.156 6.049 9.561 1.00 49.59 354 HIS A CA 1
ATOM 2692 C C . HIS A 1 354 ? 27.096 4.667 10.189 1.00 49.59 354 HIS A C 1
ATOM 2694 O O . HIS A 1 354 ? 26.322 3.863 9.719 1.00 49.59 354 HIS A O 1
ATOM 2700 N N . LEU A 1 355 ? 27.773 4.391 11.302 1.00 49.47 355 LEU A N 1
ATOM 2701 C CA . LEU A 1 355 ? 27.746 3.079 11.950 1.00 49.47 355 LEU A CA 1
ATOM 2702 C C . LEU A 1 355 ? 26.322 2.651 12.327 1.00 49.47 355 LEU A C 1
ATOM 2704 O O . LEU A 1 355 ? 25.983 1.494 12.130 1.00 49.47 355 LEU A O 1
ATOM 2708 N N . GLN A 1 356 ? 25.461 3.545 12.822 1.00 51.12 356 GLN A N 1
ATOM 2709 C CA . GLN A 1 356 ? 24.055 3.223 13.106 1.00 51.12 356 GLN A CA 1
ATOM 2710 C C . GLN A 1 356 ? 23.255 2.935 11.830 1.00 51.12 356 GLN A C 1
ATOM 2712 O O . GLN A 1 356 ? 22.488 1.971 11.796 1.00 51.12 356 GLN A O 1
ATOM 2717 N N . THR A 1 357 ? 23.462 3.728 10.778 1.00 51.75 357 THR A N 1
ATOM 2718 C CA . THR A 1 357 ? 22.836 3.534 9.461 1.00 51.75 357 THR A CA 1
ATOM 2719 C C . THR A 1 357 ? 23.320 2.233 8.812 1.00 51.75 357 THR A C 1
ATOM 2721 O O . THR A 1 357 ? 22.512 1.435 8.346 1.00 51.75 357 THR A O 1
ATOM 2724 N N . GLU A 1 358 ? 24.621 1.968 8.874 1.00 51.94 358 GLU A N 1
ATOM 2725 C CA . GLU A 1 358 ? 25.292 0.773 8.369 1.00 51.94 358 GLU A CA 1
ATOM 2726 C C . GLU A 1 358 ? 24.939 -0.466 9.199 1.00 51.94 358 GLU A C 1
ATOM 2728 O O . GLU A 1 358 ? 24.792 -1.541 8.639 1.00 51.94 358 GLU A O 1
ATOM 2733 N N . THR A 1 359 ? 24.728 -0.348 10.515 1.00 49.41 359 THR A N 1
ATOM 2734 C CA . THR A 1 359 ? 24.298 -1.471 11.371 1.00 49.41 359 THR A CA 1
ATOM 2735 C C . THR A 1 359 ? 22.846 -1.847 11.088 1.00 49.41 359 THR A C 1
ATOM 2737 O O . THR A 1 359 ? 22.530 -3.028 10.952 1.00 49.41 359 THR A O 1
ATOM 2740 N N . ALA A 1 360 ? 21.953 -0.861 10.945 1.00 52.88 360 ALA A N 1
ATOM 2741 C CA . ALA A 1 360 ? 20.584 -1.111 10.501 1.00 52.88 360 ALA A CA 1
ATOM 2742 C C . ALA A 1 360 ? 20.571 -1.729 9.092 1.00 52.88 360 ALA A C 1
ATOM 2744 O O . ALA A 1 360 ? 19.861 -2.706 8.853 1.00 52.88 360 ALA A O 1
ATOM 2745 N N . ALA A 1 361 ? 21.423 -1.228 8.191 1.00 50.19 361 ALA A N 1
ATOM 2746 C CA . ALA A 1 361 ? 21.614 -1.802 6.868 1.00 50.19 361 ALA A CA 1
ATOM 2747 C C . ALA A 1 361 ? 22.199 -3.223 6.927 1.00 50.19 361 ALA A C 1
ATOM 2749 O O . ALA A 1 361 ? 21.747 -4.062 6.159 1.00 50.19 361 ALA A O 1
ATOM 2750 N N . LEU A 1 362 ? 23.124 -3.536 7.842 1.00 48.94 362 LEU A N 1
ATOM 2751 C CA . LEU A 1 362 ? 23.708 -4.868 8.065 1.00 48.94 362 LEU A CA 1
ATOM 2752 C C . LEU A 1 362 ? 22.676 -5.880 8.567 1.00 48.94 362 LEU A C 1
ATOM 2754 O O . LEU A 1 362 ? 22.636 -6.997 8.062 1.00 48.94 362 LEU A O 1
ATOM 2758 N N . ILE A 1 363 ? 21.817 -5.497 9.515 1.00 52.66 363 ILE A N 1
ATOM 2759 C CA . ILE A 1 363 ? 20.731 -6.358 10.018 1.00 52.66 363 ILE A CA 1
ATOM 2760 C C . ILE A 1 363 ? 19.754 -6.670 8.883 1.00 52.66 363 ILE A C 1
ATOM 2762 O O . ILE A 1 363 ? 19.507 -7.833 8.565 1.00 52.66 363 ILE A O 1
ATOM 2766 N N . THR A 1 364 ? 19.289 -5.628 8.193 1.00 49.78 364 THR A N 1
ATOM 2767 C CA . THR A 1 364 ? 18.489 -5.745 6.970 1.00 49.78 364 THR A CA 1
ATOM 2768 C C . THR A 1 364 ? 19.196 -6.624 5.941 1.00 49.78 364 THR A C 1
ATOM 2770 O O . THR A 1 364 ? 18.565 -7.436 5.275 1.00 49.78 364 THR A O 1
ATOM 2773 N N . THR A 1 365 ? 20.503 -6.493 5.786 1.00 48.38 365 THR A N 1
ATOM 2774 C CA . THR A 1 365 ? 21.294 -7.249 4.818 1.00 48.38 365 THR A CA 1
ATOM 2775 C C . THR A 1 365 ? 21.389 -8.726 5.176 1.00 48.38 365 THR A C 1
ATOM 2777 O O . THR A 1 365 ? 21.197 -9.561 4.299 1.00 48.38 365 THR A O 1
ATOM 2780 N N . ALA A 1 366 ? 21.617 -9.069 6.443 1.00 49.59 366 ALA A N 1
ATOM 2781 C CA . ALA A 1 366 ? 21.642 -10.454 6.904 1.00 49.59 366 ALA A CA 1
ATOM 2782 C C . ALA A 1 366 ? 20.294 -11.138 6.644 1.00 49.59 366 ALA A C 1
ATOM 2784 O O . ALA A 1 366 ? 20.226 -12.216 6.058 1.00 49.59 366 ALA A O 1
ATOM 2785 N N . GLU A 1 367 ? 19.203 -10.448 6.963 1.00 54.69 367 GLU A N 1
ATOM 2786 C CA . GLU A 1 367 ? 17.860 -10.917 6.648 1.00 54.69 367 GLU A CA 1
ATOM 2787 C C . GLU A 1 367 ? 17.627 -10.996 5.104 1.00 54.69 367 GLU A C 1
ATOM 2789 O O . GLU A 1 367 ? 16.765 -11.742 4.642 1.00 54.69 367 GLU A O 1
ATOM 2794 N N . ASN A 1 368 ? 18.314 -10.179 4.279 1.00 46.06 368 ASN A N 1
ATOM 2795 C CA . ASN A 1 368 ? 18.104 -10.092 2.815 1.00 46.06 368 ASN A CA 1
ATOM 2796 C C . ASN A 1 368 ? 18.855 -11.236 2.148 1.00 46.06 368 ASN A C 1
ATOM 2798 O O . ASN A 1 368 ? 18.337 -11.859 1.230 1.00 46.06 368 ASN A O 1
ATOM 2802 N N . ALA A 1 369 ? 20.057 -11.526 2.646 1.00 49.44 369 ALA A N 1
ATOM 2803 C CA . ALA A 1 369 ? 20.816 -12.714 2.312 1.00 49.44 369 ALA A CA 1
ATOM 2804 C C . ALA A 1 369 ? 20.007 -13.965 2.658 1.00 49.44 369 ALA A C 1
ATOM 2806 O O . ALA A 1 369 ? 19.927 -14.867 1.838 1.00 49.44 369 ALA A O 1
ATOM 2807 N N . GLN A 1 370 ? 19.317 -13.991 3.801 1.00 50.47 370 GLN A N 1
ATOM 2808 C CA . GLN A 1 370 ? 18.430 -15.099 4.155 1.00 50.47 370 GLN A CA 1
ATOM 2809 C C . GLN A 1 370 ? 17.258 -15.253 3.165 1.00 50.47 370 GLN A C 1
ATOM 2811 O O . GLN A 1 370 ? 16.951 -16.369 2.751 1.00 50.47 370 GLN A O 1
ATOM 2816 N N . SER A 1 371 ? 16.643 -14.144 2.735 1.00 46.53 371 SER A N 1
ATOM 2817 C CA . SER A 1 371 ? 15.591 -14.143 1.703 1.00 46.53 371 SER A CA 1
ATOM 2818 C C . SER A 1 371 ? 16.123 -14.591 0.335 1.00 46.53 371 SER A C 1
ATOM 2820 O O . SER A 1 371 ? 15.546 -15.475 -0.290 1.00 46.53 371 SER A O 1
ATOM 2822 N N . LEU A 1 372 ? 17.272 -14.067 -0.104 1.00 43.81 372 LEU A N 1
ATOM 2823 C CA . LEU A 1 372 ? 17.926 -14.441 -1.359 1.00 43.81 372 LEU A CA 1
ATOM 2824 C C . LEU A 1 372 ? 18.356 -15.910 -1.356 1.00 43.81 372 LEU A C 1
ATOM 2826 O O . LEU A 1 372 ? 18.129 -16.600 -2.339 1.00 43.81 372 LEU A O 1
ATOM 2830 N N . ILE A 1 373 ? 18.925 -16.407 -0.255 1.00 48.19 373 ILE A N 1
ATOM 2831 C CA . ILE A 1 373 ? 19.261 -17.824 -0.077 1.00 48.19 373 ILE A CA 1
ATOM 2832 C C . ILE A 1 373 ? 17.993 -18.664 -0.197 1.00 48.19 373 ILE A C 1
ATOM 2834 O O . ILE A 1 373 ? 17.997 -19.630 -0.952 1.00 48.19 373 ILE A O 1
ATOM 2838 N N . ARG A 1 374 ? 16.889 -18.266 0.451 1.00 50.06 374 ARG A N 1
ATOM 2839 C CA . ARG A 1 374 ? 15.607 -18.969 0.328 1.00 50.06 374 ARG A CA 1
ATOM 2840 C C . ARG A 1 374 ? 15.081 -18.953 -1.105 1.00 50.06 374 ARG A C 1
ATOM 2842 O O . ARG A 1 374 ? 14.666 -19.988 -1.600 1.00 50.06 374 ARG A O 1
ATOM 2849 N N . GLN A 1 375 ? 15.134 -17.816 -1.794 1.00 47.34 375 GLN A N 1
ATOM 2850 C CA . GLN A 1 375 ? 14.683 -17.685 -3.182 1.00 47.34 375 GLN A CA 1
ATOM 2851 C C . GLN A 1 375 ? 15.562 -18.469 -4.161 1.00 47.34 375 GLN A C 1
ATOM 2853 O O . GLN A 1 375 ? 15.041 -19.075 -5.092 1.00 47.34 375 GLN A O 1
ATOM 2858 N N . LEU A 1 376 ? 16.880 -18.484 -3.951 1.00 43.31 376 LEU A N 1
ATOM 2859 C CA . LEU A 1 376 ? 17.818 -19.297 -4.722 1.00 43.31 376 LEU A CA 1
ATOM 2860 C C . LEU A 1 376 ? 17.573 -20.781 -4.465 1.00 43.31 376 LEU A C 1
ATOM 2862 O O . LEU A 1 376 ? 17.519 -21.542 -5.420 1.00 43.31 376 LEU A O 1
ATOM 2866 N N . GLN A 1 377 ? 17.353 -21.178 -3.211 1.00 43.25 377 GLN A N 1
ATOM 2867 C CA . GLN A 1 377 ? 16.985 -22.542 -2.836 1.00 43.25 377 GLN A CA 1
ATOM 2868 C C . GLN A 1 377 ? 15.637 -22.944 -3.430 1.00 43.25 377 GLN A C 1
ATOM 2870 O O . GLN A 1 377 ? 15.532 -24.041 -3.949 1.00 43.25 377 GLN A O 1
ATOM 2875 N N . GLU A 1 378 ? 14.625 -22.075 -3.422 1.00 47.47 378 GLU A N 1
ATOM 2876 C CA . GLU A 1 378 ? 13.331 -22.308 -4.073 1.00 47.47 378 GLU A CA 1
ATOM 2877 C C . GLU A 1 378 ? 13.493 -22.408 -5.600 1.00 47.47 378 GLU A C 1
ATOM 2879 O O . GLU A 1 378 ? 12.941 -23.312 -6.217 1.00 47.47 378 GLU A O 1
ATOM 2884 N N . MET A 1 379 ? 14.306 -21.554 -6.227 1.00 41.72 379 MET A N 1
ATOM 2885 C CA . MET A 1 379 ? 14.650 -21.685 -7.649 1.00 41.72 379 MET A CA 1
ATOM 2886 C C . MET A 1 379 ? 15.376 -22.997 -7.960 1.00 41.72 379 MET A C 1
ATOM 2888 O O . MET A 1 379 ? 15.150 -23.561 -9.024 1.00 41.72 379 MET A O 1
ATOM 2892 N N . TRP A 1 380 ? 16.217 -23.485 -7.048 1.00 39.03 380 TRP A N 1
ATOM 2893 C CA . TRP A 1 380 ? 16.939 -24.753 -7.182 1.00 39.03 380 TRP A CA 1
ATOM 2894 C C . TRP A 1 380 ? 16.044 -25.972 -6.897 1.00 39.03 380 TRP A C 1
ATOM 2896 O O . TRP A 1 380 ? 16.166 -26.998 -7.551 1.00 39.03 380 TRP A O 1
ATOM 2906 N N . LEU A 1 381 ? 15.107 -25.849 -5.951 1.00 38.34 381 LEU A N 1
ATOM 2907 C CA . LEU A 1 381 ? 14.157 -26.891 -5.538 1.00 38.34 381 LEU A CA 1
ATOM 2908 C C . LEU A 1 381 ? 12.976 -27.033 -6.507 1.00 38.34 381 LEU A C 1
ATOM 2910 O O . LEU A 1 381 ? 12.424 -28.119 -6.638 1.00 38.34 381 LEU A O 1
ATOM 2914 N N . PHE A 1 382 ? 12.573 -25.953 -7.181 1.00 43.22 382 PHE A N 1
ATOM 2915 C CA . PHE A 1 382 ? 11.451 -25.941 -8.130 1.00 43.22 382 PHE A CA 1
ATOM 2916 C C . PHE A 1 382 ? 11.898 -25.786 -9.594 1.00 43.22 382 PHE A C 1
ATOM 2918 O O . PHE A 1 382 ? 11.068 -25.824 -10.503 1.00 43.22 382 PHE A O 1
ATOM 2925 N N . GLY A 1 383 ? 13.202 -25.635 -9.836 1.00 43.91 383 GLY A N 1
ATOM 2926 C CA . GLY A 1 383 ? 13.826 -25.549 -11.152 1.00 43.91 383 GLY A CA 1
ATOM 2927 C C . GLY A 1 383 ? 14.896 -26.625 -11.315 1.00 43.91 383 GLY A C 1
ATOM 2928 O O . GLY A 1 383 ? 16.028 -26.439 -10.893 1.00 43.91 383 GLY A O 1
ATOM 2929 N N . GLN A 1 384 ? 14.507 -27.712 -11.992 1.00 40.66 384 GLN A N 1
ATOM 2930 C CA . GLN A 1 384 ? 15.286 -28.923 -12.306 1.00 40.66 384 GLN A CA 1
ATOM 2931 C C . GLN A 1 384 ? 15.559 -29.905 -11.152 1.00 40.66 384 GLN A C 1
ATOM 2933 O O . GLN A 1 384 ? 16.698 -30.291 -10.936 1.00 40.66 384 GLN A O 1
ATOM 2938 N N . LEU A 1 385 ? 14.511 -30.392 -10.483 1.00 32.66 385 LEU A N 1
ATOM 2939 C CA . LEU A 1 385 ? 14.237 -31.826 -10.254 1.00 32.66 385 LEU A CA 1
ATOM 2940 C C . LEU A 1 385 ? 13.140 -31.963 -9.198 1.00 32.66 385 LEU A C 1
ATOM 2942 O O . LEU A 1 385 ? 13.302 -31.623 -8.031 1.00 32.66 385 LEU A O 1
ATOM 2946 N N . ASP A 1 386 ? 12.010 -32.487 -9.646 1.00 42.00 386 ASP A N 1
ATOM 2947 C CA . ASP A 1 386 ? 10.873 -32.871 -8.829 1.00 42.00 386 ASP A CA 1
ATOM 2948 C C . ASP A 1 386 ? 11.226 -34.127 -8.007 1.00 42.00 386 ASP A C 1
ATOM 2950 O O . ASP A 1 386 ? 10.982 -35.241 -8.461 1.00 42.00 386 ASP A O 1
ATOM 2954 N N . THR A 1 387 ? 11.847 -33.978 -6.826 1.00 34.72 387 THR A N 1
ATOM 2955 C CA . THR A 1 387 ? 11.947 -35.065 -5.828 1.00 34.72 387 THR A CA 1
ATOM 2956 C C . THR A 1 387 ? 11.959 -34.552 -4.378 1.00 34.72 387 THR A C 1
ATOM 2958 O O . THR A 1 387 ? 12.997 -34.213 -3.824 1.00 34.72 387 THR A O 1
ATOM 2961 N N . LEU A 1 388 ? 10.766 -34.546 -3.774 1.00 40.41 388 LEU A N 1
ATOM 2962 C CA . LEU A 1 388 ? 10.426 -35.074 -2.439 1.00 40.41 388 LEU A CA 1
ATOM 2963 C C . LEU A 1 388 ? 11.330 -34.761 -1.218 1.00 40.41 388 LEU A C 1
ATOM 2965 O O . LEU A 1 388 ? 12.379 -35.355 -1.018 1.00 40.41 388 LEU A O 1
ATOM 2969 N N . GLY A 1 389 ? 10.769 -33.947 -0.312 1.00 47.50 389 GLY A N 1
ATOM 2970 C CA . GLY A 1 389 ? 10.688 -34.152 1.145 1.00 47.50 389 GLY A CA 1
ATOM 2971 C C . GLY A 1 389 ? 11.894 -34.692 1.922 1.00 47.50 389 GLY A C 1
ATOM 2972 O O . GLY A 1 389 ? 11.996 -35.897 2.122 1.00 47.50 389 GLY A O 1
ATOM 2973 N N . ASP A 1 390 ? 12.667 -33.799 2.549 1.00 45.19 390 ASP A N 1
ATOM 2974 C CA . ASP A 1 390 ? 13.502 -34.177 3.695 1.00 45.19 390 ASP A CA 1
ATOM 2975 C C . ASP A 1 390 ? 13.507 -33.090 4.789 1.00 45.19 390 ASP A C 1
ATOM 2977 O O . ASP A 1 390 ? 13.963 -31.958 4.608 1.00 45.19 390 ASP A O 1
ATOM 2981 N N . THR A 1 391 ? 12.935 -33.423 5.947 1.00 58.34 391 THR A N 1
ATOM 2982 C CA . THR A 1 391 ? 12.773 -32.555 7.125 1.00 58.34 391 THR A CA 1
ATOM 2983 C C . THR A 1 391 ? 14.081 -32.332 7.884 1.00 58.34 391 THR A C 1
ATOM 2985 O O . THR A 1 391 ? 14.192 -31.343 8.610 1.00 58.34 391 THR A O 1
ATOM 2988 N N . LYS A 1 392 ? 15.090 -33.195 7.703 1.00 42.94 392 LYS A N 1
ATOM 2989 C CA . LYS A 1 392 ? 16.378 -33.087 8.409 1.00 42.94 392 LYS A CA 1
ATOM 2990 C C . LYS A 1 392 ? 17.256 -31.951 7.897 1.00 42.94 392 LYS A C 1
ATOM 2992 O O . LYS A 1 392 ? 17.810 -31.213 8.704 1.00 42.94 392 LYS A O 1
ATOM 2997 N N . ALA A 1 393 ? 17.331 -31.759 6.580 1.00 48.03 393 ALA A N 1
ATOM 2998 C CA . ALA A 1 393 ? 18.077 -30.642 5.994 1.00 48.03 393 ALA A CA 1
ATOM 2999 C C . ALA A 1 393 ? 17.492 -29.287 6.432 1.00 48.03 393 ALA A C 1
ATOM 3001 O O . ALA A 1 393 ? 18.221 -28.339 6.713 1.00 48.03 393 ALA A O 1
ATOM 3002 N N . ARG A 1 394 ? 16.161 -29.230 6.571 1.00 47.97 394 ARG A N 1
ATOM 3003 C CA . ARG A 1 394 ? 15.436 -28.054 7.060 1.00 47.97 394 ARG A CA 1
ATOM 3004 C C . ARG A 1 394 ? 15.706 -27.771 8.544 1.00 47.97 394 ARG A C 1
ATOM 3006 O O . ARG A 1 394 ? 15.939 -26.623 8.895 1.00 47.97 394 ARG A O 1
ATOM 3013 N N . GLN A 1 395 ? 15.729 -28.801 9.395 1.00 51.44 395 GLN A N 1
ATOM 3014 C CA . GLN A 1 395 ? 16.047 -28.655 10.824 1.00 51.44 395 GLN A CA 1
ATOM 3015 C C . GLN A 1 395 ? 17.503 -28.243 11.068 1.00 51.44 395 GLN A C 1
ATOM 3017 O O . GLN A 1 395 ? 17.744 -27.335 11.859 1.00 51.44 395 GLN A O 1
ATOM 3022 N N . GLN A 1 396 ? 18.454 -28.845 10.347 1.00 47.56 396 GLN A N 1
ATOM 3023 C CA . GLN A 1 396 ? 19.869 -28.485 10.453 1.00 47.56 396 GLN A CA 1
ATOM 3024 C C . GLN A 1 396 ? 20.105 -27.031 10.019 1.00 47.56 396 GLN A C 1
ATOM 3026 O O . GLN A 1 396 ? 20.794 -26.278 10.700 1.00 47.56 396 GLN A O 1
ATOM 3031 N N . SER A 1 397 ? 19.452 -26.602 8.935 1.00 45.19 397 SER A N 1
ATOM 3032 C CA . SER A 1 397 ? 19.540 -25.219 8.459 1.00 45.19 397 SER A CA 1
ATOM 3033 C C . SER A 1 397 ? 18.975 -24.204 9.463 1.00 45.19 397 SER A C 1
ATOM 3035 O O . SER A 1 397 ? 19.511 -23.100 9.573 1.00 45.19 397 SER A O 1
ATOM 3037 N N . ASP A 1 398 ? 17.912 -24.549 10.196 1.00 47.41 398 ASP A N 1
ATOM 3038 C CA . ASP A 1 398 ? 17.338 -23.688 11.238 1.00 47.41 398 ASP A CA 1
ATOM 3039 C C . ASP A 1 398 ? 18.245 -23.602 12.485 1.00 47.41 398 ASP A C 1
ATOM 3041 O O . ASP A 1 398 ? 18.319 -22.551 13.131 1.00 47.41 398 ASP A O 1
ATOM 3045 N N . GLU A 1 399 ? 18.961 -24.678 12.828 1.00 52.88 399 GLU A N 1
ATOM 3046 C CA . GLU A 1 399 ? 19.938 -24.699 13.929 1.00 52.88 399 GLU A CA 1
ATOM 3047 C C . GLU A 1 399 ? 21.212 -23.914 13.603 1.00 52.88 399 GLU A C 1
ATOM 3049 O O . GLU A 1 399 ? 21.687 -23.126 14.433 1.00 52.88 399 GLU A O 1
ATOM 3054 N N . ASP A 1 400 ? 21.721 -24.046 12.380 1.00 44.53 400 ASP A N 1
ATOM 3055 C CA . ASP A 1 400 ? 22.894 -23.306 11.917 1.00 44.53 400 ASP A CA 1
ATOM 3056 C C . ASP A 1 400 ? 22.594 -21.795 11.870 1.00 44.53 400 ASP A C 1
ATOM 3058 O O . ASP A 1 400 ? 23.388 -20.972 12.338 1.00 44.53 400 ASP A O 1
ATOM 3062 N N . ALA A 1 401 ? 21.389 -21.414 11.424 1.00 45.28 401 ALA A N 1
ATOM 3063 C CA . ALA A 1 401 ? 20.933 -20.024 11.411 1.00 45.28 401 ALA A CA 1
ATOM 3064 C C . ALA A 1 401 ? 20.816 -19.417 12.823 1.00 45.28 401 ALA A C 1
ATOM 3066 O O . ALA A 1 401 ? 21.213 -18.269 13.049 1.00 45.28 401 ALA A O 1
ATOM 3067 N N . ARG A 1 402 ? 20.317 -20.184 13.803 1.00 49.38 402 ARG A N 1
ATOM 3068 C CA . ARG A 1 402 ? 20.258 -19.745 15.211 1.00 49.38 402 ARG A CA 1
ATOM 3069 C C . ARG A 1 402 ? 21.647 -19.563 15.812 1.00 49.38 402 ARG A C 1
ATOM 3071 O O . ARG A 1 402 ? 21.862 -18.608 16.560 1.00 49.38 402 ARG A O 1
ATOM 3078 N N . SER A 1 403 ? 22.580 -20.443 15.467 1.00 43.62 403 SER A N 1
ATOM 3079 C CA . SER A 1 403 ? 23.960 -20.391 15.955 1.00 43.62 403 SER A CA 1
ATOM 3080 C C . SER A 1 403 ? 24.691 -19.147 15.447 1.00 43.62 403 SER A C 1
ATOM 3082 O O . SER A 1 403 ? 25.333 -18.441 16.226 1.00 43.62 403 SER A O 1
ATOM 3084 N N . ILE A 1 404 ? 24.514 -18.803 14.168 1.00 43.91 404 ILE A N 1
ATOM 3085 C CA . ILE A 1 404 ? 25.075 -17.580 13.579 1.00 43.91 404 ILE A CA 1
ATOM 3086 C C . ILE A 1 404 ? 24.457 -16.324 14.217 1.00 43.91 404 ILE A C 1
ATOM 3088 O O . ILE A 1 404 ? 25.181 -15.391 14.565 1.00 43.91 404 ILE A O 1
ATOM 3092 N N . ALA A 1 405 ? 23.140 -16.304 14.446 1.00 43.94 405 ALA A N 1
ATOM 3093 C CA . ALA A 1 405 ? 22.471 -15.179 15.104 1.00 43.94 405 ALA A CA 1
ATOM 3094 C C . ALA A 1 405 ? 22.956 -14.960 16.552 1.00 43.94 405 ALA A C 1
ATOM 3096 O O . ALA A 1 405 ? 23.122 -13.819 16.987 1.00 43.94 405 ALA A O 1
ATOM 3097 N N . LEU A 1 406 ? 23.224 -16.041 17.294 1.00 48.75 406 LEU A N 1
ATOM 3098 C CA . LEU A 1 406 ? 23.789 -15.981 18.647 1.00 48.75 406 LEU A CA 1
ATOM 3099 C C . LEU A 1 406 ? 25.222 -15.439 18.657 1.00 48.75 406 LEU A C 1
ATOM 3101 O O . LEU A 1 406 ? 25.533 -14.577 19.478 1.00 48.75 406 LEU A O 1
ATOM 3105 N N . LEU A 1 407 ? 26.066 -15.887 17.725 1.00 43.41 407 LEU A N 1
ATOM 3106 C CA . LEU A 1 407 ? 27.438 -15.393 17.563 1.00 43.41 407 LEU A CA 1
ATOM 3107 C C . LEU A 1 407 ? 27.472 -13.893 17.249 1.00 43.41 407 LEU A C 1
ATOM 3109 O O . LEU A 1 407 ? 28.228 -13.144 17.867 1.00 43.41 407 LEU A O 1
ATOM 3113 N N . LEU A 1 408 ? 26.611 -13.435 16.338 1.00 42.53 408 LEU A N 1
ATOM 3114 C CA . LEU A 1 408 ? 26.496 -12.016 15.992 1.00 42.53 408 LEU A CA 1
ATOM 3115 C C . LEU A 1 408 ? 26.003 -11.173 17.176 1.00 42.53 408 LEU A C 1
ATOM 3117 O O . LEU A 1 408 ? 26.491 -10.064 17.391 1.00 42.53 408 LEU A O 1
ATOM 3121 N N . LYS A 1 409 ? 25.083 -11.712 17.985 1.00 45.34 409 LYS A N 1
ATOM 3122 C CA . LYS A 1 409 ? 24.603 -11.054 19.204 1.00 45.34 409 LYS A CA 1
ATOM 3123 C C . LYS A 1 409 ? 25.700 -10.945 20.269 1.00 45.34 409 LYS A C 1
ATOM 3125 O O . LYS A 1 409 ? 25.873 -9.875 20.843 1.00 45.34 409 LYS A O 1
ATOM 3130 N N . GLN A 1 410 ? 26.479 -12.005 20.486 1.00 48.22 410 GLN A N 1
ATOM 3131 C CA . GLN A 1 410 ? 27.618 -11.990 21.412 1.00 48.22 410 GLN A CA 1
ATOM 3132 C C . GLN A 1 410 ? 28.706 -11.006 20.972 1.00 48.22 410 GLN A C 1
ATOM 3134 O O . GLN A 1 410 ? 29.251 -10.277 21.800 1.00 48.22 410 GLN A O 1
ATOM 3139 N N . LEU A 1 411 ? 28.987 -10.931 19.669 1.00 44.19 411 LEU A N 1
ATOM 3140 C CA . LEU A 1 411 ? 29.905 -9.940 19.109 1.00 44.19 411 LEU A CA 1
ATOM 3141 C C . LEU A 1 411 ? 29.409 -8.509 19.359 1.00 44.19 411 LEU A C 1
ATOM 3143 O O . LEU A 1 411 ? 30.193 -7.670 19.797 1.00 44.19 411 LEU A O 1
ATOM 3147 N N . ALA A 1 412 ? 28.114 -8.246 19.171 1.00 44.34 412 ALA A N 1
ATOM 3148 C CA . ALA A 1 412 ? 27.515 -6.940 19.447 1.00 44.34 412 ALA A CA 1
ATOM 3149 C C . ALA A 1 412 ? 27.545 -6.564 20.943 1.00 44.34 412 ALA A C 1
ATOM 3151 O O . ALA A 1 412 ? 27.799 -5.410 21.286 1.00 44.34 412 ALA A O 1
ATOM 3152 N N . GLU A 1 413 ? 27.333 -7.529 21.841 1.00 50.03 413 GLU A N 1
ATOM 3153 C CA . GLU A 1 413 ? 27.389 -7.320 23.296 1.00 50.03 413 GLU A CA 1
ATOM 3154 C C . GLU A 1 413 ? 28.832 -7.119 23.799 1.00 50.03 413 GLU A C 1
ATOM 3156 O O . GLU A 1 413 ? 29.068 -6.301 24.687 1.00 50.03 413 GLU A O 1
ATOM 3161 N N . SER A 1 414 ? 29.815 -7.785 23.181 1.00 41.81 414 SER A N 1
ATOM 3162 C CA . SER A 1 414 ? 31.243 -7.662 23.519 1.00 41.81 414 SER A CA 1
ATOM 3163 C C . SER A 1 414 ? 31.875 -6.308 23.159 1.00 41.81 414 SER A C 1
ATOM 3165 O O . SER A 1 414 ? 32.964 -5.994 23.637 1.00 41.81 414 SER A O 1
ATOM 3167 N N . GLN A 1 415 ? 31.197 -5.489 22.344 1.00 42.03 415 GLN A N 1
ATOM 3168 C CA . GLN A 1 415 ? 31.662 -4.159 21.936 1.00 42.03 415 GLN A CA 1
ATOM 3169 C C . GLN A 1 415 ? 31.076 -3.002 22.765 1.00 42.03 415 GLN A C 1
ATOM 3171 O O . GLN A 1 415 ? 31.384 -1.840 22.489 1.00 42.03 415 GLN A O 1
ATOM 3176 N N . GLN A 1 416 ? 30.280 -3.269 23.808 1.00 38.41 416 GLN A N 1
ATOM 3177 C CA . GLN A 1 416 ? 29.934 -2.223 24.775 1.00 38.41 416 GLN A CA 1
ATOM 3178 C C . GLN A 1 416 ? 31.129 -1.936 25.703 1.00 38.41 416 GLN A C 1
ATOM 3180 O O . GLN A 1 416 ? 31.644 -2.857 26.340 1.00 38.41 416 GLN A O 1
ATOM 3185 N N . PRO A 1 417 ? 31.591 -0.679 25.830 1.00 38.97 417 PRO A N 1
ATOM 3186 C CA . PRO A 1 417 ? 32.676 -0.361 26.744 1.00 38.97 417 PRO A CA 1
ATOM 3187 C C . PRO A 1 417 ? 32.214 -0.561 28.192 1.00 38.97 417 PRO A C 1
ATOM 3189 O O . PRO A 1 417 ? 31.230 0.032 28.636 1.00 38.97 417 PRO A O 1
ATOM 3192 N N . VAL A 1 418 ? 32.956 -1.384 28.938 1.00 37.72 418 VAL A N 1
ATOM 3193 C CA . VAL A 1 418 ? 32.824 -1.524 30.392 1.00 37.72 418 VAL A CA 1
ATOM 3194 C C . VAL A 1 418 ? 32.958 -0.134 31.015 1.00 37.72 418 VAL A C 1
ATOM 3196 O O . VAL A 1 418 ? 34.019 0.487 30.948 1.00 37.72 418 VAL A O 1
ATOM 3199 N N . ALA A 1 419 ? 31.874 0.370 31.606 1.00 38.34 419 ALA A N 1
ATOM 3200 C CA . ALA A 1 419 ? 31.892 1.612 32.362 1.00 38.34 419 ALA A CA 1
ATOM 3201 C C . ALA A 1 419 ? 32.881 1.473 33.533 1.00 38.34 419 ALA A C 1
ATOM 3203 O O . ALA A 1 419 ? 32.653 0.726 34.485 1.00 38.34 419 ALA A O 1
ATOM 3204 N N . SER A 1 420 ? 34.003 2.185 33.434 1.00 37.41 420 SER A N 1
ATOM 3205 C CA . SER A 1 420 ? 34.983 2.351 34.503 1.00 37.41 420 SER A CA 1
ATOM 3206 C C . SER A 1 420 ? 34.296 2.940 35.740 1.00 37.41 420 SER A C 1
ATOM 3208 O O . SER A 1 420 ? 33.814 4.074 35.718 1.00 37.41 420 SER A O 1
ATOM 3210 N N . LYS A 1 421 ? 34.231 2.160 36.825 1.00 37.66 421 LYS A N 1
ATOM 3211 C CA . LYS A 1 421 ? 33.882 2.657 38.160 1.00 37.66 421 LYS A CA 1
ATOM 3212 C C . LYS A 1 421 ? 34.998 3.594 38.627 1.00 37.66 421 LYS A C 1
ATOM 3214 O O . LYS A 1 421 ? 36.046 3.134 39.069 1.00 37.66 421 LYS A O 1
ATOM 3219 N N . ALA A 1 422 ? 34.765 4.900 38.556 1.00 34.84 422 ALA A N 1
ATOM 3220 C CA . ALA A 1 422 ? 35.560 5.873 39.293 1.00 34.84 422 ALA A CA 1
ATOM 3221 C C . ALA A 1 422 ? 35.177 5.805 40.784 1.00 34.84 422 ALA A C 1
ATOM 3223 O O . ALA A 1 422 ? 34.050 6.130 41.155 1.00 34.84 422 ALA A O 1
ATOM 3224 N N . SER A 1 423 ? 36.107 5.360 41.631 1.00 34.06 423 SER A N 1
ATOM 3225 C CA . SER A 1 423 ? 36.026 5.513 43.091 1.00 34.06 423 SER A CA 1
ATOM 3226 C C . SER A 1 423 ? 36.421 6.944 43.493 1.00 34.06 423 SER A C 1
ATOM 3228 O O . SER A 1 423 ? 37.341 7.499 42.887 1.00 34.06 423 SER A O 1
ATOM 3230 N N . PRO A 1 424 ? 35.782 7.562 44.503 1.00 40.69 424 PRO A N 1
ATOM 3231 C CA . PRO A 1 424 ? 36.085 8.931 44.901 1.00 40.69 424 PRO A CA 1
ATOM 3232 C C . PRO A 1 424 ? 37.253 9.002 45.899 1.00 40.69 424 PRO A C 1
ATOM 3234 O O . PRO A 1 424 ? 37.241 8.324 46.918 1.00 40.69 424 PRO A O 1
ATOM 3237 N N . GLY A 1 425 ? 38.211 9.887 45.609 1.00 34.56 425 GLY A N 1
ATOM 3238 C CA . GLY A 1 425 ? 38.914 10.738 46.577 1.00 34.56 425 GLY A CA 1
ATOM 3239 C C . GLY A 1 425 ? 39.822 10.097 47.633 1.00 34.56 425 GLY A C 1
ATOM 3240 O O . GLY A 1 425 ? 39.346 9.596 48.642 1.00 34.56 425 GLY A O 1
ATOM 3241 N N . GLN A 1 426 ? 41.133 10.319 47.493 1.00 32.09 426 GLN A N 1
ATOM 3242 C CA . GLN A 1 426 ? 42.013 10.716 48.602 1.00 32.09 426 GLN A CA 1
ATOM 3243 C C . GLN A 1 426 ? 43.296 11.341 48.031 1.00 32.09 426 GLN A C 1
ATOM 3245 O O . GLN A 1 426 ? 44.089 10.678 47.368 1.00 32.09 426 GLN A O 1
ATOM 3250 N N . ALA A 1 427 ? 43.466 12.647 48.248 1.00 38.88 427 ALA A N 1
ATOM 3251 C CA . ALA A 1 427 ? 44.695 13.377 47.946 1.00 38.88 427 ALA A CA 1
ATOM 3252 C C . ALA A 1 427 ? 45.691 13.219 49.112 1.00 38.88 427 ALA A C 1
ATOM 3254 O O . ALA A 1 427 ? 45.264 13.335 50.264 1.00 38.88 427 ALA A O 1
ATOM 3255 N N . PRO A 1 428 ? 46.995 13.005 48.868 1.00 39.03 428 PRO A N 1
ATOM 3256 C CA . PRO A 1 428 ? 47.999 13.088 49.921 1.00 39.03 428 PRO A CA 1
ATOM 3257 C C . PRO A 1 428 ? 48.444 14.546 50.141 1.00 39.03 428 PRO A C 1
ATOM 3259 O O . PRO A 1 428 ? 48.753 15.269 49.194 1.00 39.03 428 PRO A O 1
ATOM 3262 N N . GLN A 1 429 ? 48.468 14.972 51.408 1.00 37.34 429 GLN A N 1
ATOM 3263 C CA . GLN A 1 429 ? 49.076 16.225 51.875 1.00 37.34 429 GLN A CA 1
ATOM 3264 C C . GLN A 1 429 ? 50.597 16.231 51.627 1.00 37.34 429 GLN A C 1
ATOM 3266 O O . GLN A 1 429 ? 51.238 15.205 51.866 1.00 37.34 429 GLN A O 1
ATOM 3271 N N . PRO A 1 430 ? 51.213 17.371 51.262 1.00 40.91 430 PRO A N 1
ATOM 3272 C CA . PRO A 1 430 ? 52.649 17.553 51.411 1.00 40.91 430 PRO A CA 1
ATOM 3273 C C . PRO A 1 430 ? 52.990 18.065 52.820 1.00 40.91 430 PRO A C 1
ATOM 3275 O O . PRO A 1 430 ? 52.368 18.992 53.340 1.00 40.91 430 PRO A O 1
ATOM 3278 N N . ALA A 1 431 ? 53.991 17.429 53.426 1.00 38.62 431 ALA A N 1
ATOM 3279 C CA . ALA A 1 431 ? 54.573 17.794 54.708 1.00 38.62 431 ALA A CA 1
ATOM 3280 C C . ALA A 1 431 ? 55.389 19.095 54.614 1.00 38.62 431 ALA A C 1
ATOM 3282 O O . ALA A 1 431 ? 56.106 19.337 53.644 1.00 38.62 431 ALA A O 1
ATOM 3283 N N . ILE A 1 432 ? 55.281 19.899 55.668 1.00 41.50 432 ILE A N 1
ATOM 3284 C CA . ILE A 1 432 ? 56.067 21.101 55.949 1.00 41.50 432 ILE A CA 1
ATOM 3285 C C . ILE A 1 432 ? 57.460 20.681 56.436 1.00 41.50 432 ILE A C 1
ATOM 3287 O O . ILE A 1 432 ? 57.551 19.910 57.391 1.00 41.50 432 ILE A O 1
ATOM 3291 N N . VAL A 1 433 ? 58.525 21.241 55.850 1.00 44.81 433 VAL A N 1
ATOM 3292 C CA . VAL A 1 433 ? 59.848 21.388 56.490 1.00 44.81 433 VAL A CA 1
ATOM 3293 C C . VAL A 1 433 ? 60.419 22.775 56.153 1.00 44.81 433 VAL A C 1
ATOM 3295 O O . VAL A 1 433 ? 60.270 23.262 55.037 1.00 44.81 433 VAL A O 1
ATOM 3298 N N . ASN A 1 434 ? 60.997 23.391 57.185 1.00 37.91 434 ASN A N 1
ATOM 3299 C CA . ASN A 1 434 ? 61.401 24.788 57.380 1.00 37.91 434 ASN A CA 1
ATOM 3300 C C . ASN A 1 434 ? 62.771 25.196 56.786 1.00 37.91 434 ASN A C 1
ATOM 3302 O O . ASN A 1 434 ? 63.621 24.328 56.609 1.00 37.91 434 ASN A O 1
ATOM 3306 N N . GLY A 1 435 ? 62.982 26.527 56.698 1.00 41.19 435 GLY A N 1
ATOM 3307 C CA . GLY A 1 435 ? 64.258 27.277 56.845 1.00 41.19 435 GLY A CA 1
ATOM 3308 C C . GLY A 1 435 ? 65.150 27.323 55.600 1.00 41.19 435 GLY A C 1
ATOM 3309 O O . GLY A 1 435 ? 65.359 26.289 54.979 1.00 41.19 435 GLY A O 1
ATOM 3310 N N . ASP A 1 436 ? 65.694 28.445 55.129 1.00 38.41 436 ASP A N 1
ATOM 3311 C CA . ASP A 1 436 ? 65.876 29.828 55.610 1.00 38.41 436 ASP A CA 1
ATOM 3312 C C . ASP A 1 436 ? 65.734 30.811 54.428 1.00 38.41 436 ASP A C 1
ATOM 3314 O O . ASP A 1 436 ? 65.931 30.368 53.268 1.00 38.41 436 ASP A O 1
#

Secondary structure (DSSP, 8-state):
--EEEEEE--SHHHHHHHHHHTTSTTEEEEEE-STTHHHHHHH-EEEE-TTT--EEEPPS-EESSHHHHHHSS---SEEEE-S---TTT--GGGGGTTT--TTPEEEE--SSSS-SHHHHHH-TTSEEEEEEEEEEEEEEETTEEEEEEEEEEEEEE--S-GGG---HHHHHHHHHHHHHHHHHHHTT-TT-EE--HHHHHHHHHHHHHHHHHHHHHHHHTTS--TTGGGTSHHHHHHHHHHHHHHHHHHHHHHTSPPPTTSPPHHHHHHHHHH--S-PPPHHHHHHHTTPPP-HIIIIIHHHHHHHTTT---HHHHHHHHHHHHHHHHHHHHHHHHHT-----TT-HHHHHHHHHHHHHHHHHHHHHHHHHHHHHHHHHHHSS------HHHHHHHHHHHHHHHHHHHHHHHHTS----------PPPPPP----

Radius of gyration: 25.82 Å; Cα contacts (8 Å, |Δi|>4): 619; chains: 1; bounding box: 90×65×80 Å

Nearest PDB structures (foldseek):
  3i83-assembly1_A  TM=8.974E-01  e=6.788E-25  Methylococcus capsulatus
  5x20-assembly1_A  TM=8.465E-01  e=1.223E-16  Enterococcus faecium DO
  4ol9-assembly1_A-2  TM=8.646E-01  e=8.373E-17  Mycobacterium tuberculosis
  5zix-assembly3_C  TM=8.076E-01  e=5.143E-17  Pseudomonas aeruginosa PAO1
  2ew2-assembly1_A  TM=7.006E-01  e=3.329E-15  Enterococcus faecalis V583